Protein 5L1R (pdb70)

InterPro domains:
  IPR001128 Cytochrome P450 [PF00067] (266-367)
  IPR001128 Cytochrome P450 [PR00385] (232-249)
  IPR001128 Cytochrome P450 [PR00385] (267-278)
  IPR001128 Cytochrome P450 [PR00385] (338-347)
  IPR001128 Cytochrome P450 [PR00385] (347-358)
  IPR002397 Cytochrome P450, B-class [PR00359] (88-99)
  IPR002397 Cytochrome P450, B-class [PR00359] (135-151)
  IPR002397 Cytochrome P450, B-class [PR00359] (152-167)
  IPR002397 Cytochrome P450, B-class [PR00359] (188-210)
  IPR002397 Cytochrome P450, B-class [PR00359] (288-315)
  IPR002397 Cytochrome P450, B-class [PR00359] (316-331)
  IPR002397 Cytochrome P450, B-class [PR00359] (338-347)
  IPR002397 Cytochrome P450, B-class [PR00359] (347-358)
  IPR017972 Cytochrome P450, conserved site [PS00086] (340-349)
  IPR036396 Cytochrome P450 superfamily [G3DSA:1.10.630.10] (1-398)
  IPR036396 Cytochrome P450 superfamily [SSF48264] (24-398)
  IPR054976 Pentalenolactone synthase [NF045816] (3-398)

Radius of gyration: 20.82 Å; Cα contacts (8 Å, |Δi|>4): 660; chains: 1; bounding box: 50×52×53 Å

CATH classification: 1.10.630.10

Foldseek 3Di:
DDAAEPLAFQPAFFAAHPVLVVVVVVHQWDWHHYPWHIFIEGFAQVLLQVLLADPLWALAFPDPDDTDAFQLVCLVCVLCVRDDVVCSVVVNVVLCVLQLCLCDPVVLVVVLVVLLVVLVVLLVVVVPDADFDWCLVSPLQQRQLCVLCVQLVHDSCCCVVCSCLLQQLQQRVDSVSNVVSVVVLLVVLLVSLVCCVPVNDSHSSVVVCCPVHNPDDSNRSSSSSSSCSNVRRLLLSQLLVQLVVQCLVPVVVLVVCLVPLVLLLLSSQLSLLRRAGTSRLLQWDKIARCAWDDDPNDIRHHRGIYTSRLNSNSQHCVQPPNSNDRDSPDDPGDRGQSQHHHSPRNSCVVSSSSNSSSNSSPPCNSVVPKDFPDDSVPFDFDVSGSSTHTPTTTIHD

Secondary structure (DSSP, 8-state):
----BSSPP-SSSBS--HHHHHHHHH-SEEEEB-SSS-EEEE-SHHHHHHHHT-TTEESS---SSPPP--HHHHHHHHHTT-S-TTTHHHHHHHHHHHHGGGG-HHHHHHHHHHHHHHHHHHHHHHHHSPSSEEHIIIIITHHHHHHHHHHHT--TTHHHHHTTHHHHHTBTT-HHHHHHHHHHHHHHHHHHHHHHHHS--SSHHHHHHHGGGTTS-HHHHHHHHHHHHHHSSHHHHHHHHHHHHHHHT-HHHHHHHHH-GGGHHHHHHHHHHH--BTT-GGGEEEEEESS-EEETTEEE-TT-EEEEEHHHHHT-TTTSSSTTS--TT-SSPPPPSTT--GGG--TTHHHHHHHHHHHHHHHHHH-TT-EESS-GGG--B-TTBTT--BS--EEE-

Sequence (397 aa):
TDLPRLPFDNPDIMGIAPQQMLALQKEGPIARVGTAGEDAWLVTRYDEVRTLLADRRLRLSNPNPQPSAKSAARAFMVALMAGDDHETEPARHAQMRSSLLIPRFSTRRLRLMKTRIEHHVDELLDQLAASAPPVDLHRVLSFRLPTMVVCDLLGVPLADRERFGQWARGTFDQSDNEHSANTFQQVVDYMLELVARKRVEPGDDILSELIAEKDGALSDADIAHLGNAVLLFGYETTTIVRIDLGTLLLLRNPVQRAQLAEDPGLAPAAVEEILRLGVGGKGSNALIPRYAHGDITVGETVIRTGDAVMLAIGAANYDDRAFPDGGLFDLTRVRPRSHLAFGHGARHCIGRTLARIELTAVFERLFRRLPDLRLAVPEESLRWQEHRITGGFDEIPVTF

Organism: Streptomyces arenae (NCBI:txid29301)

Solvent-accessible surface area: 17171 Å² total; per-residue (Å²): 196,126,58,20,148,15,68,6,109,26,121,61,23,5,15,18,4,73,80,10,68,52,19,12,160,138,16,28,26,25,90,0,3,44,109,61,59,57,2,45,1,0,2,43,10,95,49,0,92,90,5,10,42,23,145,114,10,83,12,0,30,29,44,117,157,82,45,106,97,28,24,0,54,50,43,26,28,32,2,42,3,2,84,54,66,135,56,7,74,76,91,23,57,91,18,41,69,5,7,90,66,22,32,43,98,100,13,16,156,99,4,89,71,126,0,33,107,33,0,64,108,18,1,73,135,4,31,92,46,84,54,103,21,41,0,2,77,34,0,0,8,70,0,0,0,5,0,0,3,38,4,0,24,16,87,70,78,32,22,119,120,0,3,85,20,0,22,5,0,0,18,66,83,59,86,134,84,0,43,89,4,34,94,87,0,32,66,8,0,76,99,10,0,60,88,9,146,130,98,88,41,89,3,0,0,11,44,0,37,59,37,140,132,48,81,25,55,54,68,65,4,4,51,10,0,5,2,10,0,1,62,24,0,2,51,10,1,2,38,0,1,0,0,0,0,13,0,31,86,38,87,111,26,37,60,65,2,27,145,68,38,59,45,0,69,42,0,0,48,7,0,5,3,2,5,10,0,9,74,7,46,39,10,19,29,34,16,9,0,40,17,66,5,89,7,63,182,34,57,0,140,77,12,35,11,0,33,0,0,14,2,1,0,2,27,1,94,121,4,2,98,96,0,52,111,14,42,6,72,41,141,222,65,128,78,17,2,22,26,8,41,24,41,33,47,43,37,22,69,71,10,14,73,27,2,1,22,2,0,1,46,51,0,2,139,105,8,84,88,1,122,36,46,49,85,44,145,50,10,130,26,28,66,71,18,15,10,2,0,2,54,62,0,20,0,27,55

Nearest PDB structures (foldseek):
  5l1r-assembly1_A  TM=1.003E+00  e=1.268E-65  Streptomyces arenae
  5l1w-assembly1_A  TM=1.002E+00  e=1.088E-64  Streptomyces arenae
  5l1u-assembly1_A  TM=1.002E+00  e=2.407E-64  Streptomyces arenae
  5l1s-assembly1_A  TM=1.002E+00  e=9.773E-64  Streptomyces arenae
  5l1t-assembly1_A  TM=1.002E+00  e=2.374E-63  Streptomyces arenae

GO terms:
  GO:0005506 iron ion binding (F, IDA)
  GO:0016636 oxidoreductase activity, acting on the CH-CH group of donors, iron-sulfur protein as acceptor (F, IDA)
  GO:1901780 pentalenolactone biosynthetic process (P, IDA)
  GO:0020037 heme binding (F, IDA)

Structure (mmCIF, N/CA/C/O backbone):
data_5L1R
#
_entry.id   5L1R
#
_cell.length_a   44.456
_cell.length_b   164.588
_cell.length_c   82.300
_cell.angle_alpha   90.000
_cell.angle_beta   90.000
_cell.angle_gamma   90.000
#
_symmetry.space_group_name_H-M   'P 21 21 2'
#
loop_
_entity.id
_entity.type
_entity.pdbx_description
1 polymer 'Pentalenolactone synthase'
2 non-polymer 'PROTOPORPHYRIN IX CONTAINING FE'
3 non-polymer BICINE
4 water water
#
loop_
_atom_site.group_PDB
_atom_site.id
_atom_site.type_symbol
_atom_site.label_atom_id
_atom_site.label_alt_id
_atom_site.label_comp_id
_atom_site.label_asym_id
_atom_site.label_entity_id
_atom_site.label_seq_id
_atom_site.pdbx_PDB_ins_code
_atom_site.Cartn_x
_atom_site.Cartn_y
_atom_site.Cartn_z
_atom_site.occupancy
_atom_site.B_iso_or_equiv
_atom_site.auth_seq_id
_atom_site.auth_comp_id
_atom_site.auth_asym_id
_atom_site.auth_atom_id
_atom_site.pdbx_PDB_model_num
ATOM 1 N N . THR A 1 5 ? 13.994 -2.029 40.335 1.00 39.17 2 THR A N 1
ATOM 2 C CA . THR A 1 5 ? 14.855 -1.577 39.248 1.00 44.77 2 THR A CA 1
ATOM 3 C C . THR A 1 5 ? 14.064 -1.392 37.954 1.00 44.50 2 THR A C 1
ATOM 4 O O . THR A 1 5 ? 13.431 -2.318 37.446 1.00 41.18 2 THR A O 1
ATOM 8 N N . ASP A 1 6 ? 14.113 -0.174 37.426 1.00 39.86 3 ASP A N 1
ATOM 9 C CA . ASP A 1 6 ? 13.403 0.165 36.198 1.00 42.10 3 ASP A CA 1
ATOM 10 C C . ASP A 1 6 ? 14.290 1.172 35.473 1.00 38.26 3 ASP A C 1
ATOM 11 O O . ASP A 1 6 ? 14.320 2.348 35.848 1.00 37.66 3 ASP A O 1
ATOM 16 N N . LEU A 1 7 ? 15.034 0.694 34.476 1.00 35.17 4 LEU A N 1
ATOM 17 C CA . LEU A 1 7 ? 15.926 1.528 33.684 1.00 27.44 4 LEU A CA 1
ATOM 18 C C . LEU A 1 7 ? 15.175 2.746 33.153 1.00 20.37 4 LEU A C 1
ATOM 19 O O . LEU A 1 7 ? 14.179 2.584 32.432 1.00 23.56 4 LEU A O 1
ATOM 24 N N . PRO A 1 8 ? 15.598 3.965 33.492 1.00 20.42 5 PRO A N 1
ATOM 25 C CA . PRO A 1 8 ? 14.932 5.151 32.941 1.00 21.04 5 PRO A CA 1
ATOM 26 C C . PRO A 1 8 ? 15.176 5.252 31.444 1.00 22.50 5 PRO A C 1
ATOM 27 O O . PRO A 1 8 ? 16.254 4.911 30.948 1.00 19.47 5 PRO A O 1
ATOM 31 N N . ARG A 1 9 ? 14.164 5.743 30.725 1.00 17.76 6 ARG A N 1
ATOM 32 C CA . ARG A 1 9 ? 14.162 5.771 29.265 1.00 20.11 6 ARG A CA 1
ATOM 33 C C . ARG A 1 9 ? 13.962 7.194 28.764 1.00 23.06 6 ARG A C 1
ATOM 34 O O . ARG A 1 9 ? 12.900 7.790 28.981 1.00 26.24 6 ARG A O 1
ATOM 42 N N . LEU A 1 10 ? 14.973 7.731 28.078 1.00 19.39 7 LEU A N 1
ATOM 43 C CA . LEU A 1 10 ? 14.848 9.026 27.416 1.00 20.12 7 LEU A CA 1
ATOM 44 C C . LEU A 1 10 ? 14.056 8.873 26.114 1.00 22.68 7 LEU A C 1
ATOM 45 O O . LEU A 1 10 ? 14.197 7.862 25.417 1.00 21.65 7 LEU A O 1
ATOM 50 N N . PRO A 1 11 ? 13.234 9.868 25.745 1.00 17.67 8 PRO A N 1
ATOM 51 C CA . PRO A 1 11 ? 13.073 11.136 26.468 1.00 17.56 8 PRO A CA 1
ATOM 52 C C . PRO A 1 11 ? 12.057 11.020 27.602 1.00 14.37 8 PRO A C 1
ATOM 53 O O . PRO A 1 11 ? 11.127 10.216 27.519 1.00 17.12 8 PRO A O 1
ATOM 57 N N . PHE A 1 12 ? 12.264 11.784 28.667 1.00 11.88 9 PHE A N 1
ATOM 58 C CA . PHE A 1 12 ? 11.345 11.772 29.795 1.00 14.79 9 PHE A CA 1
ATOM 59 C C . PHE A 1 12 ? 10.173 12.712 29.537 1.00 18.32 9 PHE A C 1
ATOM 60 O O . PHE A 1 12 ? 10.333 13.782 28.938 1.00 14.24 9 PHE A O 1
ATOM 68 N N . ASP A 1 13 ? 8.999 12.312 30.019 1.00 16.68 10 ASP A N 1
ATOM 69 C CA . ASP A 1 13 ? 7.806 13.151 29.948 1.00 18.94 10 ASP A CA 1
ATOM 70 C C . ASP A 1 13 ? 7.985 14.437 30.749 1.00 16.06 10 ASP A C 1
ATOM 71 O O . ASP A 1 13 ? 8.600 14.449 31.817 1.00 12.69 10 ASP A O 1
ATOM 76 N N . ASN A 1 14 ? 7.407 15.517 30.241 1.00 11.69 11 ASN A N 1
ATOM 77 C CA . ASN A 1 14 ? 7.316 16.780 30.972 1.00 12.98 11 ASN A CA 1
ATOM 78 C C . ASN A 1 14 ? 5.859 17.220 30.943 1.00 15.95 11 ASN A C 1
ATOM 79 O O . ASN A 1 14 ? 5.329 17.521 29.854 1.00 16.69 11 ASN A O 1
ATOM 84 N N . PRO A 1 15 ? 5.170 17.262 32.087 1.00 15.83 12 PRO A N 1
ATOM 85 C CA . PRO A 1 15 ? 3.766 17.704 32.080 1.00 17.58 12 PRO A CA 1
ATOM 86 C C . PRO A 1 15 ? 3.592 19.188 31.802 1.00 18.09 12 PRO A C 1
ATOM 87 O O . PRO A 1 15 ? 2.464 19.615 31.518 1.00 17.15 12 PRO A O 1
ATOM 91 N N . ASP A 1 16 ? 4.658 19.974 31.864 1.00 13.07 13 ASP A N 1
ATOM 92 C CA . ASP A 1 16 ? 4.637 21.396 31.551 1.00 13.73 13 ASP A CA 1
ATOM 93 C C . ASP A 1 16 ? 5.212 21.619 30.160 1.00 12.35 13 ASP A C 1
ATOM 94 O O . ASP A 1 16 ? 5.879 20.749 29.596 1.00 16.41 13 ASP A O 1
ATOM 99 N N . ILE A 1 17 ? 4.960 22.812 29.615 1.00 12.81 14 ILE A N 1
ATOM 100 C CA . ILE A 1 17 ? 5.544 23.156 28.323 1.00 10.93 14 ILE A CA 1
ATOM 101 C C . ILE A 1 17 ? 6.981 23.633 28.442 1.00 13.44 14 ILE A C 1
ATOM 102 O O . ILE A 1 17 ? 7.687 23.679 27.424 1.00 10.83 14 ILE A O 1
ATOM 107 N N . MET A 1 18 ? 7.462 23.943 29.654 1.00 9.27 15 MET A N 1
ATOM 108 C CA . MET A 1 18 ? 8.835 24.392 29.816 1.00 9.65 15 MET A CA 1
ATOM 109 C C . MET A 1 18 ? 9.386 23.698 31.063 1.00 11.16 15 MET A C 1
ATOM 110 O O . MET A 1 18 ? 8.659 22.984 31.762 1.00 12.43 15 MET A O 1
ATOM 115 N N . GLY A 1 19 ? 10.679 23.910 31.356 1.00 11.95 16 GLY A N 1
ATOM 116 C CA . GLY A 1 19 ? 11.284 23.325 32.541 1.00 12.28 16 GLY A CA 1
ATOM 117 C C . GLY A 1 19 ? 11.929 21.980 32.263 1.00 14.92 16 GLY A C 1
ATOM 118 O O . GLY A 1 19 ? 12.116 21.569 31.114 1.00 10.97 16 GLY A O 1
ATOM 119 N N . ILE A 1 20 ? 12.275 21.284 33.350 1.00 9.74 17 ILE A N 1
ATOM 120 C CA . ILE A 1 20 ? 12.951 19.991 33.282 1.00 9.93 17 ILE A CA 1
ATOM 121 C C . ILE A 1 20 ? 11.957 18.886 33.625 1.00 13.89 17 ILE A C 1
ATOM 122 O O . ILE A 1 20 ? 11.127 19.037 34.526 1.00 12.46 17 ILE A O 1
ATOM 127 N N . ALA A 1 21 ? 12.060 17.773 32.912 1.00 10.57 18 ALA A N 1
ATOM 128 C CA . ALA A 1 21 ? 11.217 16.623 33.187 1.00 12.44 18 ALA A CA 1
ATOM 129 C C . ALA A 1 21 ? 11.399 16.166 34.633 1.00 15.57 18 ALA A C 1
ATOM 130 O O . ALA A 1 21 ? 12.540 16.054 35.105 1.00 17.02 18 ALA A O 1
ATOM 132 N N . PRO A 1 22 ? 10.313 15.901 35.363 1.00 14.85 19 PRO A N 1
ATOM 133 C CA . PRO A 1 22 ? 10.438 15.434 36.759 1.00 15.93 19 PRO A CA 1
ATOM 134 C C . PRO A 1 22 ? 11.388 14.258 36.977 1.00 18.37 19 PRO A C 1
ATOM 135 O O . PRO A 1 22 ? 12.115 14.252 37.979 1.00 16.73 19 PRO A O 1
ATOM 139 N N A GLN A 1 23 ? 11.405 13.259 36.086 0.44 15.93 20 GLN A N 1
ATOM 140 N N B GLN A 1 23 ? 11.395 13.274 36.069 0.56 15.77 20 GLN A N 1
ATOM 141 C CA A GLN A 1 23 ? 12.287 12.117 36.311 0.44 16.41 20 GLN A CA 1
ATOM 142 C CA B GLN A 1 23 ? 12.262 12.110 36.223 0.56 16.30 20 GLN A CA 1
ATOM 143 C C A GLN A 1 23 ? 13.756 12.504 36.177 0.44 16.97 20 GLN A C 1
ATOM 144 C C B GLN A 1 23 ? 13.734 12.488 36.146 0.56 17.18 20 GLN A C 1
ATOM 145 O O A GLN A 1 23 ? 14.615 11.895 36.827 0.44 15.76 20 GLN A O 1
ATOM 146 O O B GLN A 1 23 ? 14.573 11.845 36.789 0.56 15.67 20 GLN A O 1
ATOM 157 N N . MET A 1 24 ? 14.071 13.508 35.355 1.00 12.70 21 MET A N 1
ATOM 158 C CA . MET A 1 24 ? 15.465 13.918 35.256 1.00 14.89 21 MET A CA 1
ATOM 159 C C . MET A 1 24 ? 15.908 14.672 36.506 1.00 14.70 21 MET A C 1
ATOM 160 O O . MET A 1 24 ? 17.040 14.495 36.971 1.00 16.20 21 MET A O 1
ATOM 165 N N . LEU A 1 25 ? 15.024 15.505 37.064 1.00 13.42 22 LEU A N 1
ATOM 166 C CA . LEU A 1 25 ? 15.297 16.121 38.360 1.00 12.98 22 LEU A CA 1
ATOM 167 C C . LEU A 1 25 ? 15.422 15.066 39.446 1.00 17.22 22 LEU A C 1
ATOM 168 O O . LEU A 1 25 ? 16.228 15.209 40.374 1.00 18.78 22 LEU A O 1
ATOM 173 N N . ALA A 1 26 ? 14.632 13.993 39.340 1.00 16.40 23 ALA A N 1
ATOM 174 C CA . ALA A 1 26 ? 14.720 12.909 40.312 1.00 18.50 23 ALA A CA 1
ATOM 175 C C . ALA A 1 26 ? 16.071 12.219 40.240 1.00 18.31 23 ALA A C 1
ATOM 176 O O . ALA A 1 26 ? 16.676 11.908 41.273 1.00 19.19 23 ALA A O 1
ATOM 178 N N . LEU A 1 27 ? 16.555 11.951 39.028 1.00 14.75 24 LEU A N 1
ATOM 179 C CA . LEU A 1 27 ? 17.883 11.365 38.891 1.00 16.42 24 LEU A CA 1
ATOM 180 C C . LEU A 1 27 ? 18.948 12.323 39.407 1.00 14.79 24 LEU A C 1
ATOM 181 O O . LEU A 1 27 ? 19.902 11.904 40.067 1.00 16.85 24 LEU A O 1
ATOM 186 N N . GLN A 1 28 ? 18.783 13.619 39.133 1.00 15.43 25 GLN A N 1
ATOM 187 C CA . GLN A 1 28 ? 19.726 14.625 39.618 1.00 17.78 25 GLN A CA 1
ATOM 188 C C . GLN A 1 28 ? 19.827 14.618 41.133 1.00 21.08 25 GLN A C 1
ATOM 189 O O . GLN A 1 28 ? 20.915 14.807 41.694 1.00 15.12 25 GLN A O 1
ATOM 195 N N . LYS A 1 29 ? 18.696 14.425 41.809 1.00 15.17 26 LYS A N 1
ATOM 196 C CA . LYS A 1 29 ? 18.718 14.343 43.260 1.00 24.01 26 LYS A CA 1
ATOM 197 C C . LYS A 1 29 ? 19.477 13.110 43.735 1.00 19.45 26 LYS A C 1
ATOM 198 O O . LYS A 1 29 ? 20.160 13.161 44.763 1.00 22.36 26 LYS A O 1
ATOM 204 N N . GLU A 1 30 ? 19.390 12.002 42.997 1.00 17.54 27 GLU A N 1
ATOM 205 C CA . GLU A 1 30 ? 20.050 10.779 43.440 1.00 20.76 27 GLU A CA 1
ATOM 206 C C . GLU A 1 30 ? 21.562 10.865 43.273 1.00 23.58 27 GLU A C 1
ATOM 207 O O . GLU A 1 30 ? 22.311 10.341 44.103 1.00 21.42 27 GLU A O 1
ATOM 213 N N . GLY A 1 31 ? 22.030 11.492 42.193 1.00 19.34 28 GLY A N 1
ATOM 214 C CA . GLY A 1 31 ? 23.447 11.574 41.937 1.00 19.91 28 GLY A CA 1
ATOM 215 C C . GLY A 1 31 ? 23.759 12.198 40.595 1.00 18.67 28 GLY A C 1
ATOM 216 O O . GLY A 1 31 ? 22.864 12.504 39.799 1.00 21.24 28 GLY A O 1
ATOM 217 N N . PRO A 1 32 ? 25.053 12.379 40.309 1.00 21.21 29 PRO A N 1
ATOM 218 C CA . PRO A 1 32 ? 25.434 13.107 39.087 1.00 19.00 29 PRO A CA 1
ATOM 219 C C . PRO A 1 32 ? 25.263 12.313 37.799 1.00 18.99 29 PRO A C 1
ATOM 220 O O . PRO A 1 32 ? 25.067 12.929 36.745 1.00 18.28 29 PRO A O 1
ATOM 224 N N . ILE A 1 33 ? 25.330 10.978 37.831 1.00 16.49 30 ILE A N 1
ATOM 225 C CA . ILE A 1 33 ? 25.396 10.201 36.595 1.00 19.12 30 ILE A CA 1
ATOM 226 C C . ILE A 1 33 ? 24.560 8.933 36.736 1.00 21.08 30 ILE A C 1
ATOM 227 O O . ILE A 1 33 ? 24.594 8.254 37.770 1.00 20.29 30 ILE A O 1
ATOM 232 N N . ALA A 1 34 ? 23.786 8.626 35.695 1.00 15.52 31 ALA A N 1
ATOM 233 C CA . ALA A 1 34 ? 22.950 7.432 35.691 1.00 22.68 31 ALA A CA 1
ATOM 234 C C . ALA A 1 34 ? 22.979 6.807 34.307 1.00 20.96 31 ALA A C 1
ATOM 235 O O . ALA A 1 34 ? 23.031 7.515 33.299 1.00 17.22 31 ALA A O 1
ATOM 237 N N . ARG A 1 35 ? 22.943 5.479 34.263 1.00 20.07 32 ARG A N 1
ATOM 238 C CA . ARG A 1 35 ? 22.774 4.764 33.006 1.00 20.78 32 ARG A CA 1
ATOM 239 C C . ARG A 1 35 ? 21.301 4.803 32.607 1.00 21.30 32 ARG A C 1
ATOM 240 O O . ARG A 1 35 ? 20.424 4.515 33.425 1.00 22.50 32 ARG A O 1
ATOM 248 N N . VAL A 1 36 ? 21.021 5.188 31.360 1.00 18.18 33 VAL A N 1
ATOM 249 C CA . VAL A 1 36 ? 19.651 5.334 30.888 1.00 15.58 33 VAL A CA 1
ATOM 250 C C . VAL A 1 36 ? 19.509 4.625 29.550 1.00 21.32 33 VAL A C 1
ATOM 251 O O . VAL A 1 36 ? 20.482 4.409 28.826 1.00 17.96 33 VAL A O 1
ATOM 255 N N . GLY A 1 37 ? 18.277 4.259 29.226 1.00 19.33 34 GLY A N 1
ATOM 256 C CA . GLY A 1 37 ? 17.967 3.859 27.873 1.00 16.22 34 GLY A CA 1
ATOM 257 C C . GLY A 1 37 ? 17.588 5.062 27.036 1.00 22.51 34 GLY A C 1
ATOM 258 O O . GLY A 1 37 ? 17.246 6.117 27.567 1.00 22.41 34 GLY A O 1
ATOM 259 N N . THR A 1 38 ? 17.699 4.917 25.715 1.00 23.81 35 THR A N 1
ATOM 260 C CA . THR A 1 38 ? 17.222 5.961 24.811 1.00 22.01 35 THR A CA 1
ATOM 261 C C . THR A 1 38 ? 16.425 5.334 23.675 1.00 20.92 35 THR A C 1
ATOM 262 O O . THR A 1 38 ? 16.163 4.125 23.679 1.00 22.56 35 THR A O 1
ATOM 266 N N . ALA A 1 39 ? 16.027 6.151 22.699 1.00 26.48 36 ALA A N 1
ATOM 267 C CA . ALA A 1 39 ? 15.422 5.604 21.490 1.00 35.09 36 ALA A CA 1
ATOM 268 C C . ALA A 1 39 ? 16.405 4.716 20.737 1.00 39.80 36 ALA A C 1
ATOM 269 O O . ALA A 1 39 ? 15.990 3.773 20.053 1.00 40.28 36 ALA A O 1
ATOM 271 N N . GLY A 1 40 ? 17.706 4.992 20.866 1.00 37.51 37 GLY A N 1
ATOM 272 C CA . GLY A 1 40 ? 18.754 4.181 20.274 1.00 36.25 37 GLY A CA 1
ATOM 273 C C . GLY A 1 40 ? 19.591 3.438 21.300 1.00 33.48 37 GLY A C 1
ATOM 274 O O . GLY A 1 40 ? 19.084 2.549 21.990 1.00 29.57 37 GLY A O 1
ATOM 275 N N . GLU A 1 41 ? 20.873 3.790 21.419 1.00 35.99 38 GLU A N 1
ATOM 276 C CA . GLU A 1 41 ? 21.753 3.066 22.330 1.00 32.06 38 GLU A CA 1
ATOM 277 C C . GLU A 1 41 ? 21.613 3.598 23.756 1.00 18.75 38 GLU A C 1
ATOM 278 O O . GLU A 1 41 ? 21.220 4.748 23.982 1.00 22.98 38 GLU A O 1
ATOM 284 N N . ASP A 1 42 ? 21.922 2.737 24.723 1.00 18.80 39 ASP A N 1
ATOM 285 C CA . ASP A 1 42 ? 21.987 3.168 26.112 1.00 23.34 39 ASP A CA 1
ATOM 286 C C . ASP A 1 42 ? 23.078 4.223 26.272 1.00 24.70 39 ASP A C 1
ATOM 287 O O . ASP A 1 42 ? 24.019 4.301 25.477 1.00 19.58 39 ASP A O 1
ATOM 292 N N . ALA A 1 43 ? 22.949 5.043 27.313 1.00 15.38 40 ALA A N 1
ATOM 293 C CA . ALA A 1 43 ? 23.886 6.143 27.486 1.00 14.81 40 ALA A CA 1
ATOM 294 C C . ALA A 1 43 ? 24.006 6.474 28.962 1.00 19.93 40 ALA A C 1
ATOM 295 O O . ALA A 1 43 ? 23.136 6.128 29.769 1.00 17.07 40 ALA A O 1
ATOM 297 N N . TRP A 1 44 ? 25.119 7.123 29.309 1.00 17.38 41 TRP A N 1
ATOM 298 C CA . TRP A 1 44 ? 25.271 7.739 30.619 1.00 15.30 41 TRP A CA 1
ATOM 299 C C . TRP A 1 44 ? 24.641 9.129 30.593 1.00 13.77 41 TRP A C 1
ATOM 300 O O . TRP A 1 44 ? 24.961 9.943 29.725 1.00 19.79 41 TRP A O 1
ATOM 311 N N . LEU A 1 45 ? 23.738 9.400 31.529 1.00 15.35 42 LEU A N 1
ATOM 312 C CA . LEU A 1 45 ? 23.090 10.706 31.626 1.00 14.70 42 LEU A CA 1
ATOM 313 C C . LEU A 1 45 ? 23.680 11.447 32.820 1.00 13.03 42 LEU A C 1
ATOM 314 O O . LEU A 1 45 ? 23.632 10.944 33.946 1.00 18.40 42 LEU A O 1
ATOM 319 N N . VAL A 1 46 ? 24.243 12.627 32.575 1.00 13.46 43 VAL A N 1
ATOM 320 C CA . VAL A 1 46 ? 24.923 13.421 33.599 1.00 12.60 43 VAL A CA 1
ATOM 321 C C . VAL A 1 46 ? 24.110 14.695 33.784 1.00 12.29 43 VAL A C 1
ATOM 322 O O . VAL A 1 46 ? 23.898 15.438 32.821 1.00 12.01 43 VAL A O 1
ATOM 326 N N . THR A 1 47 ? 23.641 14.942 35.012 1.00 14.04 44 THR A N 1
ATOM 327 C CA . THR A 1 47 ? 22.620 15.955 35.256 1.00 15.85 44 THR A CA 1
ATOM 328 C C . THR A 1 47 ? 23.017 17.058 36.232 1.00 16.30 44 THR A C 1
ATOM 329 O O . THR A 1 47 ? 22.279 18.045 36.340 1.00 15.22 44 THR A O 1
ATOM 333 N N . ARG A 1 48 ? 24.125 16.926 36.955 1.00 15.39 45 ARG A N 1
ATOM 334 C CA . ARG A 1 48 ? 24.520 17.956 37.908 1.00 16.07 45 ARG A CA 1
ATOM 335 C C . ARG A 1 48 ? 25.500 18.934 37.274 1.00 14.78 45 ARG A C 1
ATOM 336 O O . ARG A 1 48 ? 26.325 18.562 36.437 1.00 14.30 45 ARG A O 1
ATOM 344 N N . TYR A 1 49 ? 25.403 20.197 37.701 1.00 15.88 46 TYR A N 1
ATOM 345 C CA . TYR A 1 49 ? 26.151 21.275 37.056 1.00 14.59 46 TYR A CA 1
ATOM 346 C C . TYR A 1 49 ? 27.658 21.010 37.071 1.00 12.43 46 TYR A C 1
ATOM 347 O O . TYR A 1 49 ? 28.327 21.123 36.035 1.00 13.01 46 TYR A O 1
ATOM 356 N N . ASP A 1 50 ? 28.213 20.671 38.238 1.00 13.04 47 ASP A N 1
ATOM 357 C CA . ASP A 1 50 ? 29.666 20.541 38.352 1.00 17.11 47 ASP A CA 1
ATOM 358 C C . ASP A 1 50 ? 30.201 19.472 37.405 1.00 18.65 47 ASP A C 1
ATOM 359 O O . ASP A 1 50 ? 31.201 19.682 36.704 1.00 13.94 47 ASP A O 1
ATOM 364 N N . GLU A 1 51 ? 29.544 18.315 37.374 1.00 15.79 48 GLU A N 1
ATOM 365 C CA . GLU A 1 51 ? 30.026 17.218 36.544 1.00 17.41 48 GLU A CA 1
ATOM 366 C C . GLU A 1 51 ? 29.776 17.489 35.057 1.00 16.30 48 GLU A C 1
ATOM 367 O O . GLU A 1 51 ? 30.612 17.146 34.212 1.00 14.73 48 GLU A O 1
ATOM 373 N N . VAL A 1 52 ? 28.652 18.119 34.707 1.00 12.17 49 VAL A N 1
ATOM 374 C CA . VAL A 1 52 ? 28.417 18.428 33.296 1.00 12.90 49 VAL A CA 1
ATOM 375 C C . VAL A 1 52 ? 29.464 19.414 32.790 1.00 12.96 49 VAL A C 1
ATOM 376 O O . VAL A 1 52 ? 30.018 19.250 31.693 1.00 12.39 49 VAL A O 1
ATOM 380 N N . ARG A 1 53 ? 29.777 20.436 33.595 1.00 14.47 50 ARG A N 1
ATOM 381 C CA . ARG A 1 53 ? 30.780 21.422 33.192 1.00 14.33 50 ARG A CA 1
ATOM 382 C C . ARG A 1 53 ? 32.158 20.783 33.069 1.00 18.97 50 ARG A C 1
ATOM 383 O O . ARG A 1 53 ? 32.899 21.057 32.116 1.00 16.17 50 ARG A O 1
ATOM 391 N N . THR A 1 54 ? 32.513 19.924 34.026 1.00 17.15 51 THR A N 1
ATOM 392 C CA . THR A 1 54 ? 33.803 19.240 33.989 1.00 18.25 51 THR A CA 1
ATOM 393 C C . THR A 1 54 ? 33.932 18.373 32.741 1.00 18.42 51 THR A C 1
ATOM 394 O O . THR A 1 54 ? 34.967 18.392 32.062 1.00 15.34 51 THR A O 1
ATOM 398 N N . LEU A 1 55 ? 32.881 17.614 32.416 1.00 14.70 52 LEU A N 1
ATOM 399 C CA . LEU A 1 55 ? 32.947 16.701 31.278 1.00 12.90 52 LEU A CA 1
ATOM 400 C C . LEU A 1 55 ? 32.931 17.446 29.947 1.00 12.23 52 LEU A C 1
ATOM 401 O O . LEU A 1 55 ? 33.558 16.995 28.984 1.00 14.95 52 LEU A O 1
ATOM 406 N N . LEU A 1 56 ? 32.232 18.582 29.873 1.00 11.56 53 LEU A N 1
ATOM 407 C CA . LEU A 1 56 ? 32.269 19.398 28.661 1.00 11.99 53 LEU A CA 1
ATOM 408 C C . LEU A 1 56 ? 33.678 19.896 28.357 1.00 13.63 53 LEU A C 1
ATOM 409 O O . LEU A 1 56 ? 34.012 20.131 27.188 1.00 15.02 53 LEU A O 1
ATOM 414 N N . ALA A 1 57 ? 34.510 20.069 29.383 1.00 13.93 54 ALA A N 1
ATOM 415 C CA . ALA A 1 57 ? 35.888 20.509 29.219 1.00 18.66 54 ALA A CA 1
ATOM 416 C C . ALA A 1 57 ? 36.875 19.353 29.114 1.00 19.75 54 ALA A C 1
ATOM 417 O O . ALA A 1 57 ? 38.082 19.597 29.018 1.00 15.96 54 ALA A O 1
ATOM 419 N N . ASP A 1 58 ? 36.399 18.106 29.146 1.00 16.75 55 ASP A N 1
ATOM 420 C CA . ASP A 1 58 ? 37.271 16.937 29.115 1.00 16.36 55 ASP A CA 1
ATOM 421 C C . ASP A 1 58 ? 37.494 16.507 27.668 1.00 17.72 55 ASP A C 1
ATOM 422 O O . ASP A 1 58 ? 36.559 16.069 26.992 1.00 18.44 55 ASP A O 1
ATOM 427 N N . ARG A 1 59 ? 38.744 16.586 27.213 1.00 17.19 56 ARG A N 1
ATOM 428 C CA . ARG A 1 59 ? 39.084 16.273 25.831 1.00 22.74 56 ARG A CA 1
ATOM 429 C C . ARG A 1 59 ? 38.907 14.799 25.485 1.00 25.93 56 ARG A C 1
ATOM 430 O O . ARG A 1 59 ? 38.981 14.450 24.299 1.00 23.61 56 ARG A O 1
ATOM 438 N N . ARG A 1 60 ? 38.708 13.924 26.474 1.00 19.95 57 ARG A N 1
ATOM 439 C CA . ARG A 1 60 ? 38.441 12.521 26.171 1.00 21.92 57 ARG A CA 1
ATOM 440 C C . ARG A 1 60 ? 37.001 12.283 25.734 1.00 23.28 57 ARG A C 1
ATOM 441 O O . ARG A 1 60 ? 36.685 11.194 25.237 1.00 23.00 57 ARG A O 1
ATOM 449 N N . LEU A 1 61 ? 36.136 13.270 25.918 1.00 15.64 58 LEU A N 1
ATOM 450 C CA . LEU A 1 61 ? 34.725 13.207 25.568 1.00 15.37 58 LEU A CA 1
ATOM 451 C C . LEU A 1 61 ? 34.523 14.083 24.338 1.00 16.43 58 LEU A C 1
ATOM 452 O O . LEU A 1 61 ? 34.699 15.303 24.412 1.00 18.96 58 LEU A O 1
ATOM 457 N N . ARG A 1 62 ? 34.169 13.470 23.207 1.00 13.08 59 ARG A N 1
ATOM 458 C CA . ARG A 1 62 ? 34.100 14.178 21.935 1.00 12.62 59 ARG A CA 1
ATOM 459 C C . ARG A 1 62 ? 32.783 13.891 21.232 1.00 16.25 59 ARG A C 1
ATOM 460 O O . ARG A 1 62 ? 32.086 12.925 21.544 1.00 14.72 59 ARG A O 1
ATOM 468 N N . LEU A 1 63 ? 32.463 14.748 20.257 1.00 11.72 60 LEU A N 1
ATOM 469 C CA . LEU A 1 63 ? 31.246 14.571 19.467 1.00 16.39 60 LEU A CA 1
ATOM 470 C C . LEU A 1 63 ? 31.305 13.294 18.633 1.00 15.62 60 LEU A C 1
ATOM 471 O O . LEU A 1 63 ? 30.298 12.584 18.500 1.00 12.68 60 LEU A O 1
ATOM 476 N N . SER A 1 64 ? 32.472 12.988 18.068 1.00 14.03 61 SER A N 1
ATOM 477 C CA . SER A 1 64 ? 32.589 11.903 17.099 1.00 17.10 61 SER A CA 1
ATOM 478 C C . SER A 1 64 ? 32.472 10.532 17.758 1.00 15.84 61 SER A C 1
ATOM 479 O O . SER A 1 64 ? 32.850 10.334 18.915 1.00 15.38 61 SER A O 1
ATOM 482 N N . ASN A 1 65 ? 31.968 9.572 16.979 1.00 16.54 62 ASN A N 1
ATOM 483 C CA . ASN A 1 65 ? 31.791 8.199 17.435 1.00 17.59 62 ASN A CA 1
ATOM 484 C C . ASN A 1 65 ? 33.042 7.391 17.112 1.00 17.44 62 ASN A C 1
ATOM 485 O O . ASN A 1 65 ? 33.352 7.199 15.926 1.00 17.31 62 ASN A O 1
ATOM 490 N N . PRO A 1 66 ? 33.781 6.896 18.107 1.00 16.60 63 PRO A N 1
ATOM 491 C CA . PRO A 1 66 ? 34.967 6.089 17.815 1.00 20.06 63 PRO A CA 1
ATOM 492 C C . PRO A 1 66 ? 34.667 4.625 17.553 1.00 24.36 63 PRO A C 1
ATOM 493 O O . PRO A 1 66 ? 35.603 3.861 17.303 1.00 23.24 63 PRO A O 1
ATOM 497 N N . ASN A 1 67 ? 33.400 4.210 17.609 1.00 21.73 64 ASN A N 1
ATOM 498 C CA . ASN A 1 67 ? 33.099 2.785 17.624 1.00 24.69 64 ASN A CA 1
ATOM 499 C C . ASN A 1 67 ? 33.249 2.179 16.235 1.00 34.17 64 ASN A C 1
ATOM 500 O O . ASN A 1 67 ? 32.961 2.835 15.230 1.00 33.33 64 ASN A O 1
ATOM 505 N N . PRO A 1 68 ? 33.709 0.926 16.161 1.00 41.43 65 PRO A N 1
ATOM 506 C CA . PRO A 1 68 ? 33.841 0.272 14.845 1.00 44.40 65 PRO A CA 1
ATOM 507 C C . PRO A 1 68 ? 32.520 0.118 14.122 1.00 44.23 65 PRO A C 1
ATOM 508 O O . PRO A 1 68 ? 32.429 0.387 12.917 1.00 45.33 65 PRO A O 1
ATOM 512 N N . GLN A 1 69 ? 31.482 -0.325 14.830 1.00 44.84 66 GLN A N 1
ATOM 513 C CA . GLN A 1 69 ? 30.153 -0.539 14.265 1.00 52.13 66 GLN A CA 1
ATOM 514 C C . GLN A 1 69 ? 29.221 0.512 14.854 1.00 50.38 66 GLN A C 1
ATOM 515 O O . GLN A 1 69 ? 28.545 0.257 15.866 1.00 50.25 66 GLN A O 1
ATOM 521 N N . PRO A 1 70 ? 29.160 1.715 14.286 1.00 45.79 67 PRO A N 1
ATOM 522 C CA . PRO A 1 70 ? 28.346 2.773 14.897 1.00 45.31 67 PRO A CA 1
ATOM 523 C C . PRO A 1 70 ? 26.861 2.486 14.755 1.00 45.73 67 PRO A C 1
ATOM 524 O O . PRO A 1 70 ? 26.396 2.006 13.717 1.00 43.24 67 PRO A O 1
ATOM 528 N N . SER A 1 71 ? 26.120 2.780 15.821 1.00 46.33 68 SER A N 1
ATOM 529 C CA . SER A 1 71 ? 24.670 2.707 15.764 1.00 52.10 68 SER A CA 1
ATOM 530 C C . SER A 1 71 ? 24.135 3.726 14.764 1.00 48.59 68 SER A C 1
ATOM 531 O O . SER A 1 71 ? 24.670 4.830 14.632 1.00 47.13 68 SER A O 1
ATOM 534 N N . ALA A 1 72 ? 23.080 3.343 14.049 1.00 48.40 69 ALA A N 1
ATOM 535 C CA . ALA A 1 72 ? 22.511 4.212 13.029 1.00 48.53 69 ALA A CA 1
ATOM 536 C C . ALA A 1 72 ? 21.860 5.440 13.660 1.00 45.46 69 ALA A C 1
ATOM 537 O O . ALA A 1 72 ? 21.248 5.361 14.730 1.00 45.78 69 ALA A O 1
ATOM 539 N N . LYS A 1 73 ? 22.003 6.582 12.989 1.00 36.57 70 LYS A N 1
ATOM 540 C CA . LYS A 1 73 ? 21.408 7.838 13.417 1.00 34.71 70 LYS A CA 1
ATOM 541 C C . LYS A 1 73 ? 20.451 8.333 12.340 1.00 28.42 70 LYS A C 1
ATOM 542 O O . LYS A 1 73 ? 20.542 7.933 11.176 1.00 27.97 70 LYS A O 1
ATOM 548 N N . SER A 1 74 ? 19.530 9.213 12.735 1.00 19.25 71 SER A N 1
ATOM 549 C CA . SER A 1 74 ? 18.692 9.884 11.751 1.00 19.39 71 SER A CA 1
ATOM 550 C C . SER A 1 74 ? 19.572 10.663 10.777 1.00 15.48 71 SER A C 1
ATOM 551 O O . SER A 1 74 ? 20.697 11.048 11.102 1.00 14.78 71 SER A O 1
ATOM 554 N N . ALA A 1 75 ? 19.059 10.874 9.562 1.00 16.68 72 ALA A N 1
ATOM 555 C CA . ALA A 1 75 ? 19.758 11.745 8.623 1.00 15.83 72 ALA A CA 1
ATOM 556 C C . ALA A 1 75 ? 19.999 13.111 9.239 1.00 16.31 72 ALA A C 1
ATOM 557 O O . ALA A 1 75 ? 21.067 13.707 9.048 1.00 18.25 72 ALA A O 1
ATOM 559 N N . ALA A 1 76 ? 19.025 13.603 10.016 1.00 13.09 73 ALA A N 1
ATOM 560 C CA . ALA A 1 76 ? 19.129 14.919 10.641 1.00 13.50 73 ALA A CA 1
ATOM 561 C C . ALA A 1 76 ? 20.319 14.998 11.591 1.00 15.15 73 ALA A C 1
ATOM 562 O O . ALA A 1 76 ? 21.096 15.958 11.554 1.00 12.44 73 ALA A O 1
ATOM 564 N N . ARG A 1 77 ? 20.458 14.011 12.478 1.00 12.90 74 ARG A N 1
ATOM 565 C CA . ARG A 1 77 ? 21.577 14.018 13.417 1.00 15.16 74 ARG A CA 1
ATOM 566 C C . ARG A 1 77 ? 22.910 13.869 12.687 1.00 13.13 74 ARG A C 1
ATOM 567 O O . ARG A 1 77 ? 23.906 14.499 13.063 1.00 15.95 74 ARG A O 1
ATOM 575 N N . ALA A 1 78 ? 22.946 13.040 11.641 1.00 11.30 75 ALA A N 1
ATOM 576 C CA . ALA A 1 78 ? 24.163 12.885 10.851 1.00 14.45 75 ALA A CA 1
ATOM 577 C C . ALA A 1 78 ? 24.586 14.202 10.209 1.00 14.79 75 ALA A C 1
ATOM 578 O O . ALA A 1 78 ? 25.782 14.524 10.165 1.00 13.37 75 ALA A O 1
ATOM 580 N N . PHE A 1 79 ? 23.624 14.967 9.685 1.00 13.21 76 PHE A N 1
ATOM 581 C CA . PHE A 1 79 ? 23.948 16.256 9.080 1.00 12.13 76 PHE A CA 1
ATOM 582 C C . PHE A 1 79 ? 24.521 17.206 10.119 1.00 11.56 76 PHE A C 1
ATOM 583 O O . PHE A 1 79 ? 25.532 17.880 9.881 1.00 11.29 76 PHE A O 1
ATOM 591 N N . MET A 1 80 ? 23.885 17.268 11.289 1.00 10.66 77 MET A N 1
ATOM 592 C CA . MET A 1 80 ? 24.366 18.154 12.339 1.00 12.30 77 MET A CA 1
ATOM 593 C C . MET A 1 80 ? 25.787 17.791 12.745 1.00 12.47 77 MET A C 1
ATOM 594 O O . MET A 1 80 ? 26.649 18.668 12.884 1.00 12.10 77 MET A O 1
ATOM 599 N N . VAL A 1 81 ? 26.051 16.494 12.927 1.00 14.45 78 VAL A N 1
ATOM 600 C CA . VAL A 1 81 ? 27.375 16.058 13.353 1.00 14.43 78 VAL A CA 1
ATOM 601 C C . VAL A 1 81 ? 28.413 16.379 12.279 1.00 11.77 78 VAL A C 1
ATOM 602 O O . VAL A 1 81 ? 29.540 16.786 12.588 1.00 12.27 78 VAL A O 1
ATOM 606 N N . ALA A 1 82 ? 28.039 16.233 11.002 1.00 12.24 79 ALA A N 1
ATOM 607 C CA . ALA A 1 82 ? 28.970 16.518 9.913 1.00 12.22 79 ALA A CA 1
ATOM 608 C C . ALA A 1 82 ? 29.229 18.017 9.771 1.00 12.93 79 ALA A C 1
ATOM 609 O O . ALA A 1 82 ? 30.360 18.428 9.484 1.00 14.12 79 ALA A O 1
ATOM 611 N N . LEU A 1 83 ? 28.203 18.851 9.961 1.00 11.08 80 LEU A N 1
ATOM 612 C CA . LEU A 1 83 ? 28.425 20.297 9.946 1.00 11.57 80 LEU A CA 1
ATOM 613 C C . LEU A 1 83 ? 29.378 20.733 11.047 1.00 16.19 80 LEU A C 1
ATOM 614 O O . LEU A 1 83 ? 30.017 21.784 10.927 1.00 14.32 80 LEU A O 1
ATOM 619 N N . MET A 1 84 ? 29.474 19.948 12.116 1.00 16.52 81 MET A N 1
ATOM 620 C CA . MET A 1 84 ? 30.352 20.205 13.247 1.00 18.38 81 MET A CA 1
ATOM 621 C C . MET A 1 84 ? 31.687 19.486 13.123 1.00 17.14 81 MET A C 1
ATOM 622 O O . MET A 1 84 ? 32.442 19.439 14.105 1.00 13.14 81 MET A O 1
ATOM 627 N N . ALA A 1 85 ? 31.977 18.914 11.949 1.00 11.27 82 ALA A N 1
ATOM 628 C CA . ALA A 1 85 ? 33.228 18.203 11.680 1.00 14.77 82 ALA A CA 1
ATOM 629 C C . ALA A 1 85 ? 33.432 17.018 12.626 1.00 16.05 82 ALA A C 1
ATOM 630 O O . ALA A 1 85 ? 34.568 16.650 12.940 1.00 18.43 82 ALA A O 1
ATOM 632 N N . GLY A 1 86 ? 32.343 16.407 13.085 1.00 12.50 83 GLY A N 1
ATOM 633 C CA . GLY A 1 86 ? 32.401 15.258 13.963 1.00 11.79 83 GLY A CA 1
ATOM 634 C C . GLY A 1 86 ? 32.091 13.931 13.301 1.00 15.69 83 GLY A C 1
ATOM 635 O O . GLY A 1 86 ? 31.982 12.919 14.005 1.00 15.54 83 GLY A O 1
ATOM 636 N N . ASP A 1 87 ? 31.969 13.890 11.970 1.00 13.33 84 ASP A N 1
ATOM 637 C CA . ASP A 1 87 ? 31.515 12.679 11.299 1.00 15.59 84 ASP A CA 1
ATOM 638 C C . ASP A 1 87 ? 32.600 11.610 11.192 1.00 22.72 84 ASP A C 1
ATOM 639 O O . ASP A 1 87 ? 32.274 10.444 10.931 1.00 19.76 84 ASP A O 1
ATOM 644 N N . ASP A 1 88 ? 33.873 11.957 11.392 1.00 14.49 85 ASP A N 1
ATOM 645 C CA . ASP A 1 88 ? 34.948 10.965 11.315 1.00 18.05 85 ASP A CA 1
ATOM 646 C C . ASP A 1 88 ? 35.887 11.183 12.492 1.00 20.62 85 ASP A C 1
ATOM 647 O O . ASP A 1 88 ? 36.625 12.174 12.520 1.00 19.68 85 ASP A O 1
ATOM 652 N N . HIS A 1 89 ? 35.889 10.223 13.424 1.00 15.93 86 HIS A N 1
ATOM 653 C CA . HIS A 1 89 ? 36.680 10.385 14.638 1.00 16.63 86 HIS A CA 1
ATOM 654 C C . HIS A 1 89 ? 38.167 10.518 14.341 1.00 18.88 86 HIS A C 1
ATOM 655 O O . HIS A 1 89 ? 38.894 11.134 15.128 1.00 20.80 86 HIS A O 1
ATOM 662 N N . GLU A 1 90 ? 38.639 9.971 13.218 1.00 17.43 87 GLU A N 1
ATOM 663 C CA . GLU A 1 90 ? 40.070 10.030 12.931 1.00 22.36 87 GLU A CA 1
ATOM 664 C C . GLU A 1 90 ? 40.505 11.404 12.437 1.00 24.02 87 GLU A C 1
ATOM 665 O O . GLU A 1 90 ? 41.672 11.770 12.611 1.00 23.85 87 GLU A O 1
ATOM 671 N N . THR A 1 91 ? 39.600 12.174 11.826 1.00 20.48 88 THR A N 1
ATOM 672 C CA . THR A 1 91 ? 39.938 13.493 11.317 1.00 22.36 88 THR A CA 1
ATOM 673 C C . THR A 1 91 ? 39.306 14.625 12.109 1.00 16.83 88 THR A C 1
ATOM 674 O O . THR A 1 91 ? 39.601 15.791 11.824 1.00 18.38 88 THR A O 1
ATOM 678 N N . GLU A 1 92 ? 38.457 14.317 13.087 1.00 14.96 89 GLU A N 1
ATOM 679 C CA . GLU A 1 92 ? 37.824 15.355 13.900 1.00 14.28 89 GLU A CA 1
ATOM 680 C C . GLU A 1 92 ? 38.819 16.311 14.553 1.00 15.43 89 GLU A C 1
ATOM 681 O O . GLU A 1 92 ? 38.594 17.527 14.482 1.00 15.24 89 GLU A O 1
ATOM 687 N N . PRO A 1 93 ? 39.914 15.862 15.189 1.00 16.26 90 PRO A N 1
ATOM 688 C CA . PRO A 1 93 ? 40.820 16.841 15.824 1.00 18.02 90 PRO A CA 1
ATOM 689 C C . PRO A 1 93 ? 41.290 17.941 14.882 1.00 16.84 90 PRO A C 1
ATOM 690 O O . PRO A 1 93 ? 41.147 19.124 15.208 1.00 15.83 90 PRO A O 1
ATOM 694 N N . ALA A 1 94 ? 41.814 17.582 13.706 1.00 17.74 91 ALA A N 1
ATOM 695 C CA . ALA A 1 94 ? 42.303 18.589 12.765 1.00 17.15 91 ALA A CA 1
ATOM 696 C C . ALA A 1 94 ? 41.161 19.369 12.130 1.00 19.15 91 ALA A C 1
ATOM 697 O O . ALA A 1 94 ? 41.240 20.598 11.998 1.00 14.03 91 ALA A O 1
ATOM 699 N N . ARG A 1 95 ? 40.095 18.675 11.715 1.00 14.71 92 ARG A N 1
ATOM 700 C CA . ARG A 1 95 ? 38.998 19.350 11.025 1.00 13.42 92 ARG A CA 1
ATOM 701 C C . ARG A 1 95 ? 38.237 20.263 11.969 1.00 13.40 92 ARG A C 1
ATOM 702 O O . ARG A 1 95 ? 37.823 21.364 11.582 1.00 12.27 92 ARG A O 1
ATOM 710 N N . HIS A 1 96 ? 38.022 19.820 13.205 1.00 12.40 93 HIS A N 1
ATOM 711 C CA . HIS A 1 96 ? 37.316 20.661 14.162 1.00 13.14 93 HIS A CA 1
ATOM 712 C C . HIS A 1 96 ? 38.140 21.883 14.530 1.00 12.25 93 HIS A C 1
ATOM 713 O O . HIS A 1 96 ? 37.605 22.997 14.580 1.00 11.62 93 HIS A O 1
ATOM 720 N N . ALA A 1 97 ? 39.442 21.686 14.775 1.00 16.39 94 ALA A N 1
ATOM 721 C CA . ALA A 1 97 ? 40.306 22.822 15.086 1.00 14.03 94 ALA A CA 1
ATOM 722 C C . ALA A 1 97 ? 40.292 23.853 13.961 1.00 16.72 94 ALA A C 1
ATOM 723 O O . ALA A 1 97 ? 40.230 25.067 14.214 1.00 13.33 94 ALA A O 1
ATOM 725 N N . GLN A 1 98 ? 40.340 23.388 12.707 1.00 12.59 95 GLN A N 1
ATOM 726 C CA . GLN A 1 98 ? 40.294 24.312 11.573 1.00 12.50 95 GLN A CA 1
ATOM 727 C C . GLN A 1 98 ? 38.966 25.060 11.521 1.00 11.63 95 GLN A C 1
ATOM 728 O O . GLN A 1 98 ? 38.928 26.262 11.219 1.00 12.49 95 GLN A O 1
ATOM 734 N N . MET A 1 99 ? 37.863 24.352 11.780 1.00 15.38 96 MET A N 1
ATOM 735 C CA . MET A 1 99 ? 36.538 24.961 11.783 1.00 14.62 96 MET A CA 1
ATOM 736 C C . MET A 1 99 ? 36.463 26.127 12.750 1.00 13.43 96 MET A C 1
ATOM 737 O O . MET A 1 99 ? 35.990 27.216 12.396 1.00 10.70 96 MET A O 1
ATOM 742 N N . ARG A 1 100 ? 36.882 25.901 13.995 1.00 10.14 97 ARG A N 1
ATOM 743 C CA . ARG A 1 100 ? 36.810 26.968 14.981 1.00 14.41 97 ARG A CA 1
ATOM 744 C C . ARG A 1 100 ? 37.777 28.092 14.638 1.00 11.18 97 ARG A C 1
ATOM 745 O O . ARG A 1 100 ? 37.445 29.276 14.799 1.00 12.64 97 ARG A O 1
ATOM 753 N N . SER A 1 101 ? 38.966 27.743 14.137 1.00 10.84 98 SER A N 1
ATOM 754 C CA A SER A 1 101 ? 39.941 28.765 13.767 0.53 11.26 98 SER A CA 1
ATOM 755 C CA B SER A 1 101 ? 39.947 28.755 13.758 0.47 11.26 98 SER A CA 1
ATOM 756 C C . SER A 1 101 ? 39.400 29.675 12.669 1.00 18.46 98 SER A C 1
ATOM 757 O O . SER A 1 101 ? 39.642 30.888 12.684 1.00 11.01 98 SER A O 1
ATOM 762 N N . LEU A 1 102 ? 38.656 29.114 11.716 1.00 10.77 99 LEU A N 1
ATOM 763 C CA . LEU A 1 102 ? 38.124 29.896 10.608 1.00 10.96 99 LEU A CA 1
ATOM 764 C C . LEU A 1 102 ? 36.831 30.635 10.952 1.00 14.78 99 LEU A C 1
ATOM 765 O O . LEU A 1 102 ? 36.522 31.649 10.311 1.00 14.00 99 LEU A O 1
ATOM 770 N N . LEU A 1 103 ? 36.061 30.160 11.933 1.00 11.49 100 LEU A N 1
ATOM 771 C CA . LEU A 1 103 ? 34.795 30.818 12.236 1.00 11.07 100 LEU A CA 1
ATOM 772 C C . LEU A 1 103 ? 34.913 31.882 13.326 1.00 10.74 100 LEU A C 1
ATOM 773 O O . LEU A 1 103 ? 34.227 32.910 13.257 1.00 12.97 100 LEU A O 1
ATOM 778 N N . ILE A 1 104 ? 35.761 31.662 14.336 1.00 10.53 101 ILE A N 1
ATOM 779 C CA . ILE A 1 104 ? 35.830 32.597 15.466 1.00 11.91 101 ILE A CA 1
ATOM 780 C C . ILE A 1 104 ? 36.142 34.025 15.018 1.00 12.81 101 ILE A C 1
ATOM 781 O O . ILE A 1 104 ? 35.479 34.958 15.497 1.00 12.09 101 ILE A O 1
ATOM 786 N N . PRO A 1 105 ? 37.116 34.275 14.132 1.00 11.32 102 PRO A N 1
ATOM 787 C CA . PRO A 1 105 ? 37.365 35.661 13.705 1.00 11.57 102 PRO A CA 1
ATOM 788 C C . PRO A 1 105 ? 36.310 36.231 12.770 1.00 12.45 102 PRO A C 1
ATOM 789 O O . PRO A 1 105 ? 36.444 37.388 12.358 1.00 15.11 102 PRO A O 1
ATOM 793 N N . ARG A 1 106 ? 35.275 35.480 12.411 1.00 10.91 103 ARG A N 1
ATOM 794 C CA . ARG A 1 106 ? 34.164 36.069 11.669 1.00 10.11 103 ARG A CA 1
ATOM 795 C C . ARG A 1 106 ? 33.193 36.796 12.583 1.00 14.96 103 ARG A C 1
ATOM 796 O O . ARG A 1 106 ? 32.226 37.396 12.095 1.00 15.54 103 ARG A O 1
ATOM 804 N N . PHE A 1 107 ? 33.431 36.760 13.888 1.00 14.49 104 PHE A N 1
ATOM 805 C CA . PHE A 1 107 ? 32.577 37.464 14.830 1.00 13.87 104 PHE A CA 1
ATOM 806 C C . PHE A 1 107 ? 33.435 38.445 15.621 1.00 12.68 104 PHE A C 1
ATOM 807 O O . PHE A 1 107 ? 33.467 38.408 16.857 1.00 15.13 104 PHE A O 1
ATOM 815 N N . SER A 1 108 ? 34.133 39.322 14.901 1.00 8.82 105 SER A N 1
ATOM 816 C CA . SER A 1 108 ? 35.020 40.316 15.486 1.00 9.34 105 SER A CA 1
ATOM 817 C C . SER A 1 108 ? 34.223 41.349 16.279 1.00 14.42 105 SER A C 1
ATOM 818 O O . SER A 1 108 ? 33.010 41.546 16.083 1.00 11.70 105 SER A O 1
ATOM 821 N N . THR A 1 109 ? 34.924 42.030 17.184 1.00 13.76 106 THR A N 1
ATOM 822 C CA . THR A 1 109 ? 34.313 43.144 17.905 1.00 14.31 106 THR A CA 1
ATOM 823 C C . THR A 1 109 ? 33.794 44.203 16.940 1.00 17.91 106 THR A C 1
ATOM 824 O O . THR A 1 109 ? 32.726 44.780 17.167 1.00 15.61 106 THR A O 1
ATOM 828 N N . ARG A 1 110 ? 34.543 44.480 15.867 1.00 13.80 107 ARG A N 1
ATOM 829 C CA . ARG A 1 110 ? 34.092 45.440 14.863 1.00 18.86 107 ARG A CA 1
ATOM 830 C C . ARG A 1 110 ? 32.758 45.018 14.266 1.00 15.11 107 ARG A C 1
ATOM 831 O O . ARG A 1 110 ? 31.825 45.823 14.171 1.00 11.52 107 ARG A O 1
ATOM 839 N N . ARG A 1 111 ? 32.655 43.760 13.829 1.00 13.57 108 ARG A N 1
ATOM 840 C CA . ARG A 1 111 ? 31.401 43.305 13.240 1.00 12.76 108 ARG A CA 1
ATOM 841 C C . ARG A 1 111 ? 30.277 43.345 14.259 1.00 13.08 108 ARG A C 1
ATOM 842 O O . ARG A 1 111 ? 29.167 43.789 13.946 1.00 12.26 108 ARG A O 1
ATOM 850 N N . LEU A 1 112 ? 30.541 42.886 15.485 1.00 8.40 109 LEU A N 1
ATOM 851 C CA . LEU A 1 112 ? 29.466 42.794 16.472 1.00 8.10 109 LEU A CA 1
ATOM 852 C C . LEU A 1 112 ? 28.974 44.170 16.896 1.00 11.02 109 LEU A C 1
ATOM 853 O O . LEU A 1 112 ? 27.788 44.327 17.210 1.00 9.90 109 LEU A O 1
ATOM 858 N N . ARG A 1 113 ? 29.867 45.162 16.927 1.00 11.58 110 ARG A N 1
ATOM 859 C CA . ARG A 1 113 ? 29.450 46.537 17.201 1.00 16.92 110 ARG A CA 1
ATOM 860 C C . ARG A 1 113 ? 28.531 47.067 16.103 1.00 12.52 110 ARG A C 1
ATOM 861 O O . ARG A 1 113 ? 27.506 47.697 16.384 1.00 13.01 110 ARG A O 1
ATOM 869 N N . LEU A 1 114 ? 28.904 46.851 14.838 1.00 14.63 111 LEU A N 1
ATOM 870 C CA . LEU A 1 114 ? 28.040 47.276 13.736 1.00 12.75 111 LEU A CA 1
ATOM 871 C C . LEU A 1 114 ? 26.708 46.535 13.764 1.00 15.39 111 LEU A C 1
ATOM 872 O O . LEU A 1 114 ? 25.644 47.129 13.539 1.00 12.34 111 LEU A O 1
ATOM 877 N N . MET A 1 115 ? 26.745 45.231 14.036 1.00 8.28 112 MET A N 1
ATOM 878 C CA . MET A 1 115 ? 25.508 44.460 14.039 1.00 12.71 112 MET A CA 1
ATOM 879 C C . MET A 1 115 ? 24.595 44.847 15.195 1.00 15.08 112 MET A C 1
ATOM 880 O O . MET A 1 115 ? 23.369 44.839 15.035 1.00 14.05 112 MET A O 1
ATOM 885 N N . LYS A 1 116 ? 25.161 45.194 16.353 1.00 9.60 113 LYS A N 1
ATOM 886 C CA . LYS A 1 116 ? 24.321 45.586 17.482 1.00 9.43 113 LYS A CA 1
ATOM 887 C C . LYS A 1 116 ? 23.471 46.799 17.121 1.00 9.83 113 LYS A C 1
ATOM 888 O O . LYS A 1 116 ? 22.272 46.837 17.423 1.00 9.53 113 LYS A O 1
ATOM 894 N N . THR A 1 117 ? 24.068 47.784 16.448 1.00 8.82 114 THR A N 1
ATOM 895 C CA . THR A 1 117 ? 23.327 48.978 16.041 1.00 10.09 114 THR A CA 1
ATOM 896 C C . THR A 1 117 ? 22.198 48.620 15.083 1.00 13.46 114 THR A C 1
ATOM 897 O O . THR A 1 117 ? 21.060 49.079 15.243 1.00 10.39 114 THR A O 1
ATOM 901 N N . ARG A 1 118 ? 22.497 47.792 14.081 1.00 10.54 115 ARG A N 1
ATOM 902 C CA . ARG A 1 118 ? 21.480 47.394 13.112 1.00 11.76 115 ARG A CA 1
ATOM 903 C C . ARG A 1 118 ? 20.383 46.578 13.775 1.00 8.82 115 ARG A C 1
ATOM 904 O O . ARG A 1 118 ? 19.200 46.739 13.466 1.00 8.63 115 ARG A O 1
ATOM 912 N N . ILE A 1 119 ? 20.771 45.679 14.671 1.00 7.97 116 ILE A N 1
ATOM 913 C CA . ILE A 1 119 ? 19.829 44.848 15.411 1.00 9.01 116 ILE A CA 1
ATOM 914 C C . ILE A 1 119 ? 18.858 45.716 16.208 1.00 9.62 116 ILE A C 1
ATOM 915 O O . ILE A 1 119 ? 17.644 45.460 16.229 1.00 10.31 116 ILE A O 1
ATOM 920 N N . GLU A 1 120 ? 19.388 46.745 16.890 1.00 8.23 117 GLU A N 1
ATOM 921 C CA . GLU A 1 120 ? 18.540 47.579 17.736 1.00 8.61 117 GLU A CA 1
ATOM 922 C C . GLU A 1 120 ? 17.512 48.354 16.906 1.00 12.26 117 GLU A C 1
ATOM 923 O O . GLU A 1 120 ? 16.324 48.395 17.248 1.00 9.10 117 GLU A O 1
ATOM 929 N N . HIS A 1 121 ? 17.936 48.959 15.796 1.00 9.28 118 HIS A N 1
ATOM 930 C CA . HIS A 1 121 ? 16.977 49.613 14.904 1.00 11.68 118 HIS A CA 1
ATOM 931 C C . HIS A 1 121 ? 15.947 48.622 14.374 1.00 11.34 118 HIS A C 1
ATOM 932 O O . HIS A 1 121 ? 14.753 48.939 14.292 1.00 11.50 118 HIS A O 1
ATOM 939 N N . HIS A 1 122 ? 16.392 47.421 13.998 1.00 8.75 119 HIS A N 1
ATOM 940 C CA . HIS A 1 122 ? 15.469 46.453 13.417 1.00 8.54 119 HIS A CA 1
ATOM 941 C C . HIS A 1 122 ? 14.419 46.017 14.431 1.00 9.10 119 HIS A C 1
ATOM 942 O O . HIS A 1 122 ? 13.235 45.884 14.093 1.00 10.80 119 HIS A O 1
ATOM 949 N N . VAL A 1 123 ? 14.817 45.804 15.691 1.00 9.76 120 VAL A N 1
ATOM 950 C CA . VAL A 1 123 ? 13.828 45.458 16.712 1.00 8.29 120 VAL A CA 1
ATOM 951 C C . VAL A 1 123 ? 12.829 46.599 16.884 1.00 8.90 120 VAL A C 1
ATOM 952 O O . VAL A 1 123 ? 11.617 46.369 16.973 1.00 9.86 120 VAL A O 1
ATOM 956 N N . ASP A 1 124 ? 13.313 47.847 16.915 1.00 9.30 121 ASP A N 1
ATOM 957 C CA . ASP A 1 124 ? 12.416 49.001 16.969 1.00 14.43 121 ASP A CA 1
ATOM 958 C C . ASP A 1 124 ? 11.380 48.941 15.855 1.00 12.65 121 ASP A C 1
ATOM 959 O O . ASP A 1 124 ? 10.193 49.202 16.077 1.00 10.61 121 ASP A O 1
ATOM 964 N N . GLU A 1 125 ? 11.836 48.642 14.631 1.00 11.29 122 GLU A N 1
ATOM 965 C CA . GLU A 1 125 ? 10.935 48.610 13.486 1.00 11.77 122 GLU A CA 1
ATOM 966 C C . GLU A 1 125 ? 10.001 47.415 13.558 1.00 15.58 122 GLU A C 1
ATOM 967 O O . GLU A 1 125 ? 8.830 47.518 13.175 1.00 10.48 122 GLU A O 1
ATOM 973 N N . LEU A 1 126 ? 10.516 46.263 14.007 1.00 9.43 123 LEU A N 1
ATOM 974 C CA . LEU A 1 126 ? 9.663 45.089 14.177 1.00 9.24 123 LEU A CA 1
ATOM 975 C C . LEU A 1 126 ? 8.561 45.356 15.199 1.00 13.56 123 LEU A C 1
ATOM 976 O O . LEU A 1 126 ? 7.405 44.964 14.998 1.00 9.86 123 LEU A O 1
ATOM 981 N N . LEU A 1 127 ? 8.901 46.030 16.303 1.00 9.84 124 LEU A N 1
ATOM 982 C CA . LEU A 1 127 ? 7.913 46.274 17.349 1.00 11.73 124 LEU A CA 1
ATOM 983 C C . LEU A 1 127 ? 6.923 47.361 16.949 1.00 15.92 124 LEU A C 1
ATOM 984 O O . LEU A 1 127 ? 5.769 47.336 17.393 1.00 15.95 124 LEU A O 1
ATOM 989 N N . ASP A 1 128 ? 7.352 48.325 16.132 1.00 14.47 125 ASP A N 1
ATOM 990 C CA . ASP A 1 128 ? 6.408 49.294 15.585 1.00 14.20 125 ASP A CA 1
ATOM 991 C C . ASP A 1 128 ? 5.352 48.614 14.718 1.00 15.25 125 ASP A C 1
ATOM 992 O O . ASP A 1 128 ? 4.162 48.941 14.803 1.00 12.71 125 ASP A O 1
ATOM 997 N N . GLN A 1 129 ? 5.768 47.684 13.853 1.00 11.58 126 GLN A N 1
ATOM 998 C CA . GLN A 1 129 ? 4.789 46.955 13.046 1.00 14.65 126 GLN A CA 1
ATOM 999 C C . GLN A 1 129 ? 3.870 46.134 13.936 1.00 16.13 126 GLN A C 1
ATOM 1000 O O . GLN A 1 129 ? 2.650 46.119 13.754 1.00 15.74 126 GLN A O 1
ATOM 1006 N N . LEU A 1 130 ? 4.448 45.445 14.913 1.00 12.47 127 LEU A N 1
ATOM 1007 C CA . LEU A 1 130 ? 3.664 44.678 15.873 1.00 17.35 127 LEU A CA 1
ATOM 1008 C C . LEU A 1 130 ? 2.635 45.557 16.579 1.00 15.88 127 LEU A C 1
ATOM 1009 O O . LEU A 1 130 ? 1.428 45.277 16.523 1.00 15.11 127 LEU A O 1
ATOM 1014 N N . ALA A 1 131 ? 3.094 46.657 17.187 1.00 12.15 128 ALA A N 1
ATOM 1015 C CA . ALA A 1 131 ? 2.180 47.511 17.943 1.00 18.45 128 ALA A CA 1
ATOM 1016 C C . ALA A 1 131 ? 1.070 48.096 17.071 1.00 18.22 128 ALA A C 1
ATOM 1017 O O . ALA A 1 131 ? -0.023 48.393 17.574 1.00 17.83 128 ALA A O 1
ATOM 1019 N N . ALA A 1 132 ? 1.315 48.259 15.772 1.00 19.28 129 ALA A N 1
ATOM 1020 C CA . ALA A 1 132 ? 0.298 48.822 14.892 1.00 22.67 129 ALA A CA 1
ATOM 1021 C C . ALA A 1 132 ? -0.706 47.791 14.392 1.00 25.85 129 ALA A C 1
ATOM 1022 O O . ALA A 1 132 ? -1.728 48.175 13.811 1.00 25.65 129 ALA A O 1
ATOM 1024 N N . SER A 1 133 ? -0.459 46.503 14.599 1.00 21.93 130 SER A N 1
ATOM 1025 C CA . SER A 1 133 ? -1.355 45.493 14.060 1.00 19.77 130 SER A CA 1
ATOM 1026 C C . SER A 1 133 ? -2.493 45.204 15.042 1.00 21.17 130 SER A C 1
ATOM 1027 O O . SER A 1 133 ? -2.482 45.639 16.196 1.00 19.32 130 SER A O 1
ATOM 1030 N N . ALA A 1 134 ? -3.501 44.465 14.561 1.00 20.56 131 ALA A N 1
ATOM 1031 C CA . ALA A 1 134 ? -4.673 44.132 15.368 1.00 19.77 131 ALA A CA 1
ATOM 1032 C C . ALA A 1 134 ? -4.523 42.735 15.946 1.00 19.18 131 ALA A C 1
ATOM 1033 O O . ALA A 1 134 ? -4.395 41.768 15.180 1.00 21.65 131 ALA A O 1
ATOM 1035 N N . PRO A 1 135 ? -4.546 42.570 17.258 1.00 17.88 132 PRO A N 1
ATOM 1036 C CA . PRO A 1 135 ? -4.452 41.225 17.843 1.00 17.52 132 PRO A CA 1
ATOM 1037 C C . PRO A 1 135 ? -5.687 40.394 17.526 1.00 15.74 132 PRO A C 1
ATOM 1038 O O . PRO A 1 135 ? -6.768 40.938 17.251 1.00 16.19 132 PRO A O 1
ATOM 1042 N N . PRO A 1 136 ? -5.577 39.056 17.573 1.00 15.13 133 PRO A N 1
ATOM 1043 C CA . PRO A 1 136 ? -4.381 38.287 17.922 1.00 13.93 133 PRO A CA 1
ATOM 1044 C C . PRO A 1 136 ? -3.362 38.197 16.785 1.00 14.82 133 PRO A C 1
ATOM 1045 O O . PRO A 1 136 ? -3.737 38.114 15.606 1.00 14.93 133 PRO A O 1
ATOM 1049 N N . VAL A 1 137 ? -2.088 38.209 17.176 1.00 12.51 134 VAL A N 1
ATOM 1050 C CA . VAL A 1 137 ? -0.938 38.200 16.282 1.00 17.69 134 VAL A CA 1
ATOM 1051 C C . VAL A 1 137 ? -0.040 37.035 16.690 1.00 16.39 134 VAL A C 1
ATOM 1052 O O . VAL A 1 137 ? -0.005 36.641 17.860 1.00 15.34 134 VAL A O 1
ATOM 1056 N N . ASP A 1 138 ? 0.670 36.464 15.720 1.00 11.20 135 ASP A N 1
ATOM 1057 C CA . ASP A 1 138 ? 1.647 35.409 16.004 1.00 10.18 135 ASP A CA 1
ATOM 1058 C C . ASP A 1 138 ? 3.013 36.045 16.257 1.00 12.46 135 ASP A C 1
ATOM 1059 O O . ASP A 1 138 ? 3.744 36.376 15.321 1.00 9.44 135 ASP A O 1
ATOM 1064 N N . LEU A 1 139 ? 3.369 36.183 17.540 1.00 10.05 136 LEU A N 1
ATOM 1065 C CA . LEU A 1 139 ? 4.643 36.797 17.904 1.00 8.86 136 LEU A CA 1
ATOM 1066 C C . LEU A 1 139 ? 5.824 36.005 17.352 1.00 8.31 136 LEU A C 1
ATOM 1067 O O . LEU A 1 139 ? 6.872 36.579 17.033 1.00 8.89 136 LEU A O 1
ATOM 1072 N N . HIS A 1 140 ? 5.675 34.689 17.227 1.00 11.54 137 HIS A N 1
ATOM 1073 C CA . HIS A 1 140 ? 6.743 33.879 16.648 1.00 7.83 137 HIS A CA 1
ATOM 1074 C C . HIS A 1 140 ? 7.043 34.317 15.221 1.00 9.00 137 HIS A C 1
ATOM 1075 O O . HIS A 1 140 ? 8.200 34.539 14.859 1.00 12.15 137 HIS A O 1
ATOM 1082 N N . ARG A 1 141 ? 6.000 34.467 14.399 1.00 9.10 138 ARG A N 1
ATOM 1083 C CA . ARG A 1 141 ? 6.196 34.814 12.992 1.00 11.46 138 ARG A CA 1
ATOM 1084 C C . ARG A 1 141 ? 6.731 36.231 12.821 1.00 10.26 138 ARG A C 1
ATOM 1085 O O . ARG A 1 141 ? 7.614 36.476 11.988 1.00 15.87 138 ARG A O 1
ATOM 1093 N N . VAL A 1 142 ? 6.166 37.194 13.553 1.00 9.00 139 VAL A N 1
ATOM 1094 C CA . VAL A 1 142 ? 6.433 38.605 13.255 1.00 8.81 139 VAL A CA 1
ATOM 1095 C C . VAL A 1 142 ? 7.565 39.186 14.095 1.00 11.38 139 VAL A C 1
ATOM 1096 O O . VAL A 1 142 ? 7.995 40.320 13.835 1.00 13.24 139 VAL A O 1
ATOM 1100 N N . LEU A 1 143 ? 8.092 38.441 15.065 1.00 10.38 140 LEU A N 1
ATOM 1101 C CA . LEU A 1 143 ? 9.199 38.966 15.856 1.00 7.68 140 LEU A CA 1
ATOM 1102 C C . LEU A 1 143 ? 10.299 37.928 16.025 1.00 9.64 140 LEU A C 1
ATOM 1103 O O . LEU A 1 143 ? 11.424 38.136 15.550 1.00 8.21 140 LEU A O 1
ATOM 1108 N N . SER A 1 144 ? 9.997 36.829 16.728 1.00 7.07 141 SER A N 1
ATOM 1109 C CA . SER A 1 144 ? 11.030 35.842 17.041 1.00 10.05 141 SER A CA 1
ATOM 1110 C C . SER A 1 144 ? 11.717 35.317 15.786 1.00 6.54 141 SER A C 1
ATOM 1111 O O . SER A 1 144 ? 12.940 35.154 15.770 1.00 7.98 141 SER A O 1
ATOM 1114 N N . PHE A 1 145 ? 10.950 35.050 14.727 1.00 10.22 142 PHE A N 1
ATOM 1115 C CA . PHE A 1 145 ? 11.516 34.545 13.475 1.00 11.25 142 PHE A CA 1
ATOM 1116 C C . PHE A 1 145 ? 12.318 35.618 12.752 1.00 9.49 142 PHE A C 1
ATOM 1117 O O . PHE A 1 145 ? 13.351 35.324 12.132 1.00 8.23 142 PHE A O 1
ATOM 1125 N N . ARG A 1 146 ? 11.834 36.857 12.786 1.00 6.99 143 ARG A N 1
ATOM 1126 C CA . ARG A 1 146 ? 12.334 37.864 11.852 1.00 7.15 143 ARG A CA 1
ATOM 1127 C C . ARG A 1 146 ? 13.686 38.426 12.269 1.00 9.06 143 ARG A C 1
ATOM 1128 O O . ARG A 1 146 ? 14.523 38.714 11.406 1.00 6.99 143 ARG A O 1
ATOM 1136 N N . LEU A 1 147 ? 13.940 38.605 13.567 1.00 7.56 144 LEU A N 1
ATOM 1137 C CA . LEU A 1 147 ? 15.224 39.210 13.932 1.00 8.34 144 LEU A CA 1
ATOM 1138 C C . LEU A 1 147 ? 16.412 38.290 13.662 1.00 12.63 144 LEU A C 1
ATOM 1139 O O . LEU A 1 147 ? 17.387 38.748 13.033 1.00 11.10 144 LEU A O 1
ATOM 1144 N N . PRO A 1 148 ? 16.423 37.020 14.097 1.00 6.09 145 PRO A N 1
ATOM 1145 C CA . PRO A 1 148 ? 17.613 36.188 13.838 1.00 6.72 145 PRO A CA 1
ATOM 1146 C C . PRO A 1 148 ? 17.822 35.874 12.370 1.00 6.89 145 PRO A C 1
ATOM 1147 O O . PRO A 1 148 ? 18.971 35.683 11.954 1.00 7.82 145 PRO A O 1
ATOM 1151 N N . THR A 1 149 ? 16.756 35.797 11.564 1.00 7.06 146 THR A N 1
ATOM 1152 C CA . THR A 1 149 ? 16.966 35.580 10.135 1.00 6.51 146 THR A CA 1
ATOM 1153 C C . THR A 1 149 ? 17.498 36.844 9.468 1.00 9.68 146 THR A C 1
ATOM 1154 O O . THR A 1 149 ? 18.300 36.765 8.535 1.00 7.01 146 THR A O 1
ATOM 1158 N N . MET A 1 150 ? 17.050 38.014 9.928 1.00 6.78 147 MET A N 1
ATOM 1159 C CA . MET A 1 150 ? 17.702 39.269 9.568 1.00 11.53 147 MET A CA 1
ATOM 1160 C C . MET A 1 150 ? 19.200 39.211 9.802 1.00 10.76 147 MET A C 1
ATOM 1161 O O . MET A 1 150 ? 19.997 39.593 8.930 1.00 7.05 147 MET A O 1
ATOM 1166 N N . VAL A 1 151 ? 19.588 38.755 10.994 1.00 6.53 148 VAL A N 1
ATOM 1167 C CA . VAL A 1 151 ? 20.999 38.736 11.361 1.00 7.47 148 VAL A CA 1
ATOM 1168 C C . VAL A 1 151 ? 21.798 37.805 10.448 1.00 8.47 148 VAL A C 1
ATOM 1169 O O . VAL A 1 151 ? 22.898 38.149 9.993 1.00 7.40 148 VAL A O 1
ATOM 1173 N N . VAL A 1 152 ? 21.254 36.627 10.143 1.00 8.91 149 VAL A N 1
ATOM 1174 C CA . VAL A 1 152 ? 21.967 35.701 9.263 1.00 10.87 149 VAL A CA 1
ATOM 1175 C C . VAL A 1 152 ? 22.080 36.270 7.848 1.00 11.73 149 VAL A C 1
ATOM 1176 O O . VAL A 1 152 ? 23.099 36.076 7.175 1.00 7.14 149 VAL A O 1
ATOM 1180 N N . CYS A 1 153 ? 21.043 36.975 7.363 1.00 7.09 150 CYS A N 1
ATOM 1181 C CA . CYS A 1 153 ? 21.176 37.627 6.059 1.00 9.04 150 CYS A CA 1
ATOM 1182 C C . CYS A 1 153 ? 22.316 38.630 6.077 1.00 9.85 150 CYS A C 1
ATOM 1183 O O . CYS A 1 153 ? 23.051 38.766 5.092 1.00 10.33 150 CYS A O 1
ATOM 1186 N N . ASP A 1 154 ? 22.465 39.353 7.189 1.00 10.63 151 ASP A N 1
ATOM 1187 C CA . ASP A 1 154 ? 23.568 40.303 7.326 1.00 11.50 151 ASP A CA 1
ATOM 1188 C C . ASP A 1 154 ? 24.917 39.589 7.313 1.00 12.16 151 ASP A C 1
ATOM 1189 O O . ASP A 1 154 ? 25.840 39.982 6.582 1.00 12.09 151 ASP A O 1
ATOM 1194 N N . LEU A 1 155 ? 25.049 38.519 8.109 1.00 7.81 152 LEU A N 1
ATOM 1195 C CA . LEU A 1 155 ? 26.305 37.772 8.148 1.00 7.39 152 LEU A CA 1
ATOM 1196 C C . LEU A 1 155 ? 26.681 37.227 6.779 1.00 9.58 152 LEU A C 1
ATOM 1197 O O . LEU A 1 155 ? 27.861 37.221 6.409 1.00 10.74 152 LEU A O 1
ATOM 1202 N N . LEU A 1 156 ? 25.704 36.710 6.034 1.00 8.52 153 LEU A N 1
ATOM 1203 C CA . LEU A 1 156 ? 26.003 36.120 4.735 1.00 9.44 153 LEU A CA 1
ATOM 1204 C C . LEU A 1 156 ? 26.039 37.139 3.607 1.00 8.61 153 LEU A C 1
ATOM 1205 O O . LEU A 1 156 ? 26.470 36.790 2.501 1.00 9.91 153 LEU A O 1
ATOM 1210 N N . GLY A 1 157 ? 25.628 38.378 3.858 1.00 8.59 154 GLY A N 1
ATOM 1211 C CA . GLY A 1 157 ? 25.634 39.398 2.818 1.00 9.41 154 GLY A CA 1
ATOM 1212 C C . GLY A 1 157 ? 24.627 39.158 1.705 1.00 13.53 154 GLY A C 1
ATOM 1213 O O . GLY A 1 157 ? 24.974 39.286 0.524 1.00 10.84 154 GLY A O 1
ATOM 1214 N N . VAL A 1 158 ? 23.392 38.806 2.056 1.00 12.26 155 VAL A N 1
ATOM 1215 C CA . VAL A 1 158 ? 22.343 38.510 1.079 1.00 10.42 155 VAL A CA 1
ATOM 1216 C C . VAL A 1 158 ? 21.140 39.394 1.391 1.00 15.48 155 VAL A C 1
ATOM 1217 O O . VAL A 1 158 ? 20.980 39.858 2.531 1.00 8.99 155 VAL A O 1
ATOM 1221 N N . PRO A 1 159 ? 20.275 39.655 0.397 1.00 13.43 156 PRO A N 1
ATOM 1222 C CA . PRO A 1 159 ? 19.082 40.470 0.665 1.00 15.56 156 PRO A CA 1
ATOM 1223 C C . PRO A 1 159 ? 18.195 39.808 1.708 1.00 15.55 156 PRO A C 1
ATOM 1224 O O . PRO A 1 159 ? 18.125 38.577 1.806 1.00 9.25 156 PRO A O 1
ATOM 1228 N N . LEU A 1 160 ? 17.480 40.649 2.467 1.00 11.48 157 LEU A N 1
ATOM 1229 C CA . LEU A 1 160 ? 16.706 40.128 3.590 1.00 9.75 157 LEU A CA 1
ATOM 1230 C C . LEU A 1 160 ? 15.576 39.219 3.116 1.00 9.12 157 LEU A C 1
ATOM 1231 O O . LEU A 1 160 ? 15.237 38.251 3.801 1.00 11.70 157 LEU A O 1
ATOM 1236 N N . ALA A 1 161 ? 15.042 39.439 1.908 1.00 10.54 158 ALA A N 1
ATOM 1237 C CA . ALA A 1 161 ? 14.032 38.531 1.367 1.00 11.89 158 ALA A CA 1
ATOM 1238 C C . ALA A 1 161 ? 14.532 37.093 1.233 1.00 12.53 158 ALA A C 1
ATOM 1239 O O . ALA A 1 161 ? 13.711 36.173 1.167 1.00 11.17 158 ALA A O 1
ATOM 1241 N N . ASP A 1 162 ? 15.853 36.874 1.192 1.00 10.58 159 ASP A N 1
ATOM 1242 C CA . ASP A 1 162 ? 16.385 35.511 1.126 1.00 9.71 159 ASP A CA 1
ATOM 1243 C C . ASP A 1 162 ? 15.946 34.665 2.321 1.00 10.65 159 ASP A C 1
ATOM 1244 O O . ASP A 1 162 ? 15.827 33.438 2.202 1.00 10.23 159 ASP A O 1
ATOM 1249 N N . ARG A 1 163 ? 15.710 35.279 3.478 1.00 10.25 160 ARG A N 1
ATOM 1250 C CA . ARG A 1 163 ? 15.276 34.462 4.606 1.00 9.17 160 ARG A CA 1
ATOM 1251 C C . ARG A 1 163 ? 13.904 33.841 4.377 1.00 10.45 160 ARG A C 1
ATOM 1252 O O . ARG A 1 163 ? 13.581 32.831 5.019 1.00 9.89 160 ARG A O 1
ATOM 1260 N N . GLU A 1 164 ? 13.089 34.398 3.474 1.00 10.73 161 GLU A N 1
ATOM 1261 C CA . GLU A 1 164 ? 11.861 33.701 3.118 1.00 11.57 161 GLU A CA 1
ATOM 1262 C C . GLU A 1 164 ? 12.154 32.447 2.309 1.00 14.43 161 GLU A C 1
ATOM 1263 O O . GLU A 1 164 ? 11.326 31.530 2.275 1.00 12.67 161 GLU A O 1
ATOM 1269 N N . ARG A 1 165 ? 13.324 32.379 1.676 1.00 15.21 162 ARG A N 1
ATOM 1270 C CA . ARG A 1 165 ? 13.751 31.153 1.010 1.00 12.66 162 ARG A CA 1
ATOM 1271 C C . ARG A 1 165 ? 14.320 30.142 2.009 1.00 10.40 162 ARG A C 1
ATOM 1272 O O . ARG A 1 165 ? 13.974 28.959 1.958 1.00 11.45 162 ARG A O 1
ATOM 1280 N N . PHE A 1 166 ? 15.183 30.575 2.933 1.00 9.06 163 PHE A N 1
ATOM 1281 C CA . PHE A 1 166 ? 15.887 29.616 3.786 1.00 9.84 163 PHE A CA 1
ATOM 1282 C C . PHE A 1 166 ? 15.313 29.473 5.198 1.00 11.90 163 PHE A C 1
ATOM 1283 O O . PHE A 1 166 ? 15.853 28.683 5.981 1.00 11.15 163 PHE A O 1
ATOM 1291 N N . GLY A 1 167 ? 14.227 30.177 5.537 1.00 11.80 164 GLY A N 1
ATOM 1292 C CA . GLY A 1 167 ? 13.801 30.280 6.933 1.00 10.38 164 GLY A CA 1
ATOM 1293 C C . GLY A 1 167 ? 13.287 28.997 7.570 1.00 10.47 164 GLY A C 1
ATOM 1294 O O . GLY A 1 167 ? 13.218 28.916 8.806 1.00 8.20 164 GLY A O 1
ATOM 1295 N N . GLN A 1 168 ? 12.890 28.005 6.772 1.00 8.33 165 GLN A N 1
ATOM 1296 C CA . GLN A 1 168 ? 12.465 26.716 7.317 1.00 9.40 165 GLN A CA 1
ATOM 1297 C C . GLN A 1 168 ? 13.512 25.616 7.135 1.00 9.99 165 GLN A C 1
ATOM 1298 O O . GLN A 1 168 ? 13.235 24.452 7.453 1.00 8.70 165 GLN A O 1
ATOM 1304 N N . TRP A 1 169 ? 14.720 25.955 6.662 1.00 8.60 166 TRP A N 1
ATOM 1305 C CA . TRP A 1 169 ? 15.680 24.919 6.286 1.00 8.97 166 TRP A CA 1
ATOM 1306 C C . TRP A 1 169 ? 16.398 24.302 7.484 1.00 8.24 166 TRP A C 1
ATOM 1307 O O . TRP A 1 169 ? 16.779 23.126 7.423 1.00 11.61 166 TRP A O 1
ATOM 1318 N N . ALA A 1 170 ? 16.601 25.047 8.574 1.00 7.72 167 ALA A N 1
ATOM 1319 C CA . ALA A 1 170 ? 17.169 24.415 9.760 1.00 9.25 167 ALA A CA 1
ATOM 1320 C C . ALA A 1 170 ? 16.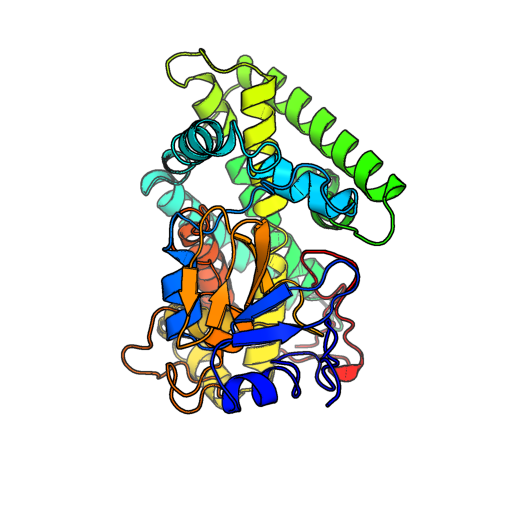197 23.390 10.333 1.00 12.03 167 ALA A C 1
ATOM 1321 O O . ALA A 1 170 ? 16.599 22.271 10.686 1.00 9.00 167 ALA A O 1
ATOM 1323 N N . ARG A 1 171 ? 14.910 23.752 10.405 1.00 8.52 168 ARG A N 1
ATOM 1324 C CA . ARG A 1 171 ? 13.879 22.813 10.851 1.00 8.02 168 ARG A CA 1
ATOM 1325 C C . ARG A 1 171 ? 13.818 21.573 9.972 1.00 8.61 168 ARG A C 1
ATOM 1326 O O . ARG A 1 171 ? 13.679 20.450 10.477 1.00 10.40 168 ARG A O 1
ATOM 1334 N N . GLY A 1 172 ? 13.862 21.750 8.651 1.00 8.93 169 GLY A N 1
ATOM 1335 C CA . GLY A 1 172 ? 13.722 20.601 7.768 1.00 9.60 169 GLY A CA 1
ATOM 1336 C C . GLY A 1 172 ? 14.954 19.715 7.775 1.00 14.21 169 GLY A C 1
ATOM 1337 O O . GLY A 1 172 ? 14.849 18.481 7.811 1.00 10.17 169 GLY A O 1
ATOM 1338 N N . THR A 1 173 ? 16.139 20.331 7.741 1.00 10.65 170 THR A N 1
ATOM 1339 C CA . THR A 1 173 ? 17.379 19.567 7.847 1.00 9.53 170 THR A CA 1
ATOM 1340 C C . THR A 1 173 ? 17.425 18.771 9.145 1.00 12.19 170 THR A C 1
ATOM 1341 O O . THR A 1 173 ? 17.873 17.617 9.161 1.00 10.65 170 THR A O 1
ATOM 1345 N N . PHE A 1 174 ? 16.947 19.361 10.243 1.00 8.86 171 PHE A N 1
ATOM 1346 C CA . PHE A 1 174 ? 17.049 18.729 11.552 1.00 8.76 171 PHE A CA 1
ATOM 1347 C C . PHE A 1 174 ? 15.774 18.005 11.954 1.00 10.65 171 PHE A C 1
ATOM 1348 O O . PHE A 1 174 ? 15.559 17.756 13.148 1.00 11.01 171 PHE A O 1
ATOM 1356 N N . ASP A 1 175 ? 14.941 17.637 10.979 1.00 11.76 172 ASP A N 1
ATOM 1357 C CA . ASP A 1 175 ? 13.741 16.831 11.211 1.00 10.90 172 ASP A CA 1
ATOM 1358 C C . ASP A 1 175 ? 14.138 15.364 11.341 1.00 13.77 172 ASP A C 1
ATOM 1359 O O . ASP A 1 175 ? 14.404 14.683 10.346 1.00 13.93 172 ASP A O 1
ATOM 1364 N N . GLN A 1 176 ? 14.151 14.873 12.578 1.00 10.47 173 GLN A N 1
ATOM 1365 C CA . GLN A 1 176 ? 14.556 13.503 12.866 1.00 12.52 173 GLN A CA 1
ATOM 1366 C C . GLN A 1 176 ? 13.508 12.479 12.473 1.00 17.11 173 GLN A C 1
ATOM 1367 O O . GLN A 1 176 ? 13.822 11.281 12.447 1.00 16.48 173 GLN A O 1
ATOM 1373 N N . SER A 1 177 ? 12.278 12.911 12.186 1.00 14.99 174 SER A N 1
ATOM 1374 C CA . SER A 1 177 ? 11.201 11.990 11.864 1.00 17.95 174 SER A CA 1
ATOM 1375 C C . SER A 1 177 ? 11.135 11.627 10.387 1.00 17.60 174 SER A C 1
ATOM 1376 O O . SER A 1 177 ? 10.406 10.697 10.032 1.00 18.96 174 SER A O 1
ATOM 1379 N N . ASP A 1 178 ? 11.859 12.328 9.514 1.00 14.96 175 ASP A N 1
ATOM 1380 C CA . ASP A 1 178 ? 11.692 12.136 8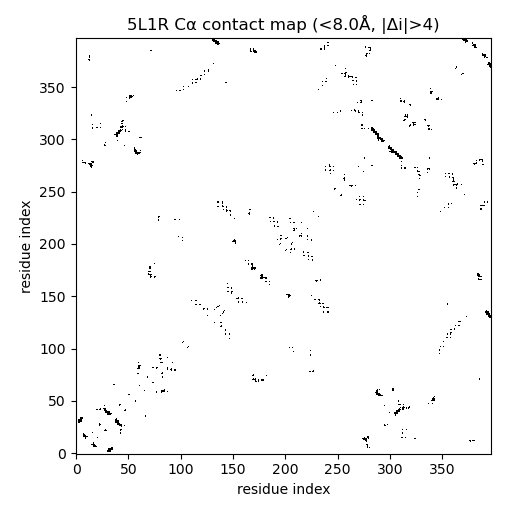.067 1.00 13.69 175 ASP A CA 1
ATOM 1381 C C . ASP A 1 178 ? 13.061 12.268 7.392 1.00 14.95 175 ASP A C 1
ATOM 1382 O O . ASP A 1 178 ? 13.472 13.374 7.026 1.00 16.12 175 ASP A O 1
ATOM 1387 N N . ASN A 1 179 ? 13.742 11.127 7.210 1.00 14.14 176 ASN A N 1
ATOM 1388 C CA . ASN A 1 179 ? 15.080 11.132 6.615 1.00 20.17 176 ASN A CA 1
ATOM 1389 C C . ASN A 1 179 ? 15.067 11.703 5.201 1.00 20.50 176 ASN A C 1
ATOM 1390 O O . ASN A 1 179 ? 16.006 12.400 4.802 1.00 17.55 176 ASN A O 1
ATOM 1395 N N . GLU A 1 180 ? 14.020 11.404 4.421 1.00 18.14 177 GLU A N 1
ATOM 1396 C CA . GLU A 1 180 ? 13.949 11.905 3.050 1.00 17.45 177 GLU A CA 1
ATOM 1397 C C . GLU A 1 180 ? 13.775 13.419 3.019 1.00 20.37 177 GLU A C 1
ATOM 1398 O O . GLU A 1 180 ? 14.437 14.112 2.235 1.00 14.66 177 GLU A O 1
ATOM 1404 N N . HIS A 1 181 ? 12.885 13.951 3.861 1.00 19.02 178 HIS A N 1
ATOM 1405 C CA . HIS A 1 181 ? 12.730 15.397 3.959 1.00 16.61 178 HIS A CA 1
ATOM 1406 C C . HIS A 1 181 ? 14.008 16.056 4.460 1.00 15.44 178 HIS A C 1
ATOM 1407 O O . HIS A 1 181 ? 14.388 17.136 3.986 1.00 14.08 178 HIS A O 1
ATOM 1414 N N . SER A 1 182 ? 14.671 15.435 5.436 1.00 13.73 179 SER A N 1
ATOM 1415 C CA . SER A 1 182 ? 15.911 15.998 5.955 1.00 13.95 179 SER A CA 1
ATOM 1416 C C . SER A 1 182 ? 16.957 16.126 4.850 1.00 17.24 179 SER A C 1
ATOM 1417 O O . SER A 1 182 ? 17.573 17.185 4.682 1.00 11.57 179 SER A O 1
ATOM 1420 N N . ALA A 1 183 ? 17.161 15.054 4.080 1.00 14.72 180 ALA A N 1
ATOM 1421 C CA . ALA A 1 183 ? 18.174 15.060 3.027 1.00 14.80 180 ALA A CA 1
ATOM 1422 C C . ALA A 1 183 ? 17.805 16.010 1.890 1.00 16.53 180 ALA A C 1
ATOM 1423 O O . ALA A 1 183 ? 18.679 16.680 1.329 1.00 17.26 180 ALA A O 1
ATOM 1425 N N . ASN A 1 184 ? 16.527 16.058 1.512 1.00 15.58 181 ASN A N 1
ATOM 1426 C CA . ASN A 1 184 ? 16.116 16.954 0.438 1.00 13.85 181 ASN A CA 1
ATOM 1427 C C . ASN A 1 184 ? 16.273 18.416 0.847 1.00 15.14 181 ASN A C 1
ATOM 1428 O O . ASN A 1 184 ? 16.679 19.259 0.031 1.00 13.75 181 ASN A O 1
ATOM 1433 N N . THR A 1 185 ? 15.975 18.734 2.109 1.00 12.25 182 THR A N 1
ATOM 1434 C CA . THR A 1 185 ? 16.177 20.106 2.563 1.00 12.21 182 THR A CA 1
ATOM 1435 C C . THR A 1 185 ? 17.662 20.439 2.624 1.00 13.56 182 THR A C 1
ATOM 1436 O O . THR A 1 185 ? 18.070 21.538 2.242 1.00 14.07 182 THR A O 1
ATOM 1440 N N . PHE A 1 186 ? 18.495 19.517 3.121 1.00 11.23 183 PHE A N 1
ATOM 1441 C CA . PHE A 1 186 ? 19.923 19.814 3.191 1.00 13.15 183 PHE A CA 1
ATOM 1442 C C . PHE A 1 186 ? 20.502 20.053 1.800 1.00 12.35 183 PHE A C 1
ATOM 1443 O O . PHE A 1 186 ? 21.383 20.905 1.635 1.00 12.08 183 PHE A O 1
ATOM 1451 N N . GLN A 1 187 ? 19.999 19.340 0.786 1.00 12.35 184 GLN A N 1
ATOM 1452 C CA . GLN A 1 187 ? 20.455 19.582 -0.581 1.00 16.74 184 GLN A CA 1
ATOM 1453 C C . GLN A 1 187 ? 20.103 20.991 -1.050 1.00 15.64 184 GLN A C 1
ATOM 1454 O O . GLN A 1 187 ? 20.867 21.607 -1.807 1.00 15.36 184 GLN A O 1
ATOM 1460 N N . GLN A 1 188 ? 18.953 21.516 -0.621 1.00 13.03 185 GLN A N 1
ATOM 1461 C CA . GLN A 1 188 ? 18.600 22.900 -0.930 1.00 13.47 185 GLN A CA 1
ATOM 1462 C C . GLN A 1 188 ? 19.574 23.875 -0.287 1.00 11.76 185 GLN A C 1
ATOM 1463 O O . GLN A 1 188 ? 19.963 24.873 -0.909 1.00 12.32 185 GLN A O 1
ATOM 1469 N N . VAL A 1 189 ? 19.937 23.627 0.975 1.00 10.80 186 VAL A N 1
ATOM 1470 C CA . VAL A 1 189 ? 20.924 24.464 1.654 1.00 10.23 186 VAL A CA 1
ATOM 1471 C C . VAL A 1 189 ? 22.232 24.453 0.879 1.00 14.22 186 VAL A C 1
ATOM 1472 O O . VAL A 1 189 ? 22.846 25.501 0.638 1.00 11.99 186 VAL A O 1
ATOM 1476 N N . VAL A 1 190 ? 22.677 23.254 0.489 1.00 11.16 187 VAL A N 1
ATOM 1477 C CA . VAL A 1 190 ? 23.948 23.095 -0.206 1.00 14.72 187 VAL A CA 1
ATOM 1478 C C . VAL A 1 190 ? 23.941 23.874 -1.520 1.00 12.09 187 VAL A C 1
ATOM 1479 O O . VAL A 1 190 ? 24.868 24.639 -1.812 1.00 12.71 187 VAL A O 1
ATOM 1483 N N . ASP A 1 191 ? 22.905 23.670 -2.337 1.00 12.55 188 ASP A N 1
ATOM 1484 C CA . ASP A 1 191 ? 22.797 24.377 -3.611 1.00 17.88 188 ASP A CA 1
ATOM 1485 C C . ASP A 1 191 ? 22.825 25.886 -3.404 1.00 14.91 188 ASP A C 1
ATOM 1486 O O . ASP A 1 191 ? 23.522 26.614 -4.120 1.00 13.69 188 ASP A O 1
ATOM 1491 N N . TYR A 1 192 ? 22.041 26.372 -2.440 1.00 11.87 189 TYR A N 1
ATOM 1492 C CA . TYR A 1 192 ? 21.991 27.802 -2.161 1.00 15.05 189 TYR A CA 1
ATOM 1493 C C . TYR A 1 192 ? 23.362 28.335 -1.771 1.00 15.21 189 TYR A C 1
ATOM 1494 O O . TYR A 1 192 ? 23.784 29.397 -2.244 1.00 13.58 189 TYR A O 1
ATOM 1503 N N . MET A 1 193 ? 24.069 27.616 -0.900 1.00 10.88 190 MET A N 1
ATOM 1504 C CA . MET A 1 193 ? 25.336 28.122 -0.392 1.00 14.13 190 MET A CA 1
ATOM 1505 C C . MET A 1 193 ? 26.411 28.078 -1.474 1.00 14.62 190 MET A C 1
ATOM 1506 O O . MET A 1 193 ? 27.275 28.961 -1.534 1.00 12.51 190 MET A O 1
ATOM 1511 N N . LEU A 1 194 ? 26.367 27.071 -2.352 1.00 15.14 191 LEU A N 1
ATOM 1512 C CA . LEU A 1 194 ? 27.350 27.007 -3.432 1.00 19.41 191 LEU A CA 1
ATOM 1513 C C . LEU A 1 194 ? 27.127 28.129 -4.438 1.00 19.93 191 LEU A C 1
ATOM 1514 O O . LEU A 1 194 ? 28.096 28.684 -4.979 1.00 18.95 191 LEU A O 1
ATOM 1519 N N . GLU A 1 195 ? 25.857 28.471 -4.702 1.00 14.70 192 GLU A N 1
ATOM 1520 C CA . GLU A 1 195 ? 25.546 29.673 -5.476 1.00 18.25 192 GLU A CA 1
ATOM 1521 C C . GLU A 1 195 ? 26.108 30.918 -4.802 1.00 13.50 192 GLU A C 1
ATOM 1522 O O . GLU A 1 195 ? 26.660 31.799 -5.467 1.00 13.89 192 GLU A O 1
ATOM 1528 N N . LEU A 1 196 ? 25.941 31.024 -3.486 1.00 11.94 193 LEU A N 1
ATOM 1529 C CA . LEU A 1 196 ? 26.420 32.201 -2.765 1.00 11.50 193 LEU A CA 1
ATOM 1530 C C . LEU A 1 196 ? 27.944 32.316 -2.828 1.00 16.08 193 LEU A C 1
ATOM 1531 O O . LEU A 1 196 ? 28.491 33.418 -2.994 1.00 11.87 193 LEU A O 1
ATOM 1536 N N . VAL A 1 197 ? 28.642 31.189 -2.681 1.00 12.30 194 VAL A N 1
ATOM 1537 C CA . VAL A 1 197 ? 30.101 31.215 -2.754 1.00 16.49 194 VAL A CA 1
ATOM 1538 C C . VAL A 1 197 ? 30.560 31.679 -4.133 1.00 21.65 194 VAL A C 1
ATOM 1539 O O . VAL A 1 197 ? 31.471 32.511 -4.256 1.00 13.30 194 VAL A O 1
ATOM 1543 N N . ALA A 1 198 ? 29.924 31.164 -5.191 1.00 13.59 195 ALA A N 1
ATOM 1544 C CA . ALA A 1 198 ? 30.283 31.578 -6.543 1.00 18.67 195 ALA A CA 1
ATOM 1545 C C . ALA A 1 198 ? 30.052 33.071 -6.746 1.00 20.22 195 ALA A C 1
ATOM 1546 O O . ALA A 1 198 ? 30.851 33.747 -7.411 1.00 15.81 195 ALA A O 1
ATOM 1548 N N . ARG A 1 199 ? 28.971 33.612 -6.178 1.00 13.78 196 ARG A N 1
ATOM 1549 C CA . ARG A 1 199 ? 28.738 35.043 -6.340 1.00 13.94 196 ARG A CA 1
ATOM 1550 C C . ARG A 1 199 ? 29.766 35.857 -5.563 1.00 13.52 196 ARG A C 1
ATOM 1551 O O . ARG A 1 199 ? 30.304 36.841 -6.078 1.00 14.82 196 ARG A O 1
ATOM 1559 N N . LYS A 1 200 ? 30.056 35.466 -4.318 1.00 13.63 197 LYS A N 1
ATOM 1560 C CA . LYS A 1 200 ? 30.978 36.241 -3.492 1.00 12.65 197 LYS A CA 1
ATOM 1561 C C . LYS A 1 200 ? 32.396 36.236 -4.050 1.00 13.33 197 LYS A C 1
ATOM 1562 O O . LYS A 1 200 ? 33.176 37.140 -3.730 1.00 13.42 197 LYS A O 1
ATOM 1568 N N . ARG A 1 201 ? 32.740 35.259 -4.894 1.00 13.89 198 ARG A N 1
ATOM 1569 C CA . ARG A 1 201 ? 34.064 35.257 -5.500 1.00 14.66 198 ARG A CA 1
ATOM 1570 C C . ARG A 1 201 ? 34.244 36.387 -6.509 1.00 15.31 198 ARG A C 1
ATOM 1571 O O . ARG A 1 201 ? 35.382 36.787 -6.756 1.00 15.86 198 ARG A O 1
ATOM 1579 N N . VAL A 1 202 ? 33.168 36.898 -7.110 1.00 15.35 199 VAL A N 1
ATOM 1580 C CA . VAL A 1 202 ? 33.282 38.026 -8.028 1.00 16.00 199 VAL A CA 1
ATOM 1581 C C . VAL A 1 202 ? 32.647 39.292 -7.473 1.00 15.56 199 VAL A C 1
ATOM 1582 O O . VAL A 1 202 ? 32.962 40.388 -7.966 1.00 16.06 199 VAL A O 1
ATOM 1586 N N . GLU A 1 203 ? 31.778 39.183 -6.471 1.00 14.70 200 GLU A N 1
ATOM 1587 C CA . GLU A 1 203 ? 31.077 40.323 -5.881 1.00 14.29 200 GLU A CA 1
ATOM 1588 C C . GLU A 1 203 ? 31.152 40.224 -4.357 1.00 13.45 200 GLU A C 1
ATOM 1589 O O . GLU A 1 203 ? 30.133 40.034 -3.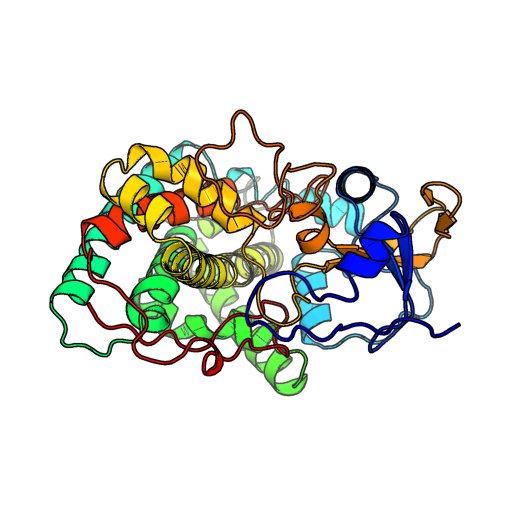682 1.00 12.82 200 GLU A O 1
ATOM 1595 N N . PRO A 1 204 ? 32.346 40.344 -3.780 1.00 13.48 201 PRO A N 1
ATOM 1596 C CA . PRO A 1 204 ? 32.460 40.247 -2.322 1.00 12.77 201 PRO A CA 1
ATOM 1597 C C . PRO A 1 204 ? 31.901 41.486 -1.640 1.00 12.48 201 PRO A C 1
ATOM 1598 O O . PRO A 1 204 ? 31.747 42.551 -2.243 1.00 12.91 201 PRO A O 1
ATOM 1602 N N . GLY A 1 205 ? 31.613 41.329 -0.353 1.00 11.80 202 GLY A N 1
ATOM 1603 C CA . GLY A 1 205 ? 31.234 42.449 0.481 1.00 17.73 202 GLY A CA 1
ATOM 1604 C C . GLY A 1 205 ? 31.769 42.290 1.890 1.00 18.88 202 GLY A C 1
ATOM 1605 O O . GLY A 1 205 ? 32.665 41.472 2.127 1.00 11.15 202 GLY A O 1
ATOM 1606 N N . ASP A 1 206 ? 31.235 43.065 2.833 1.00 10.82 203 ASP A N 1
ATOM 1607 C CA . ASP A 1 206 ? 31.610 42.937 4.244 1.00 15.17 203 ASP A CA 1
ATOM 1608 C C . ASP A 1 206 ? 30.770 41.821 4.857 1.00 11.76 203 ASP A C 1
ATOM 1609 O O . ASP A 1 206 ? 29.748 42.046 5.512 1.00 11.29 203 ASP A O 1
ATOM 1614 N N . ASP A 1 207 ? 31.204 40.583 4.631 1.00 12.60 204 ASP A N 1
ATOM 1615 C CA . ASP A 1 207 ? 30.388 39.447 5.041 1.00 13.10 204 ASP A CA 1
ATOM 1616 C C . ASP A 1 207 ? 31.287 38.221 5.163 1.00 13.42 204 ASP A C 1
ATOM 1617 O O . ASP A 1 207 ? 32.455 38.243 4.773 1.00 9.75 204 ASP A O 1
ATOM 1622 N N . ILE A 1 208 ? 30.714 37.143 5.713 1.00 11.66 205 ILE A N 1
ATOM 1623 C CA . ILE A 1 208 ? 31.514 36.020 6.207 1.00 9.56 205 ILE A CA 1
ATOM 1624 C C . ILE A 1 208 ? 32.144 35.238 5.057 1.00 9.37 205 ILE A C 1
ATOM 1625 O O . ILE A 1 208 ? 33.329 34.890 5.106 1.00 10.98 205 ILE A O 1
ATOM 1630 N N . LEU A 1 209 ? 31.369 34.928 4.010 1.00 9.47 206 LEU A N 1
ATOM 1631 C CA . LEU A 1 209 ? 31.933 34.134 2.914 1.00 12.04 206 LEU A CA 1
ATOM 1632 C C . LEU A 1 209 ? 33.022 34.892 2.164 1.00 12.40 206 LEU A C 1
ATOM 1633 O O . LEU A 1 209 ? 34.003 34.281 1.714 1.00 12.82 206 LEU A O 1
ATOM 1638 N N . SER A 1 210 ? 32.862 36.215 1.998 1.00 10.87 207 SER A N 1
ATOM 1639 C CA . SER A 1 210 ? 33.909 37.020 1.362 1.00 11.31 207 SER A CA 1
ATOM 1640 C C . SER A 1 210 ? 35.214 36.938 2.141 1.00 11.48 207 SER A C 1
ATOM 1641 O O . SER A 1 210 ? 36.302 36.870 1.549 1.00 12.13 207 SER A O 1
ATOM 1644 N N . GLU A 1 211 ? 35.125 36.961 3.474 1.00 10.98 208 GLU A N 1
ATOM 1645 C CA . GLU A 1 211 ? 36.314 36.820 4.307 1.00 12.14 208 GLU A CA 1
ATOM 1646 C C . GLU A 1 211 ? 36.938 35.434 4.158 1.00 11.42 208 GLU A C 1
ATOM 1647 O O . GLU A 1 211 ? 38.161 35.312 4.040 1.00 13.11 208 GLU A O 1
ATOM 1653 N N . LEU A 1 212 ? 36.121 34.382 4.140 1.00 11.07 209 LEU A N 1
ATOM 1654 C CA . LEU A 1 212 ? 36.656 33.032 3.965 1.00 13.27 209 LEU A CA 1
ATOM 1655 C C . LEU A 1 212 ? 37.307 32.866 2.595 1.00 15.98 209 LEU A C 1
ATOM 1656 O O . LEU A 1 212 ? 38.344 32.205 2.466 1.00 17.50 209 LEU A O 1
ATOM 1661 N N . ILE A 1 213 ? 36.728 33.477 1.559 1.00 14.11 210 ILE A N 1
ATOM 1662 C CA . ILE A 1 213 ? 37.352 33.439 0.236 1.00 14.63 210 ILE A CA 1
ATOM 1663 C C . ILE A 1 213 ? 38.727 34.098 0.266 1.00 18.47 210 ILE A C 1
ATOM 1664 O O . ILE A 1 213 ? 39.677 33.622 -0.374 1.00 19.78 210 ILE A O 1
ATOM 1669 N N . ALA A 1 214 ? 38.867 35.189 1.020 1.00 19.74 211 ALA A N 1
ATOM 1670 C CA . ALA A 1 214 ? 40.159 35.866 1.092 1.00 20.39 211 ALA A CA 1
ATOM 1671 C C . ALA A 1 214 ? 41.167 35.140 1.975 1.00 22.41 211 ALA A C 1
ATOM 1672 O O . ALA A 1 214 ? 42.363 35.425 1.869 1.00 28.51 211 ALA A O 1
ATOM 1674 N N . GLU A 1 215 ? 40.722 34.200 2.814 1.00 22.92 212 GLU A N 1
ATOM 1675 C CA . GLU A 1 215 ? 41.582 33.604 3.835 1.00 31.11 212 GLU A CA 1
ATOM 1676 C C . GLU A 1 215 ? 42.775 32.881 3.226 1.00 40.31 212 GLU A C 1
ATOM 1677 O O . GLU A 1 215 ? 42.613 31.978 2.398 1.00 31.85 212 GLU A O 1
ATOM 1683 N N . LYS A 1 216 ? 43.969 33.305 3.655 1.00 53.41 213 LYS A N 1
ATOM 1684 C CA . LYS A 1 216 ? 45.278 32.664 3.507 1.00 58.56 213 LYS A CA 1
ATOM 1685 C C . LYS A 1 216 ? 45.537 31.831 2.250 1.00 59.51 213 LYS A C 1
ATOM 1686 O O . LYS A 1 216 ? 45.740 30.619 2.354 1.00 60.01 213 LYS A O 1
ATOM 1692 N N . ASP A 1 217 ? 45.545 32.435 1.064 1.00 62.63 214 ASP A N 1
ATOM 1693 C CA . ASP A 1 217 ? 44.947 33.732 0.791 1.00 68.09 214 ASP A CA 1
ATOM 1694 C C . ASP A 1 217 ? 44.037 33.445 -0.390 1.00 66.64 214 ASP A C 1
ATOM 1695 O O . ASP A 1 217 ? 44.100 34.099 -1.432 1.00 75.88 214 ASP A O 1
ATOM 1700 N N . GLY A 1 218 ? 43.192 32.436 -0.200 1.00 51.02 215 GLY A N 1
ATOM 1701 C CA . GLY A 1 218 ? 42.398 31.868 -1.267 1.00 41.37 215 GLY A CA 1
ATOM 1702 C C . GLY A 1 218 ? 42.576 30.366 -1.282 1.00 38.86 215 GLY A C 1
ATOM 1703 O O . GLY A 1 218 ? 42.173 29.696 -2.236 1.00 42.61 215 GLY A O 1
ATOM 1704 N N . ALA A 1 219 ? 43.174 29.828 -0.211 1.00 34.39 216 ALA A N 1
ATOM 1705 C CA . ALA A 1 219 ? 43.535 28.414 -0.150 1.00 36.62 216 ALA A CA 1
ATOM 1706 C C . ALA A 1 219 ? 42.359 27.488 0.127 1.00 33.61 216 ALA A C 1
ATOM 1707 O O . ALA A 1 219 ? 42.493 26.273 -0.054 1.00 33.15 216 ALA A O 1
ATOM 1709 N N . LEU A 1 220 ? 41.228 28.007 0.590 1.00 29.22 217 LEU A N 1
ATOM 1710 C CA . LEU A 1 220 ? 40.093 27.143 0.876 1.00 32.02 217 LEU A CA 1
ATOM 1711 C C . LEU A 1 220 ? 39.341 26.826 -0.409 1.00 29.42 217 LEU A C 1
ATOM 1712 O O . LEU A 1 220 ? 39.187 27.686 -1.282 1.00 32.46 217 LEU A O 1
ATOM 1717 N N . SER A 1 221 ? 38.865 25.590 -0.520 1.00 25.83 218 SER A N 1
ATOM 1718 C CA . SER A 1 221 ? 38.044 25.244 -1.669 1.00 27.59 218 SER A CA 1
ATOM 1719 C C . SER A 1 221 ? 36.638 25.809 -1.494 1.00 21.68 218 SER A C 1
ATOM 1720 O O . SER A 1 221 ? 36.211 26.153 -0.387 1.00 19.30 218 SER A O 1
ATOM 1723 N N . ASP A 1 222 ? 35.912 25.907 -2.610 1.00 20.07 219 ASP A N 1
ATOM 1724 C CA . ASP A 1 222 ? 34.531 26.365 -2.535 1.00 21.85 219 ASP A CA 1
ATOM 1725 C C . ASP A 1 222 ? 33.696 25.451 -1.644 1.00 18.81 219 ASP A C 1
ATOM 1726 O O . ASP A 1 222 ? 32.834 25.921 -0.892 1.00 16.86 219 ASP A O 1
ATOM 1731 N N . ALA A 1 223 ? 33.947 24.141 -1.707 1.00 21.34 220 ALA A N 1
ATOM 1732 C CA . ALA A 1 223 ? 33.231 23.205 -0.846 1.00 19.53 220 ALA A CA 1
ATOM 1733 C C . ALA A 1 223 ? 33.577 23.424 0.624 1.00 13.14 220 ALA A C 1
ATOM 1734 O O . ALA A 1 223 ? 32.695 23.359 1.485 1.00 15.68 220 ALA A O 1
ATOM 1736 N N . ASP A 1 224 ? 34.849 23.691 0.934 1.00 16.64 221 ASP A N 1
ATOM 1737 C CA . ASP A 1 224 ? 35.213 24.000 2.319 1.00 16.86 221 ASP A CA 1
ATOM 1738 C C . ASP A 1 224 ? 34.499 25.251 2.807 1.00 16.68 221 ASP A C 1
ATOM 1739 O O . ASP A 1 224 ? 34.008 25.297 3.939 1.00 11.41 221 ASP A O 1
ATOM 1744 N N . ILE A 1 225 ? 34.465 26.289 1.973 1.00 12.37 222 ILE A N 1
ATOM 1745 C CA . ILE A 1 225 ? 33.829 27.538 2.369 1.00 12.57 222 ILE A CA 1
ATOM 1746 C C . ILE A 1 225 ? 32.323 27.356 2.510 1.00 13.79 222 ILE A C 1
ATOM 1747 O O . ILE A 1 225 ? 31.711 27.862 3.460 1.00 14.68 222 ILE A O 1
ATOM 1752 N N . ALA A 1 226 ? 31.700 26.638 1.571 1.00 11.31 223 ALA A N 1
ATOM 1753 C CA . ALA A 1 226 ? 30.259 26.412 1.657 1.00 16.40 223 ALA A CA 1
ATOM 1754 C C . ALA A 1 226 ? 29.903 25.601 2.896 1.00 15.21 223 ALA A C 1
ATOM 1755 O O . ALA A 1 226 ? 28.857 25.831 3.517 1.00 15.79 223 ALA A O 1
ATOM 1757 N N . HIS A 1 227 ? 30.763 24.651 3.276 1.00 16.15 224 HIS A N 1
ATOM 1758 C CA . HIS A 1 227 ? 30.519 23.873 4.489 1.00 10.48 224 HIS A CA 1
ATOM 1759 C C . HIS A 1 227 ? 30.441 24.777 5.715 1.00 12.30 224 HIS A C 1
ATOM 1760 O O . HIS A 1 227 ? 29.538 24.636 6.549 1.00 14.09 224 HIS A O 1
ATOM 1767 N N . LEU A 1 228 ? 31.387 25.717 5.841 1.00 11.08 225 LEU A N 1
ATOM 1768 C CA . LEU A 1 228 ? 31.339 26.685 6.935 1.00 9.26 225 LEU A CA 1
ATOM 1769 C C . LEU A 1 228 ? 30.122 27.594 6.813 1.00 10.55 225 LEU A C 1
ATOM 1770 O O . LEU A 1 228 ? 29.485 27.927 7.822 1.00 10.46 225 LEU A O 1
ATOM 1775 N N . GLY A 1 229 ? 29.786 28.012 5.591 1.00 12.35 226 GLY A N 1
ATOM 1776 C CA . GLY A 1 229 ? 28.571 28.795 5.403 1.00 12.84 226 GLY A CA 1
ATOM 1777 C C . GLY A 1 229 ? 27.321 28.057 5.849 1.00 11.94 226 GLY A C 1
ATOM 1778 O O . GLY A 1 229 ? 26.413 28.652 6.440 1.00 9.61 226 GLY A O 1
ATOM 1779 N N . ASN A 1 230 ? 27.260 26.749 5.578 1.00 10.07 227 ASN A N 1
ATOM 1780 C CA . ASN A 1 230 ? 26.102 25.953 5.982 1.00 14.84 227 ASN A CA 1
ATOM 1781 C C . ASN A 1 230 ? 25.984 25.876 7.494 1.00 11.59 227 ASN A C 1
ATOM 1782 O O . ASN A 1 230 ? 24.872 25.901 8.039 1.00 12.27 227 ASN A O 1
ATOM 1787 N N . ALA A 1 231 ? 27.118 25.762 8.189 1.00 8.31 228 ALA A N 1
ATOM 1788 C CA . ALA A 1 231 ? 27.078 25.753 9.644 1.00 8.16 228 ALA A CA 1
ATOM 1789 C C . ALA A 1 231 ? 26.538 27.073 10.177 1.00 13.97 228 ALA A C 1
ATOM 1790 O O . ALA A 1 231 ? 25.735 27.088 11.118 1.00 14.27 228 ALA A O 1
ATOM 1792 N N . VAL A 1 232 ? 26.946 28.193 9.576 1.00 10.59 229 VAL A N 1
ATOM 1793 C CA . VAL A 1 232 ? 26.415 29.485 10.004 1.00 8.02 229 VAL A CA 1
ATOM 1794 C C . VAL A 1 232 ? 24.914 29.577 9.720 1.00 10.00 229 VAL A C 1
ATOM 1795 O O . VAL A 1 232 ? 24.137 30.046 10.563 1.00 10.26 229 VAL A O 1
ATOM 1799 N N . LEU A 1 233 ? 24.477 29.142 8.532 1.00 7.08 230 LEU A N 1
ATOM 1800 C CA . LEU A 1 233 ? 23.053 29.257 8.217 1.00 12.72 230 LEU A CA 1
ATOM 1801 C C . LEU A 1 233 ? 22.223 28.364 9.127 1.00 13.45 230 LEU A C 1
ATOM 1802 O O . LEU A 1 233 ? 21.182 28.789 9.642 1.00 10.13 230 LEU A O 1
ATOM 1807 N N . LEU A 1 234 ? 22.687 27.138 9.364 1.00 10.55 231 LEU A N 1
ATOM 1808 C CA . LEU A 1 234 ? 21.853 26.151 10.035 1.00 7.69 231 LEU A CA 1
ATOM 1809 C C . LEU A 1 234 ? 21.938 26.233 11.555 1.00 10.19 231 LEU A C 1
ATOM 1810 O O . LEU A 1 234 ? 20.963 25.883 12.234 1.00 10.00 231 LEU A O 1
ATOM 1815 N N . PHE A 1 235 ? 23.054 26.711 12.113 1.00 6.72 232 PHE A N 1
ATOM 1816 C CA . PHE A 1 235 ? 23.134 26.970 13.552 1.00 10.12 232 PHE A CA 1
ATOM 1817 C C . PHE A 1 235 ? 22.851 28.424 13.924 1.00 13.62 232 PHE A C 1
ATOM 1818 O O . PHE A 1 235 ? 22.644 28.714 15.108 1.00 13.10 232 PHE A O 1
ATOM 1826 N N . GLY A 1 236 ? 22.829 29.335 12.957 1.00 9.07 233 GLY A N 1
ATOM 1827 C CA . GLY A 1 236 ? 22.849 30.754 13.257 1.00 8.93 233 GLY A CA 1
ATOM 1828 C C . GLY A 1 236 ? 21.525 31.470 13.408 1.00 10.20 233 GLY A C 1
ATOM 1829 O O . GLY A 1 236 ? 21.544 32.658 13.743 1.00 9.86 233 GLY A O 1
ATOM 1830 N N . TYR A 1 237 ? 20.374 30.824 13.174 1.00 7.97 234 TYR A N 1
ATOM 1831 C CA . TYR A 1 237 ? 19.142 31.557 13.467 1.00 9.32 234 TYR A CA 1
ATOM 1832 C C . TYR A 1 237 ? 18.107 30.759 14.262 1.00 7.08 234 TYR A C 1
ATOM 1833 O O . TYR A 1 237 ? 17.465 31.331 15.149 1.00 5.64 234 TYR A O 1
ATOM 1842 N N . GLU A 1 238 ? 17.922 29.462 13.973 1.00 5.84 235 GLU A N 1
ATOM 1843 C CA . GLU A 1 238 ? 16.785 28.724 14.539 1.00 11.81 235 GLU A CA 1
ATOM 1844 C C . GLU A 1 238 ? 16.834 28.678 16.065 1.00 10.91 235 GLU A C 1
ATOM 1845 O O . GLU A 1 238 ? 15.822 28.919 16.734 1.00 7.12 235 GLU A O 1
ATOM 1851 N N . THR A 1 239 ? 17.996 28.337 16.632 1.00 6.85 236 THR A N 1
ATOM 1852 C CA A THR A 1 239 ? 18.102 28.266 18.088 0.37 10.09 236 THR A CA 1
ATOM 1853 C CA B THR A 1 239 ? 18.116 28.265 18.084 0.63 10.02 236 THR A CA 1
ATOM 1854 C C . THR A 1 239 ? 17.827 29.621 18.732 1.00 10.54 236 THR A C 1
ATOM 1855 O O . THR A 1 239 ? 17.218 29.693 19.810 1.00 6.93 236 THR A O 1
ATOM 1862 N N . THR A 1 240 ? 18.260 30.712 18.092 1.00 6.65 237 THR A N 1
ATOM 1863 C CA . THR A 1 240 ? 17.964 32.034 18.637 1.00 5.75 237 THR A CA 1
ATOM 1864 C C . THR A 1 240 ? 16.466 32.315 18.627 1.00 5.56 237 THR A C 1
ATOM 1865 O O . THR A 1 240 ? 15.925 32.875 19.586 1.00 7.32 237 THR A O 1
ATOM 1869 N N . ILE A 1 241 ? 15.783 31.955 17.538 1.00 5.64 238 ILE A N 1
ATOM 1870 C CA . ILE A 1 241 ? 14.325 32.090 17.484 1.00 5.83 238 ILE A CA 1
ATOM 1871 C C . ILE A 1 241 ? 13.691 31.418 18.692 1.00 10.26 238 ILE A C 1
ATOM 1872 O O . ILE A 1 241 ? 12.846 32.002 19.383 1.00 8.29 238 ILE A O 1
ATOM 1877 N N . VAL A 1 242 ? 14.074 30.160 18.933 1.00 5.87 239 VAL A N 1
ATOM 1878 C CA . VAL A 1 242 ? 13.531 29.384 20.043 1.00 7.65 239 VAL A CA 1
ATOM 1879 C C . VAL A 1 242 ? 13.729 30.116 21.367 1.00 7.41 239 VAL A C 1
ATOM 1880 O O . VAL A 1 242 ? 12.831 30.131 22.221 1.00 10.08 239 VAL A O 1
ATOM 1884 N N . ARG A 1 243 ? 14.909 30.725 21.572 1.00 5.83 240 ARG A N 1
ATOM 1885 C CA . ARG A 1 243 ? 15.150 31.401 22.850 1.00 5.92 240 ARG A CA 1
ATOM 1886 C C . ARG A 1 243 ? 14.351 32.690 22.978 1.00 7.40 240 ARG A C 1
ATOM 1887 O O . ARG A 1 243 ? 13.988 33.072 24.096 1.00 11.92 240 ARG A O 1
ATOM 1895 N N . ILE A 1 244 ? 14.065 33.382 21.869 1.00 7.32 241 ILE A N 1
ATOM 1896 C CA . ILE A 1 244 ? 13.178 34.548 21.965 1.00 9.38 241 ILE A CA 1
ATOM 1897 C C . ILE A 1 244 ? 11.783 34.105 22.399 1.00 11.64 241 ILE A C 1
ATOM 1898 O O . ILE A 1 244 ? 11.161 34.719 23.276 1.00 6.80 241 ILE A O 1
ATOM 1903 N N . ASP A 1 245 ? 11.279 33.015 21.815 1.00 7.78 242 ASP A N 1
ATOM 1904 C CA . ASP A 1 245 ? 9.975 32.493 22.224 1.00 11.15 242 ASP A CA 1
ATOM 1905 C C . ASP A 1 245 ? 9.987 32.078 23.698 1.00 11.52 242 ASP A C 1
ATOM 1906 O O . ASP A 1 245 ? 9.112 32.482 24.473 1.00 8.03 242 ASP A O 1
ATOM 1911 N N . LEU A 1 246 ? 10.998 31.293 24.101 1.00 7.46 243 LEU A N 1
ATOM 1912 C CA . LEU A 1 246 ? 11.107 30.845 25.492 1.00 7.56 243 LEU A CA 1
ATOM 1913 C C . LEU A 1 246 ? 11.254 32.017 26.463 1.00 7.63 243 LEU A C 1
ATOM 1914 O O . LEU A 1 246 ? 10.655 32.015 27.548 1.00 9.19 243 LEU A O 1
ATOM 1919 N N . GLY A 1 247 ? 12.069 33.008 26.105 1.00 6.92 244 GLY A N 1
ATOM 1920 C CA . GLY A 1 247 ? 12.229 34.167 26.972 1.00 8.45 244 GLY A CA 1
ATOM 1921 C C . GLY A 1 247 ? 10.944 34.954 27.148 1.00 9.85 244 GLY A C 1
ATOM 1922 O O . GLY A 1 247 ? 10.648 35.444 28.241 1.00 11.78 244 GLY A O 1
ATOM 1923 N N . THR A 1 248 ? 10.179 35.115 26.069 1.00 7.75 245 THR A N 1
ATOM 1924 C CA . THR A 1 248 ? 8.862 35.748 26.176 1.00 8.35 245 THR A CA 1
ATOM 1925 C C . THR A 1 248 ? 7.935 34.969 27.102 1.00 9.14 245 THR A C 1
ATOM 1926 O O . THR A 1 248 ? 7.306 35.549 27.998 1.00 9.25 245 THR A O 1
ATOM 1930 N N . LEU A 1 249 ? 7.859 33.654 26.900 1.00 8.16 246 LEU A N 1
ATOM 1931 C CA . LEU A 1 249 ? 7.001 32.819 27.736 1.00 8.55 246 LEU A CA 1
ATOM 1932 C C . LEU A 1 249 ? 7.417 32.890 29.203 1.00 9.39 246 LEU A C 1
ATOM 1933 O O . LEU A 1 249 ? 6.563 32.970 30.100 1.00 10.99 246 LEU A O 1
ATOM 1938 N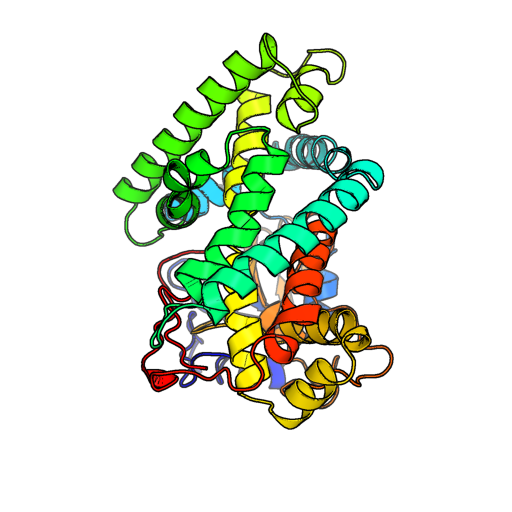 N . LEU A 1 250 ? 8.732 32.868 29.464 1.00 8.46 247 LEU A N 1
ATOM 1939 C CA . LEU A 1 250 ? 9.218 32.924 30.840 1.00 8.74 247 LEU A CA 1
ATOM 1940 C C . LEU A 1 250 ? 8.891 34.260 31.494 1.00 10.25 247 LEU A C 1
ATOM 1941 O O . LEU A 1 250 ? 8.474 34.300 32.658 1.00 9.75 247 LEU A O 1
ATOM 1946 N N . LEU A 1 251 ? 9.092 35.365 30.770 1.00 10.35 248 LEU A N 1
ATOM 1947 C CA . LEU A 1 251 ? 8.775 36.674 31.332 1.00 9.50 248 LEU A CA 1
ATOM 1948 C C . LEU A 1 251 ? 7.275 36.847 31.528 1.00 11.17 248 LEU A C 1
ATOM 1949 O O . LEU A 1 251 ? 6.851 37.514 32.482 1.00 10.63 248 LEU A O 1
ATOM 1954 N N . LEU A 1 252 ? 6.454 36.246 30.656 1.00 9.90 249 LEU A N 1
ATOM 1955 C CA . LEU A 1 252 ? 5.011 36.279 30.883 1.00 10.55 249 LEU A CA 1
ATOM 1956 C C . LEU A 1 252 ? 4.624 35.525 32.153 1.00 18.96 249 LEU A C 1
ATOM 1957 O O . LEU A 1 252 ? 3.667 35.917 32.831 1.00 15.02 249 LEU A O 1
ATOM 1962 N N . ARG A 1 253 ? 5.360 34.459 32.498 1.00 13.58 250 ARG A N 1
ATOM 1963 C CA . ARG A 1 253 ? 5.131 33.706 33.733 1.00 19.25 250 ARG A CA 1
ATOM 1964 C C . ARG A 1 253 ? 5.591 34.431 34.994 1.00 17.30 250 ARG A C 1
ATOM 1965 O O . ARG A 1 253 ? 5.275 33.971 36.099 1.00 15.17 250 ARG A O 1
ATOM 1973 N N . ASN A 1 254 ? 6.368 35.504 34.875 1.00 15.19 251 ASN A N 1
ATOM 1974 C CA . ASN A 1 254 ? 6.971 36.171 36.030 1.00 12.83 251 ASN A CA 1
ATOM 1975 C C . ASN A 1 254 ? 6.690 37.668 35.959 1.00 14.39 251 ASN A C 1
ATOM 1976 O O . ASN A 1 254 ? 7.586 38.476 35.678 1.00 13.28 251 ASN A O 1
ATOM 1981 N N . PRO A 1 255 ? 5.443 38.071 36.228 1.00 16.56 252 PRO A N 1
ATOM 1982 C CA . PRO A 1 255 ? 5.059 39.479 36.015 1.00 18.07 252 PRO A CA 1
ATOM 1983 C C . PRO A 1 255 ? 5.818 40.477 36.875 1.00 18.46 252 PRO A C 1
ATOM 1984 O O . PRO A 1 255 ? 5.997 41.624 36.442 1.00 15.53 252 PRO A O 1
ATOM 1988 N N . VAL A 1 256 ? 6.269 40.096 38.075 1.00 17.00 253 VAL A N 1
ATOM 1989 C CA . VAL A 1 256 ? 7.029 41.039 38.896 1.00 16.39 253 VAL A CA 1
ATOM 1990 C C . VAL A 1 256 ? 8.365 41.360 38.230 1.00 16.97 253 VAL A C 1
ATOM 1991 O O . VAL A 1 256 ? 8.741 42.532 38.090 1.00 20.44 253 VAL A O 1
ATOM 1995 N N . GLN A 1 257 ? 9.081 40.325 37.775 1.00 17.80 254 GLN A N 1
ATOM 1996 C CA . GLN A 1 257 ? 10.345 40.527 37.064 1.00 21.55 254 GLN A CA 1
ATOM 1997 C C . GLN A 1 257 ? 10.127 41.248 35.739 1.00 19.98 254 GLN A C 1
ATOM 1998 O O . GLN A 1 257 ? 10.933 42.101 35.343 1.00 19.38 254 GLN A O 1
ATOM 2004 N N . ARG A 1 258 ? 9.078 40.868 35.014 1.00 14.32 255 ARG A N 1
ATOM 2005 C CA . ARG A 1 258 ? 8.732 41.552 33.772 1.00 16.67 255 ARG A CA 1
ATOM 2006 C C . ARG A 1 258 ? 8.513 43.046 34.011 1.00 12.30 255 ARG A C 1
ATOM 2007 O O . ARG A 1 258 ? 9.025 43.883 33.260 1.00 13.11 255 ARG A O 1
ATOM 2015 N N . ALA A 1 259 ? 7.776 43.401 35.068 1.00 13.10 256 ALA A N 1
ATOM 2016 C CA . ALA A 1 259 ? 7.569 44.813 35.377 1.00 15.45 256 ALA A CA 1
ATOM 2017 C C . ALA A 1 259 ? 8.880 45.504 35.740 1.00 19.85 256 ALA A C 1
ATOM 2018 O O . ALA A 1 259 ? 9.073 46.684 35.423 1.00 15.06 256 ALA A O 1
ATOM 2020 N N . GLN A 1 260 ? 9.780 44.794 36.430 1.00 15.98 257 GLN A N 1
ATOM 2021 C CA . GLN A 1 260 ? 11.101 45.348 36.730 1.00 19.86 257 GLN A CA 1
ATOM 2022 C C . GLN A 1 260 ? 11.854 45.671 35.449 1.00 16.62 257 GLN A C 1
ATOM 2023 O O . GLN A 1 260 ? 12.483 46.732 35.334 1.00 14.69 257 GLN A O 1
ATOM 2029 N N . LEU A 1 261 ? 11.805 44.751 34.484 1.00 12.65 258 LEU A N 1
ATOM 2030 C CA . LEU A 1 261 ? 12.495 44.911 33.208 1.00 13.58 258 LEU A CA 1
ATOM 2031 C C . LEU A 1 261 ? 11.895 46.040 32.379 1.00 15.68 258 LEU A C 1
ATOM 2032 O O . LEU A 1 261 ? 12.630 46.825 31.766 1.00 12.17 258 LEU A O 1
ATOM 2037 N N . ALA A 1 262 ? 10.562 46.114 32.331 1.00 15.51 259 ALA A N 1
ATOM 2038 C CA . ALA A 1 262 ? 9.908 47.215 31.629 1.00 14.81 259 ALA A CA 1
ATOM 2039 C C . ALA A 1 262 ? 10.328 48.563 32.205 1.00 17.60 259 ALA A C 1
ATOM 2040 O O . ALA A 1 262 ? 10.530 49.535 31.463 1.00 19.36 259 ALA A O 1
ATOM 2042 N N . GLU A 1 263 ? 10.463 48.641 33.531 1.00 15.72 260 GLU A N 1
ATOM 2043 C CA . GLU A 1 263 ? 10.844 49.900 34.163 1.00 14.85 260 GLU A CA 1
ATOM 2044 C C . GLU A 1 263 ? 12.322 50.224 33.942 1.00 17.38 260 GLU A C 1
ATOM 2045 O O . GLU A 1 263 ? 12.690 51.392 33.760 1.00 15.19 260 GLU A O 1
ATOM 2051 N N . ASP A 1 264 ? 13.189 49.214 33.957 1.00 17.05 261 ASP A N 1
ATOM 2052 C CA . ASP A 1 264 ? 14.633 49.427 33.837 1.00 15.76 261 ASP A CA 1
ATOM 2053 C C . ASP A 1 264 ? 15.184 48.488 32.778 1.00 14.60 261 ASP A C 1
ATOM 2054 O O . ASP A 1 264 ? 15.523 47.333 33.072 1.00 14.42 261 ASP A O 1
ATOM 2059 N N . PRO A 1 265 ? 15.283 48.947 31.527 1.00 14.13 262 PRO A N 1
ATOM 2060 C CA . PRO A 1 265 ? 15.876 48.104 30.476 1.00 12.77 262 PRO A CA 1
ATOM 2061 C C . PRO A 1 265 ? 17.335 47.743 30.733 1.00 12.47 262 PRO A C 1
ATOM 2062 O O . PRO A 1 265 ? 17.848 46.831 30.075 1.00 16.28 262 PRO A O 1
ATOM 2066 N N . GLY A 1 266 ? 18.007 48.408 31.677 1.00 12.98 263 GLY A N 1
ATOM 2067 C CA . GLY A 1 266 ? 19.351 48.011 32.070 1.00 12.74 263 GLY A CA 1
ATOM 2068 C C . GLY A 1 266 ? 19.428 46.634 32.708 1.00 13.62 263 GLY A C 1
ATOM 2069 O O . GLY A 1 266 ? 20.533 46.102 32.864 1.00 14.04 263 GLY A O 1
ATOM 2070 N N . LEU A 1 267 ? 18.292 46.056 33.089 1.00 14.05 264 LEU A N 1
ATOM 2071 C CA . LEU A 1 267 ? 18.248 44.686 33.584 1.00 11.33 264 LEU A CA 1
ATOM 2072 C C . LEU A 1 267 ? 18.216 43.658 32.468 1.00 12.10 264 LEU A C 1
ATOM 2073 O O . LEU A 1 267 ? 18.231 42.456 32.763 1.00 11.96 264 LEU A O 1
ATOM 2078 N N . ALA A 1 268 ? 18.129 44.092 31.208 1.00 12.07 265 ALA A N 1
ATOM 2079 C CA . ALA A 1 268 ? 18.016 43.133 30.113 1.00 9.92 265 ALA A CA 1
ATOM 2080 C C . ALA A 1 268 ? 19.168 42.140 30.058 1.00 11.91 265 ALA A C 1
ATOM 2081 O O . ALA A 1 268 ? 18.896 40.946 29.838 1.00 8.61 265 ALA A O 1
ATOM 2083 N N . PRO A 1 269 ? 20.443 42.535 30.213 1.00 11.23 266 PRO A N 1
ATOM 2084 C CA . PRO A 1 269 ? 21.501 41.510 30.198 1.00 10.24 266 PRO A CA 1
ATOM 2085 C C . PRO A 1 269 ? 21.289 40.450 31.264 1.00 9.06 266 PRO A C 1
ATOM 2086 O O . PRO A 1 269 ? 21.383 39.250 30.970 1.00 9.14 266 PRO A O 1
ATOM 2090 N N . ALA A 1 270 ? 20.949 40.862 32.486 1.00 10.72 267 ALA A N 1
ATOM 2091 C CA . ALA A 1 270 ? 20.626 39.894 33.531 1.00 13.39 267 ALA A CA 1
ATOM 2092 C C . ALA A 1 270 ? 19.427 39.035 33.140 1.00 13.64 267 ALA A C 1
ATOM 2093 O O . ALA A 1 270 ? 19.445 37.810 33.319 1.00 9.16 267 ALA A O 1
ATOM 2095 N N . ALA A 1 271 ? 18.367 39.661 32.614 1.00 9.29 268 ALA A N 1
ATOM 2096 C CA . ALA A 1 271 ? 17.206 38.896 32.162 1.00 9.13 268 ALA A CA 1
ATOM 2097 C C . ALA A 1 271 ? 17.600 37.863 31.113 1.00 11.46 268 ALA A C 1
ATOM 2098 O O . ALA A 1 271 ? 17.104 36.729 31.123 1.00 10.43 268 ALA A O 1
ATOM 2100 N N . VAL A 1 272 ? 18.490 38.242 30.193 1.00 11.34 269 VAL A N 1
ATOM 2101 C CA . VAL A 1 272 ? 18.861 37.348 29.096 1.00 7.54 269 VAL A CA 1
ATOM 2102 C C . VAL A 1 272 ? 19.618 36.133 29.628 1.00 12.22 269 VAL A C 1
ATOM 2103 O O . VAL A 1 272 ? 19.414 35.003 29.166 1.00 8.41 269 VAL A O 1
ATOM 2107 N N . GLU A 1 273 ? 20.495 36.336 30.612 1.00 11.03 270 GLU A N 1
ATOM 2108 C CA . GLU A 1 273 ? 21.193 35.184 31.173 1.00 11.39 270 GLU A CA 1
ATOM 2109 C C . GLU A 1 273 ? 20.239 34.254 31.924 1.00 10.41 270 GLU A C 1
ATOM 2110 O O . GLU A 1 273 ? 20.417 33.031 31.889 1.00 9.40 270 GLU A O 1
ATOM 2116 N N . GLU A 1 274 ? 19.207 34.804 32.579 1.00 9.82 271 GLU A N 1
ATOM 2117 C CA . GLU A 1 274 ? 18.205 33.952 33.220 1.00 12.18 271 GLU A CA 1
ATOM 2118 C C . GLU A 1 274 ? 17.368 33.214 32.186 1.00 10.67 271 GLU A C 1
ATOM 2119 O O . GLU A 1 274 ? 16.998 32.054 32.390 1.00 9.70 271 GLU A O 1
ATOM 2125 N N . ILE A 1 275 ? 17.045 33.886 31.079 1.00 10.60 272 ILE A N 1
ATOM 2126 C CA . ILE A 1 275 ? 16.275 33.269 30.003 1.00 9.96 272 ILE A CA 1
ATOM 2127 C C . ILE A 1 275 ? 17.038 32.092 29.404 1.00 8.89 272 ILE A C 1
ATOM 2128 O O . ILE A 1 275 ? 16.473 31.016 29.160 1.00 10.37 272 ILE A O 1
ATOM 2133 N N . LEU A 1 276 ? 18.330 32.287 29.132 1.00 11.42 273 LEU A N 1
ATOM 2134 C CA . LEU A 1 276 ? 19.144 31.199 28.597 1.00 8.75 273 LEU A CA 1
ATOM 2135 C C . LEU A 1 276 ? 19.250 30.054 29.597 1.00 7.06 273 LEU A C 1
ATOM 2136 O O . LEU A 1 276 ? 19.154 28.877 29.222 1.00 7.90 273 LEU A O 1
ATOM 2141 N N . ARG A 1 277 ? 19.455 30.384 30.874 1.00 7.46 274 ARG A N 1
ATOM 2142 C CA . ARG A 1 277 ? 19.558 29.361 31.916 1.00 7.82 274 ARG A CA 1
ATOM 2143 C C . ARG A 1 277 ? 18.279 28.539 32.024 1.00 7.87 274 ARG A C 1
ATOM 2144 O O . ARG A 1 277 ? 18.323 27.302 32.068 1.00 9.32 274 ARG A O 1
ATOM 2152 N N . LEU A 1 278 ? 17.122 29.205 32.063 1.00 7.88 275 LEU A N 1
ATOM 2153 C CA . LEU A 1 278 ? 15.863 28.518 32.324 1.00 8.66 275 LEU A CA 1
ATOM 2154 C C . LEU A 1 278 ? 15.123 28.090 31.062 1.00 12.52 275 LEU A C 1
ATOM 2155 O O . LEU A 1 278 ? 14.183 27.295 31.155 1.00 12.15 275 LEU A O 1
ATOM 2160 N N . GLY A 1 279 ? 15.517 28.584 29.899 1.00 9.74 276 GLY A N 1
ATOM 2161 C CA . GLY A 1 279 ? 14.753 28.344 28.691 1.00 7.49 276 GLY A CA 1
ATOM 2162 C C . GLY A 1 279 ? 14.955 26.957 28.121 1.00 12.05 276 GLY A C 1
ATOM 2163 O O . GLY A 1 279 ? 15.860 26.735 27.307 1.00 10.25 276 GLY A O 1
ATOM 2164 N N . VAL A 1 280 ? 14.132 26.018 28.588 1.00 9.80 277 VAL A N 1
ATOM 2165 C CA . VAL A 1 280 ? 14.088 24.642 28.110 1.00 7.40 277 VAL A CA 1
ATOM 2166 C C . VAL A 1 280 ? 12.622 24.327 27.861 1.00 13.07 277 VAL A C 1
ATOM 2167 O O . VAL A 1 280 ? 11.776 24.603 28.724 1.00 8.20 277 VAL A O 1
ATOM 2171 N N . GLY A 1 281 ? 12.325 23.744 26.701 1.00 10.75 278 GLY A N 1
ATOM 2172 C CA . GLY A 1 281 ? 10.952 23.520 26.281 1.00 8.36 278 GLY A CA 1
ATOM 2173 C C . GLY A 1 281 ? 10.624 22.049 26.132 1.00 11.71 278 GLY A C 1
ATOM 2174 O O . GLY A 1 281 ? 11.499 21.235 25.822 1.00 8.36 278 GLY A O 1
ATOM 2175 N N . GLY A 1 282 ? 9.347 21.718 26.360 1.00 8.54 279 GLY A N 1
ATOM 2176 C CA . GLY A 1 282 ? 8.855 20.363 26.129 1.00 8.97 279 GLY A CA 1
ATOM 2177 C C . GLY A 1 282 ? 9.668 19.341 26.902 1.00 14.33 279 GLY A C 1
ATOM 2178 O O . GLY A 1 282 ? 9.995 19.542 28.079 1.00 10.11 279 GLY A O 1
ATOM 2179 N N . LYS A 1 283 ? 10.021 18.238 26.237 1.00 11.40 280 LYS A N 1
ATOM 2180 C CA . LYS A 1 283 ? 10.870 17.211 26.828 1.00 9.68 280 LYS A CA 1
ATOM 2181 C C . LYS A 1 283 ? 12.345 17.592 26.845 1.00 10.57 280 LYS A C 1
ATOM 2182 O O . LYS A 1 283 ? 13.145 16.840 27.409 1.00 14.27 280 LYS A O 1
ATOM 2188 N N . GLY A 1 284 ? 12.722 18.729 26.264 1.00 8.63 281 GLY A N 1
ATOM 2189 C CA . GLY A 1 284 ? 14.070 19.248 26.459 1.00 12.81 281 GLY A CA 1
ATOM 2190 C C . GLY A 1 284 ? 15.174 18.407 25.847 1.00 17.02 281 GLY A C 1
ATOM 2191 O O . GLY A 1 284 ? 16.293 18.389 26.372 1.00 16.40 281 GLY A O 1
ATOM 2192 N N . SER A 1 285 ? 14.887 17.708 24.742 1.00 11.21 282 SER A N 1
ATOM 2193 C CA . SER A 1 285 ? 15.893 16.850 24.127 1.00 13.18 282 SER A CA 1
ATOM 2194 C C . SER A 1 285 ? 17.029 17.666 23.523 1.00 13.61 282 SER A C 1
ATOM 2195 O O . SER A 1 285 ? 18.156 17.175 23.435 1.00 12.66 282 SER A O 1
ATOM 2198 N N . ASN A 1 286 ? 16.769 18.907 23.110 1.00 9.39 283 ASN A N 1
ATOM 2199 C CA . ASN A 1 286 ? 17.866 19.734 22.616 1.00 16.14 283 ASN A CA 1
ATOM 2200 C C . ASN A 1 286 ? 18.797 20.190 23.734 1.00 14.16 283 ASN A C 1
ATOM 2201 O O . ASN A 1 286 ? 19.922 20.618 23.453 1.00 14.93 283 ASN A O 1
ATOM 2206 N N . ALA A 1 287 ? 18.372 20.105 24.993 1.00 11.63 284 ALA A N 1
ATOM 2207 C CA . ALA A 1 287 ? 19.234 20.468 26.110 1.00 10.59 284 ALA A CA 1
ATOM 2208 C C . ALA A 1 287 ? 20.044 19.284 26.624 1.00 12.44 284 ALA A C 1
ATOM 2209 O O . ALA A 1 287 ? 20.478 19.288 27.783 1.00 12.42 284 ALA A O 1
ATOM 2211 N N . LEU A 1 288 ? 20.247 18.270 25.788 1.00 11.76 285 LEU A N 1
ATOM 2212 C CA . LEU A 1 288 ? 21.136 17.143 26.064 1.00 14.71 285 LEU A CA 1
ATOM 2213 C C . LEU A 1 288 ? 22.227 17.172 25.003 1.00 17.22 285 LEU A C 1
ATOM 2214 O O . LEU A 1 288 ? 21.938 17.003 23.815 1.00 18.71 285 LEU A O 1
ATOM 2219 N N . ILE A 1 289 ? 23.467 17.406 25.414 1.00 11.75 286 ILE A N 1
ATOM 2220 C CA . ILE A 1 289 ? 24.590 17.496 24.487 1.00 8.79 286 ILE A CA 1
ATOM 2221 C C . ILE A 1 289 ? 25.205 16.104 24.364 1.00 12.22 286 ILE A C 1
ATOM 2222 O O . ILE A 1 289 ? 25.666 15.556 25.377 1.00 12.39 286 ILE A O 1
ATOM 2227 N N . PRO A 1 290 ? 25.220 15.501 23.172 1.00 15.04 287 PRO A N 1
ATOM 2228 C CA . PRO A 1 290 ? 25.723 14.130 23.030 1.00 14.84 287 PRO A CA 1
ATOM 2229 C C . PRO A 1 290 ? 27.230 14.078 22.828 1.00 18.14 287 PRO A C 1
ATOM 2230 O O . PRO A 1 290 ? 27.830 14.936 22.173 1.00 14.73 287 PRO A O 1
ATOM 2234 N N . ARG A 1 291 ? 27.835 13.037 23.407 1.00 15.99 288 ARG A N 1
ATOM 2235 C CA . ARG A 1 291 ? 29.270 12.789 23.331 1.00 14.40 288 ARG A CA 1
ATOM 2236 C C . ARG A 1 291 ? 29.508 11.283 23.350 1.00 17.58 288 ARG A C 1
ATOM 2237 O O . ARG A 1 291 ? 28.646 10.504 23.768 1.00 14.73 288 ARG A O 1
ATOM 2245 N N . TYR A 1 292 ? 30.694 10.885 22.894 1.00 13.09 289 TYR A N 1
ATOM 2246 C CA . TYR A 1 292 ? 31.226 9.540 23.079 1.00 14.03 289 TYR A CA 1
ATOM 2247 C C . TYR A 1 292 ? 32.552 9.637 23.815 1.00 17.13 289 TYR A C 1
ATOM 2248 O O . TYR A 1 292 ? 33.329 10.574 23.584 1.00 15.24 289 TYR A O 1
ATOM 2257 N N . ALA A 1 293 ? 32.815 8.665 24.688 1.00 16.01 290 ALA A N 1
ATOM 2258 C CA . ALA A 1 293 ? 34.100 8.583 25.371 1.00 16.85 290 ALA A CA 1
ATOM 2259 C C . ALA A 1 293 ? 35.148 8.026 24.416 1.00 19.41 290 ALA A C 1
ATOM 2260 O O . ALA A 1 293 ? 34.975 6.933 23.864 1.00 20.16 290 ALA A O 1
ATOM 2262 N N . HIS A 1 294 ? 36.236 8.771 24.220 1.00 18.12 291 HIS A N 1
ATOM 2263 C CA . HIS A 1 294 ? 37.370 8.262 23.469 1.00 17.43 291 HIS A CA 1
ATOM 2264 C C . HIS A 1 294 ? 38.456 7.698 24.370 1.00 20.24 291 HIS A C 1
ATOM 2265 O O . HIS A 1 294 ? 39.432 7.137 23.863 1.00 19.28 291 HIS A O 1
ATOM 2272 N N . GLY A 1 295 ? 38.301 7.839 25.685 1.00 20.20 292 GLY A N 1
ATOM 2273 C CA . GLY A 1 295 ? 39.091 7.112 26.659 1.00 21.81 292 GLY A CA 1
ATOM 2274 C C . GLY A 1 295 ? 38.236 6.938 27.896 1.00 25.21 292 GLY A C 1
ATOM 2275 O O . GLY A 1 295 ? 37.163 7.541 28.018 1.00 20.64 292 GLY A O 1
ATOM 2276 N N . ASP A 1 296 ? 38.720 6.107 28.817 1.00 24.88 293 ASP A N 1
ATOM 2277 C CA . ASP A 1 296 ? 37.995 5.869 30.061 1.00 24.55 293 ASP A CA 1
ATOM 2278 C C . ASP A 1 296 ? 37.974 7.133 30.917 1.00 22.84 293 ASP A C 1
ATOM 2279 O O . ASP A 1 296 ? 38.980 7.837 31.042 1.00 21.70 293 ASP A O 1
ATOM 2284 N N . ILE A 1 297 ? 36.811 7.429 31.498 1.00 19.84 294 ILE A N 1
ATOM 2285 C CA . ILE A 1 297 ? 36.609 8.603 32.346 1.00 23.43 294 ILE A CA 1
ATOM 2286 C C . ILE A 1 297 ? 35.839 8.175 33.583 1.00 25.91 294 ILE A C 1
ATOM 2287 O O . ILE A 1 297 ? 34.772 7.559 33.469 1.00 24.19 294 ILE A O 1
ATOM 2292 N N . THR A 1 298 ? 36.353 8.534 34.757 1.00 21.21 295 THR A N 1
ATOM 2293 C CA . THR A 1 298 ? 35.665 8.282 36.014 1.00 29.30 295 THR A CA 1
ATOM 2294 C C . THR A 1 298 ? 34.874 9.516 36.430 1.00 32.02 295 THR A C 1
ATOM 2295 O O . THR A 1 298 ? 35.400 10.635 36.409 1.00 36.92 295 THR A O 1
ATOM 2299 N N . VAL A 1 299 ? 33.608 9.308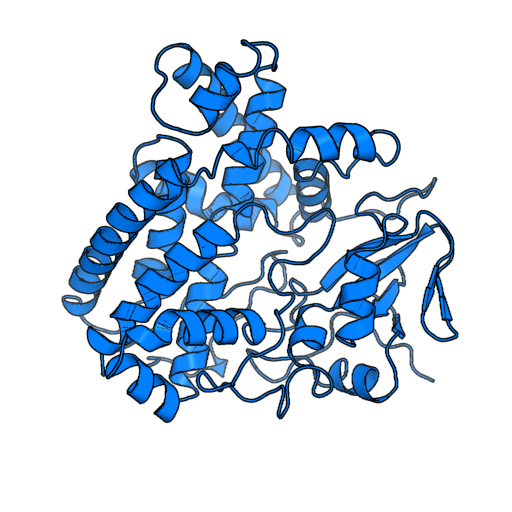 36.780 1.00 29.66 296 VAL A N 1
ATOM 2300 C CA . VAL A 1 299 ? 32.710 10.356 37.263 1.00 27.32 296 VAL A CA 1
ATOM 2301 C C . VAL A 1 299 ? 32.178 9.884 38.604 1.00 33.16 296 VAL A C 1
ATOM 2302 O O . VAL A 1 299 ? 31.397 8.925 38.666 1.00 33.43 296 VAL A O 1
ATOM 2306 N N . GLY A 1 300 ? 32.592 10.545 39.673 1.00 38.75 297 GLY A N 1
ATOM 2307 C CA . GLY A 1 300 ? 32.281 10.033 40.995 1.00 39.70 297 GLY A CA 1
ATOM 2308 C C . GLY A 1 300 ? 32.880 8.650 41.141 1.00 38.42 297 GLY A C 1
ATOM 2309 O O . GLY A 1 300 ? 34.103 8.469 41.101 1.00 39.18 297 GLY A O 1
ATOM 2310 N N . GLU A 1 301 ? 32.016 7.648 41.287 1.00 43.14 298 GLU A N 1
ATOM 2311 C CA . GLU A 1 301 ? 32.446 6.258 41.358 1.00 51.96 298 GLU A CA 1
ATOM 2312 C C . GLU A 1 301 ? 32.045 5.467 40.120 1.00 47.21 298 GLU A C 1
ATOM 2313 O O . GLU A 1 301 ? 32.198 4.242 40.097 1.00 50.03 298 GLU A O 1
ATOM 2319 N N . THR A 1 302 ? 31.550 6.141 39.088 1.00 37.13 299 THR A N 1
ATOM 2320 C CA . THR A 1 302 ? 31.130 5.507 37.850 1.00 30.50 299 THR A CA 1
ATOM 2321 C C . THR A 1 302 ? 32.237 5.632 36.807 1.00 30.44 299 THR A C 1
ATOM 2322 O O . THR A 1 302 ? 32.800 6.718 36.619 1.00 26.76 299 THR A O 1
ATOM 2326 N N . VAL A 1 303 ? 32.544 4.530 36.130 1.00 24.26 300 VAL A N 1
ATOM 2327 C CA . VAL A 1 303 ? 33.552 4.528 35.074 1.00 26.26 300 VAL A CA 1
ATOM 2328 C C . VAL A 1 303 ? 32.842 4.538 33.727 1.00 25.90 300 VAL A C 1
ATOM 2329 O O . VAL A 1 303 ? 32.152 3.578 33.357 1.00 22.58 300 VAL A O 1
ATOM 2333 N N . ILE A 1 304 ? 33.000 5.640 33.003 1.00 23.89 301 ILE A N 1
ATOM 2334 C CA . ILE A 1 304 ? 32.634 5.704 31.595 1.00 18.42 301 ILE A CA 1
ATOM 2335 C C . ILE A 1 304 ? 33.762 5.057 30.800 1.00 27.22 301 ILE A C 1
ATOM 2336 O O . ILE A 1 304 ? 34.926 5.464 30.906 1.00 26.92 301 ILE A O 1
ATOM 2341 N N . ARG A 1 305 ? 33.432 4.029 30.025 1.00 24.87 302 ARG A N 1
ATOM 2342 C CA . ARG A 1 305 ? 34.430 3.316 29.243 1.00 20.22 302 ARG A CA 1
ATOM 2343 C C . ARG A 1 305 ? 34.502 3.859 27.823 1.00 24.79 302 ARG A C 1
ATOM 2344 O O . ARG A 1 305 ? 33.509 4.338 27.267 1.00 18.72 302 ARG A O 1
ATOM 2352 N N . THR A 1 306 ? 35.696 3.763 27.238 1.00 20.10 303 THR A N 1
ATOM 2353 C CA . THR A 1 306 ? 35.902 4.122 25.843 1.00 21.35 303 THR A CA 1
ATOM 2354 C C . THR A 1 306 ? 34.800 3.534 24.973 1.00 20.59 303 THR A C 1
ATOM 2355 O O . THR A 1 306 ? 34.504 2.335 25.045 1.00 21.43 303 THR A O 1
ATOM 2359 N N . GLY A 1 307 ? 34.193 4.387 24.154 1.00 18.58 304 GLY A N 1
ATOM 2360 C CA . GLY A 1 307 ? 33.130 3.988 23.268 1.00 27.39 304 GLY A CA 1
ATOM 2361 C C . GLY A 1 307 ? 31.734 4.256 23.796 1.00 24.28 304 GLY A C 1
ATOM 2362 O O . GLY A 1 307 ? 30.781 4.244 23.008 1.00 19.00 304 GLY A O 1
ATOM 2363 N N . ASP A 1 308 ? 31.589 4.504 25.096 1.00 17.56 305 ASP A N 1
ATOM 2364 C CA . ASP A 1 308 ? 30.258 4.702 25.652 1.00 17.04 305 ASP A CA 1
ATOM 2365 C C . ASP A 1 308 ? 29.680 6.046 25.223 1.00 17.83 305 ASP A C 1
ATOM 2366 O O . ASP A 1 308 ? 30.399 7.040 25.094 1.00 17.10 305 ASP A O 1
ATOM 2371 N N . ALA A 1 309 ? 28.363 6.071 25.026 1.00 15.48 306 ALA A N 1
ATOM 2372 C CA . ALA A 1 309 ? 27.678 7.324 24.758 1.00 14.47 306 ALA A CA 1
ATOM 2373 C C . ALA A 1 309 ? 27.376 8.037 26.073 1.00 14.29 306 ALA A C 1
ATOM 2374 O O . ALA A 1 309 ? 27.084 7.403 27.092 1.00 14.57 306 ALA A O 1
ATOM 2376 N N . VAL A 1 310 ? 27.458 9.367 26.049 1.00 13.45 307 VAL A N 1
ATOM 2377 C CA . VAL A 1 310 ? 27.194 10.191 27.223 1.00 14.19 307 VAL A CA 1
ATOM 2378 C C . VAL A 1 310 ? 26.261 11.322 26.804 1.00 14.31 307 VAL A C 1
ATOM 2379 O O . VAL A 1 310 ? 26.498 11.973 25.780 1.00 17.99 307 VAL A O 1
ATOM 2383 N N . MET A 1 311 ? 25.204 11.552 27.590 1.00 13.12 308 MET A N 1
ATOM 2384 C CA . MET A 1 311 ? 24.339 12.714 27.412 1.00 11.18 308 MET A CA 1
ATOM 2385 C C . MET A 1 311 ? 24.616 13.706 28.530 1.00 15.27 308 MET A C 1
ATOM 2386 O O . MET A 1 311 ? 24.425 13.386 29.706 1.00 12.61 308 MET A O 1
ATOM 2391 N N . LEU A 1 312 ? 25.050 14.904 28.159 1.00 10.48 309 LEU A N 1
ATOM 2392 C CA . LEU A 1 312 ? 25.359 15.956 29.115 1.00 13.29 309 LEU A CA 1
ATOM 2393 C C . LEU A 1 312 ? 24.142 16.866 29.172 1.00 9.79 309 LEU A C 1
ATOM 2394 O O . LEU A 1 312 ? 23.858 17.596 28.218 1.00 13.22 309 LEU A O 1
ATOM 2399 N N . ALA A 1 313 ? 23.401 16.789 30.275 1.00 12.40 310 ALA A N 1
ATOM 2400 C CA . ALA A 1 313 ? 22.135 17.508 30.414 1.00 13.09 310 ALA A CA 1
ATOM 2401 C C . ALA A 1 313 ? 22.416 18.942 30.862 1.00 10.43 310 ALA A C 1
ATOM 2402 O O . ALA A 1 313 ? 22.379 19.281 32.048 1.00 11.54 310 ALA A O 1
ATOM 2404 N N . ILE A 1 314 ? 22.704 19.805 29.881 1.00 11.45 311 ILE A N 1
ATOM 2405 C CA . ILE A 1 314 ? 22.973 21.206 30.197 1.00 10.23 311 ILE A CA 1
ATOM 2406 C C . ILE A 1 314 ? 21.726 21.891 30.744 1.00 13.09 311 ILE A C 1
ATOM 2407 O O . ILE A 1 314 ? 21.831 22.786 31.594 1.00 13.81 311 ILE A O 1
ATOM 2412 N N . GLY A 1 315 ? 20.540 21.511 30.255 1.00 10.99 312 GLY A N 1
ATOM 2413 C CA . GLY A 1 315 ? 19.303 22.052 30.815 1.00 9.71 312 GLY A CA 1
ATOM 2414 C C . GLY A 1 315 ? 19.122 21.703 32.284 1.00 11.71 312 GLY A C 1
ATOM 2415 O O . GLY A 1 315 ? 18.930 22.585 33.126 1.00 11.30 312 GLY A O 1
ATOM 2416 N N . ALA A 1 316 ? 19.190 20.408 32.615 1.00 10.27 313 ALA A N 1
ATOM 2417 C CA . ALA A 1 316 ? 19.099 19.999 34.017 1.00 10.55 313 ALA A CA 1
ATOM 2418 C C . ALA A 1 316 ? 20.186 20.654 34.861 1.00 11.56 313 ALA A C 1
ATOM 2419 O O . ALA A 1 316 ? 19.936 21.068 36.003 1.00 13.04 313 ALA A O 1
ATOM 2421 N N . ALA A 1 317 ? 21.404 20.749 34.321 1.00 12.65 314 ALA A N 1
ATOM 2422 C CA . ALA A 1 317 ? 22.502 21.368 35.060 1.00 13.86 314 ALA A CA 1
ATOM 2423 C C . ALA A 1 317 ? 22.224 22.845 35.328 1.00 10.76 314 ALA A C 1
ATOM 2424 O O . ALA A 1 317 ? 22.569 23.369 36.395 1.00 12.43 314 ALA A O 1
ATOM 2426 N N . ASN A 1 318 ? 21.586 23.529 34.378 1.00 9.40 315 ASN A N 1
ATOM 2427 C CA . ASN A 1 318 ? 21.255 24.935 34.564 1.00 13.48 315 ASN A CA 1
ATOM 2428 C C . ASN A 1 318 ? 20.167 25.136 35.616 1.00 13.52 315 ASN A C 1
ATOM 2429 O O . ASN A 1 318 ? 20.039 26.241 36.162 1.00 10.72 315 ASN A O 1
ATOM 2434 N N . TYR A 1 319 ? 19.409 24.084 35.934 1.00 9.82 316 TYR A N 1
ATOM 2435 C CA . TYR A 1 319 ? 18.398 24.111 36.980 1.00 10.25 316 TYR A CA 1
ATOM 2436 C C . TYR A 1 319 ? 18.925 23.589 38.317 1.00 15.09 316 TYR A C 1
ATOM 2437 O O . TYR A 1 319 ? 18.154 23.478 39.275 1.00 12.85 316 TYR A O 1
ATOM 2446 N N . ASP A 1 320 ? 20.214 23.273 38.402 1.00 11.13 317 ASP A N 1
ATOM 2447 C CA . ASP A 1 320 ? 20.744 22.551 39.550 1.00 13.97 317 ASP A CA 1
ATOM 2448 C C . ASP A 1 320 ? 20.820 23.478 40.761 1.00 16.11 317 ASP A C 1
ATOM 2449 O O . ASP A 1 320 ? 21.538 24.486 40.731 1.00 16.68 317 ASP A O 1
ATOM 2454 N N . ASP A 1 321 ? 20.099 23.113 41.836 1.00 16.16 318 ASP A N 1
ATOM 2455 C CA . ASP A 1 321 ? 20.141 23.889 43.077 1.00 20.38 318 ASP A CA 1
ATOM 2456 C C . ASP A 1 321 ? 21.558 24.021 43.622 1.00 18.73 318 ASP A C 1
ATOM 2457 O O . ASP A 1 321 ? 21.864 25.001 44.310 1.00 17.39 318 ASP A O 1
ATOM 2462 N N . ARG A 1 322 ? 22.430 23.050 43.340 1.00 18.79 319 ARG A N 1
ATOM 2463 C CA . ARG A 1 322 ? 23.810 23.131 43.821 1.00 22.19 319 ARG A CA 1
ATOM 2464 C C . ARG A 1 322 ? 24.559 24.293 43.188 1.00 21.10 319 ARG A C 1
ATOM 2465 O O . ARG A 1 322 ? 25.509 24.819 43.781 1.00 21.26 319 ARG A O 1
ATOM 2473 N N . ALA A 1 323 ? 24.153 24.707 41.994 1.00 15.66 320 ALA A N 1
ATOM 2474 C CA . ALA A 1 323 ? 24.812 25.794 41.294 1.00 16.21 320 ALA A CA 1
ATOM 2475 C C . ALA A 1 323 ? 24.033 27.097 41.333 1.00 17.07 320 ALA A C 1
ATOM 2476 O O . ALA A 1 323 ? 24.646 28.171 41.284 1.00 15.57 320 ALA A O 1
ATOM 2478 N N . PHE A 1 324 ? 22.706 27.025 41.428 1.00 12.68 321 PHE A N 1
ATOM 2479 C CA . PHE A 1 324 ? 21.832 28.198 41.375 1.00 12.50 321 PHE A CA 1
ATOM 2480 C C . PHE A 1 324 ? 20.802 28.056 42.486 1.00 15.48 321 PHE A C 1
ATOM 2481 O O . PHE A 1 324 ? 19.874 27.239 42.370 1.00 16.10 321 PHE A O 1
ATOM 2489 N N . PRO A 1 325 ? 20.951 28.794 43.590 1.00 16.26 322 PRO A N 1
ATOM 2490 C CA . PRO A 1 325 ? 19.976 28.679 44.682 1.00 18.18 322 PRO A CA 1
ATOM 2491 C C . PRO A 1 325 ? 18.576 28.929 44.152 1.00 16.79 322 PRO A C 1
ATOM 2492 O O . PRO A 1 325 ? 18.367 29.820 43.330 1.00 16.87 322 PRO A O 1
ATOM 2496 N N . ASP A 1 326 ? 17.625 28.112 44.608 1.00 17.54 323 ASP A N 1
ATOM 2497 C CA . ASP A 1 326 ? 16.277 28.080 44.035 1.00 17.60 323 ASP A CA 1
ATOM 2498 C C . ASP A 1 326 ? 16.355 27.965 42.513 1.00 13.10 323 ASP A C 1
ATOM 2499 O O . ASP A 1 326 ? 15.930 28.851 41.773 1.00 15.92 323 ASP A O 1
ATOM 2504 N N . GLY A 1 327 ? 16.911 26.841 42.051 1.00 14.73 324 GLY A N 1
ATOM 2505 C CA . GLY A 1 327 ? 17.310 26.744 40.655 1.00 11.89 324 GLY A CA 1
ATOM 2506 C C . GLY A 1 327 ? 16.164 26.847 39.666 1.00 16.17 324 GLY A C 1
ATOM 2507 O O . GLY A 1 327 ? 16.371 27.235 38.510 1.00 15.82 324 GLY A O 1
ATOM 2508 N N . GLY A 1 328 ? 14.951 26.502 40.090 1.00 17.28 325 GLY A N 1
ATOM 2509 C CA . GLY A 1 328 ? 13.808 26.629 39.212 1.00 15.99 325 GLY A CA 1
ATOM 2510 C C . GLY A 1 328 ? 13.161 27.994 39.144 1.00 18.87 325 GLY A C 1
ATOM 2511 O O . GLY A 1 328 ? 12.211 28.173 38.373 1.00 14.11 325 GLY A O 1
ATOM 2512 N N . LEU A 1 329 ? 13.626 28.971 39.925 1.00 14.98 326 LEU A N 1
ATOM 2513 C CA . LEU A 1 329 ? 13.004 30.287 39.954 1.00 14.37 326 LEU A CA 1
ATOM 2514 C C . LEU A 1 329 ? 13.704 31.258 39.011 1.00 17.48 326 LEU A C 1
ATOM 2515 O O . LEU A 1 329 ? 14.937 31.321 38.959 1.00 14.72 326 LEU A O 1
ATOM 2520 N N . PHE A 1 330 ? 12.894 32.010 38.262 1.00 11.96 327 PHE A N 1
ATOM 2521 C CA . PHE A 1 330 ? 13.384 33.090 37.415 1.00 14.46 327 PHE A CA 1
ATOM 2522 C C . PHE A 1 330 ? 13.681 34.300 38.292 1.00 20.06 327 PHE A C 1
ATOM 2523 O O . PHE A 1 330 ? 12.775 34.857 38.920 1.00 17.79 327 PHE A O 1
ATOM 2531 N N . ASP A 1 331 ? 14.944 34.714 38.343 1.00 13.96 328 ASP A N 1
ATOM 2532 C CA . ASP A 1 331 ? 15.317 35.813 39.231 1.00 16.24 328 ASP A CA 1
ATOM 2533 C C . ASP A 1 331 ? 16.412 36.607 38.532 1.00 19.72 328 ASP A C 1
ATOM 2534 O O . ASP A 1 331 ? 17.574 36.193 38.535 1.00 20.11 328 ASP A O 1
ATOM 2539 N N . LEU A 1 332 ? 16.044 37.735 37.946 1.00 16.41 329 LEU A N 1
ATOM 2540 C CA . LEU A 1 332 ? 17.050 38.556 37.295 1.00 21.08 329 LEU A CA 1
ATOM 2541 C C . LEU A 1 332 ? 17.791 39.454 38.284 1.00 19.70 329 LEU A C 1
ATOM 2542 O O . LEU A 1 332 ? 18.591 40.282 37.853 1.00 27.04 329 LEU A O 1
ATOM 2547 N N . THR A 1 333 ? 17.549 39.305 39.590 1.00 12.65 330 THR A N 1
ATOM 2548 C CA . THR A 1 333 ? 18.322 40.005 40.608 1.00 20.14 330 THR A CA 1
ATOM 2549 C C . THR A 1 333 ? 19.404 39.127 41.233 1.00 20.08 330 THR A C 1
ATOM 2550 O O . THR A 1 333 ? 20.031 39.543 42.215 1.00 14.41 330 THR A O 1
ATOM 2554 N N . ARG A 1 334 ? 19.648 37.933 40.682 1.00 12.99 331 ARG A N 1
ATOM 2555 C CA . ARG A 1 334 ? 20.695 37.063 41.217 1.00 17.01 331 ARG A CA 1
ATOM 2556 C C . ARG A 1 334 ? 22.030 37.802 41.249 1.00 15.93 331 ARG A C 1
ATOM 2557 O O . ARG A 1 334 ? 22.432 38.421 40.262 1.00 14.02 331 ARG A O 1
ATOM 2565 N N . VAL A 1 335 ? 22.703 37.749 42.389 1.00 14.32 332 VAL A N 1
ATOM 2566 C CA . VAL A 1 335 ? 23.999 38.394 42.535 1.00 14.77 332 VAL A CA 1
ATOM 2567 C C . VAL A 1 335 ? 25.066 37.406 42.091 1.00 14.44 332 VAL A C 1
ATOM 2568 O O . VAL A 1 335 ? 25.168 36.313 42.652 1.00 16.24 332 VAL A O 1
ATOM 2572 N N . ARG A 1 336 ? 25.846 37.786 41.081 1.00 15.95 333 ARG A N 1
ATOM 2573 C CA . ARG A 1 336 ? 26.943 36.963 40.580 1.00 15.70 333 ARG A CA 1
ATOM 2574 C C . ARG A 1 336 ? 26.515 35.508 40.338 1.00 18.41 333 ARG A C 1
ATOM 2575 O O . ARG A 1 336 ? 27.086 34.584 40.942 1.00 15.26 333 ARG A O 1
ATOM 2583 N N . PRO A 1 337 ? 25.513 35.274 39.499 1.00 17.37 334 PRO A N 1
ATOM 2584 C CA . PRO A 1 337 ? 25.131 33.888 39.205 1.00 17.15 334 PRO A CA 1
ATOM 2585 C C . PRO A 1 337 ? 26.260 33.176 38.472 1.00 18.26 334 PRO A C 1
ATOM 2586 O O . PRO A 1 337 ? 27.005 33.783 37.699 1.00 14.38 334 PRO A O 1
ATOM 2590 N N . ARG A 1 338 ? 26.401 31.880 38.744 1.00 14.25 335 ARG A N 1
ATOM 2591 C CA . ARG A 1 338 ? 27.339 31.071 37.974 1.00 16.75 335 ARG A CA 1
ATOM 2592 C C . ARG A 1 338 ? 27.008 31.157 36.486 1.00 13.82 335 ARG A C 1
ATOM 2593 O O . ARG A 1 338 ? 25.865 31.404 36.092 1.00 16.51 335 ARG A O 1
ATOM 2601 N N . SER A 1 339 ? 28.029 30.958 35.657 1.00 13.07 336 SER A N 1
ATOM 2602 C CA . SER A 1 339 ? 27.847 30.938 34.209 1.00 16.46 336 SER A CA 1
ATOM 2603 C C . SER A 1 339 ? 27.015 29.727 33.808 1.00 13.97 336 SER A C 1
ATOM 2604 O O . SER A 1 339 ? 27.390 28.583 34.091 1.00 15.59 336 SER A O 1
ATOM 2607 N N . HIS A 1 340 ? 25.889 29.972 33.149 1.00 9.72 337 HIS A N 1
ATOM 2608 C CA . HIS A 1 340 ? 25.048 28.854 32.745 1.00 10.20 337 HIS A CA 1
ATOM 2609 C C . HIS A 1 340 ? 25.701 28.105 31.581 1.00 9.92 337 HIS A C 1
ATOM 2610 O O . HIS A 1 340 ? 26.660 28.578 30.956 1.00 13.31 337 HIS A O 1
ATOM 2617 N N . LEU A 1 341 ? 25.161 26.921 31.286 1.00 8.33 338 LEU A N 1
ATOM 2618 C CA . LEU A 1 341 ? 25.729 26.033 30.279 1.00 8.20 338 LEU A CA 1
ATOM 2619 C C . LEU A 1 341 ? 24.915 25.987 28.998 1.00 10.48 338 LEU A C 1
ATOM 2620 O O . LEU A 1 341 ? 25.113 25.078 28.179 1.00 9.27 338 LEU A O 1
ATOM 2625 N N . ALA A 1 342 ? 24.029 26.960 28.782 1.00 7.38 339 ALA A N 1
ATOM 2626 C CA . ALA A 1 342 ? 23.143 26.877 27.623 1.00 8.67 339 ALA A CA 1
ATOM 2627 C C . ALA A 1 342 ? 23.867 27.069 26.293 1.00 7.97 339 ALA A C 1
ATOM 2628 O O . ALA A 1 342 ? 23.322 26.680 25.251 1.00 6.75 339 ALA A O 1
ATOM 2630 N N . PHE A 1 343 ? 25.062 27.660 26.293 1.00 7.86 340 PHE A N 1
ATOM 2631 C CA . PHE A 1 343 ? 25.911 27.699 25.104 1.00 9.04 340 PHE A CA 1
ATOM 2632 C C . PHE A 1 343 ? 26.963 26.596 25.104 1.00 10.32 340 PHE A C 1
ATOM 2633 O O . PHE A 1 343 ? 27.883 26.629 24.279 1.00 11.08 340 PHE A O 1
ATOM 2641 N N . GLY A 1 344 ? 26.866 25.636 26.022 1.00 9.40 341 GLY A N 1
ATOM 2642 C CA . GLY A 1 344 ? 27.922 24.668 26.193 1.00 7.84 341 GLY A CA 1
ATOM 2643 C C . GLY A 1 344 ? 29.118 25.259 26.928 1.00 11.70 341 GLY A C 1
ATOM 2644 O O . GLY A 1 344 ? 29.023 26.248 27.666 1.00 11.21 341 GLY A O 1
ATOM 2645 N N . HIS A 1 345 ? 30.278 24.649 26.683 1.00 12.24 342 HIS A N 1
ATOM 2646 C CA . HIS A 1 345 ? 31.488 24.887 27.468 1.00 10.75 342 HIS A CA 1
ATOM 2647 C C . HIS A 1 345 ? 32.596 24.038 26.867 1.00 12.08 342 HIS A C 1
ATOM 2648 O O . HIS A 1 345 ? 32.310 22.980 26.301 1.00 11.97 342 HIS A O 1
ATOM 2655 N N . GLY A 1 346 ? 33.851 24.478 26.960 1.00 12.41 343 GLY A N 1
ATOM 2656 C CA . GLY A 1 346 ? 34.939 23.655 26.462 1.00 12.97 343 GLY A CA 1
ATOM 2657 C C . GLY A 1 346 ? 35.109 23.757 24.952 1.00 17.01 343 GLY A C 1
ATOM 2658 O O . GLY A 1 346 ? 34.856 24.794 24.337 1.00 9.83 343 GLY A O 1
ATOM 2659 N N . ALA A 1 347 ? 35.531 22.640 24.350 1.00 19.42 344 ALA A N 1
ATOM 2660 C CA . ALA A 1 347 ? 36.038 22.667 22.977 1.00 20.80 344 ALA A CA 1
ATOM 2661 C C . ALA A 1 347 ? 34.997 23.134 21.970 1.00 15.66 344 ALA A C 1
ATOM 2662 O O . ALA A 1 347 ? 35.362 23.722 20.945 1.00 12.25 344 ALA A O 1
ATOM 2664 N N . ARG A 1 348 ? 33.711 22.887 22.225 1.00 9.45 345 ARG A N 1
ATOM 2665 C CA . ARG A 1 348 ? 32.655 23.219 21.270 1.00 11.06 345 ARG A CA 1
ATOM 2666 C C . ARG A 1 348 ? 31.760 24.363 21.741 1.00 11.87 345 ARG A C 1
ATOM 2667 O O . ARG A 1 348 ? 30.643 24.515 21.241 1.00 8.94 345 ARG A O 1
ATOM 2675 N N . HIS A 1 349 ? 32.231 25.163 22.695 1.00 11.68 346 HIS A N 1
ATOM 2676 C CA . HIS A 1 349 ? 31.515 26.352 23.162 1.00 9.95 346 HIS A CA 1
ATOM 2677 C C . HIS A 1 349 ? 30.997 27.180 21.985 1.00 7.99 346 HIS A C 1
ATOM 2678 O O . HIS A 1 349 ? 31.769 27.593 21.109 1.00 9.48 346 HIS A O 1
ATOM 2685 N N . CYS A 1 350 ? 29.695 27.450 22.001 1.00 7.28 347 CYS A N 1
ATOM 2686 C CA . CYS A 1 350 ? 28.975 28.059 20.891 1.00 6.92 347 CYS A CA 1
ATOM 2687 C C . CYS A 1 350 ? 29.724 29.256 20.303 1.00 7.52 347 CYS A C 1
ATOM 2688 O O . CYS A 1 350 ? 30.067 30.203 21.019 1.00 8.09 347 CYS A O 1
ATOM 2691 N N . ILE A 1 351 ? 29.973 29.207 18.990 1.00 9.80 348 ILE A N 1
ATOM 2692 C CA . ILE A 1 351 ? 30.753 30.263 18.350 1.00 8.08 348 ILE A CA 1
ATOM 2693 C C . ILE A 1 351 ? 29.972 31.568 18.285 1.00 6.85 348 ILE A C 1
ATOM 2694 O O . ILE A 1 351 ? 30.564 32.655 18.348 1.0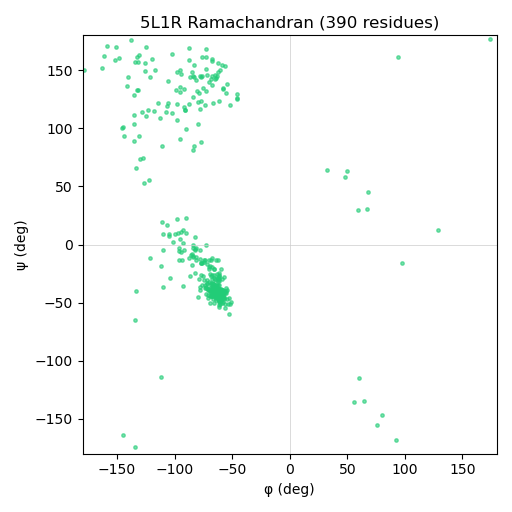0 9.11 348 ILE A O 1
ATOM 2699 N N . GLY A 1 352 ? 28.655 31.489 18.160 1.00 8.12 349 GLY A N 1
ATOM 2700 C CA . GLY A 1 352 ? 27.821 32.663 17.989 1.00 11.35 349 GLY A CA 1
ATOM 2701 C C . GLY A 1 352 ? 27.309 33.290 19.268 1.00 9.65 349 GLY A C 1
ATOM 2702 O O . GLY A 1 352 ? 26.473 34.199 19.202 1.00 6.12 349 GLY A O 1
ATOM 2703 N N . ARG A 1 353 ? 27.814 32.865 20.435 1.00 8.11 350 ARG A N 1
ATOM 2704 C CA . ARG A 1 353 ? 27.133 33.175 21.692 1.00 9.63 350 ARG A CA 1
ATOM 2705 C C . ARG A 1 353 ? 27.147 34.665 22.012 1.00 10.17 350 ARG A C 1
ATOM 2706 O O . ARG A 1 353 ? 26.189 35.182 22.603 1.00 7.06 350 ARG A O 1
ATOM 2714 N N . THR A 1 354 ? 28.210 35.376 21.650 1.00 7.79 351 THR A N 1
ATOM 2715 C CA . THR A 1 354 ? 28.207 36.813 21.897 1.00 10.21 351 THR A CA 1
ATOM 2716 C C . THR A 1 354 ? 27.197 37.521 21.002 1.00 8.67 351 THR A C 1
ATOM 2717 O O . THR A 1 354 ? 26.498 38.441 21.447 1.00 7.77 351 THR A O 1
ATOM 2721 N N . LEU A 1 355 ? 27.101 37.100 19.743 1.00 6.56 352 LEU A N 1
ATOM 2722 C CA . LEU A 1 355 ? 26.096 37.668 18.853 1.00 8.77 352 LEU A CA 1
ATOM 2723 C C . LEU A 1 355 ? 24.676 37.313 19.309 1.00 9.64 352 LEU A C 1
ATOM 2724 O O . LEU A 1 355 ? 23.770 38.157 19.271 1.00 8.69 352 LEU A O 1
ATOM 2729 N N . ALA A 1 356 ? 24.459 36.069 19.743 1.00 9.83 353 ALA A N 1
ATOM 2730 C CA . ALA A 1 356 ? 23.134 35.682 20.226 1.00 10.39 353 ALA A CA 1
ATOM 2731 C C . ALA A 1 356 ? 22.724 36.507 21.446 1.00 6.01 353 ALA A C 1
ATOM 2732 O O . ALA A 1 356 ? 21.570 36.930 21.556 1.00 7.55 353 ALA A O 1
ATOM 2734 N N . ARG A 1 357 ? 23.662 36.756 22.369 1.00 6.25 354 ARG A N 1
ATOM 2735 C CA . ARG A 1 357 ? 23.371 37.624 23.512 1.00 6.52 354 ARG A CA 1
ATOM 2736 C C . ARG A 1 357 ? 23.019 39.042 23.068 1.00 8.88 354 ARG A C 1
ATOM 2737 O O . ARG A 1 357 ? 22.143 39.687 23.665 1.00 6.98 354 ARG A O 1
ATOM 2745 N N . ILE A 1 358 ? 23.698 39.559 22.035 1.00 6.69 355 ILE A N 1
ATOM 2746 C CA . ILE A 1 358 ? 23.351 40.894 21.537 1.00 8.74 355 ILE A CA 1
ATOM 2747 C C . ILE A 1 358 ? 21.914 40.914 21.015 1.00 9.23 355 ILE A C 1
ATOM 2748 O O . ILE A 1 358 ? 21.152 41.847 21.287 1.00 8.03 355 ILE A O 1
ATOM 2753 N N . GLU A 1 359 ? 21.518 39.887 20.258 1.00 9.11 356 GLU A N 1
ATOM 2754 C CA . GLU A 1 359 ? 20.150 39.819 19.745 1.00 9.33 356 GLU A CA 1
ATOM 2755 C C . GLU A 1 359 ? 19.129 39.766 20.878 1.00 9.24 356 GLU A C 1
ATOM 2756 O O . GLU A 1 359 ? 18.158 40.538 20.892 1.00 6.58 356 GLU A O 1
ATOM 2762 N N . LEU A 1 360 ? 19.322 38.831 21.821 1.00 6.29 357 LEU A N 1
ATOM 2763 C CA . LEU A 1 360 ? 18.361 38.680 22.909 1.00 6.42 357 LEU A CA 1
ATOM 2764 C C . LEU A 1 360 ? 18.288 39.938 23.768 1.00 6.82 357 LEU A C 1
ATOM 2765 O O . LEU A 1 360 ? 17.196 40.352 24.179 1.00 7.84 357 LEU A O 1
ATOM 2770 N N . THR A 1 361 ? 19.433 40.568 24.037 1.00 7.00 358 THR A N 1
ATOM 2771 C CA . THR A 1 361 ? 19.431 41.785 24.847 1.00 9.61 358 THR A CA 1
ATOM 2772 C C . THR A 1 361 ? 18.645 42.899 24.159 1.00 10.63 358 THR A C 1
ATOM 2773 O O . THR A 1 361 ? 17.843 43.589 24.790 1.00 8.05 358 THR A O 1
ATOM 2777 N N . ALA A 1 362 ? 18.850 43.079 22.857 1.00 12.38 359 ALA A N 1
ATOM 2778 C CA . ALA A 1 362 ? 18.126 44.124 22.140 1.00 7.75 359 ALA A CA 1
ATOM 2779 C C . ALA A 1 362 ? 16.618 43.876 22.169 1.00 8.53 359 ALA A C 1
ATOM 2780 O O . ALA A 1 362 ? 15.830 44.820 22.319 1.00 8.51 359 ALA A O 1
ATOM 2782 N N . VAL A 1 363 ? 16.194 42.615 22.030 1.00 9.02 360 VAL A N 1
ATOM 2783 C CA . VAL A 1 363 ? 14.762 42.309 22.077 1.00 8.57 360 VAL A CA 1
ATOM 2784 C C . VAL A 1 363 ? 14.203 42.597 23.462 1.00 9.81 360 VAL A C 1
ATOM 2785 O O . VAL A 1 363 ? 13.171 43.261 23.611 1.00 8.93 360 VAL A O 1
ATOM 2789 N N . PHE A 1 364 ? 14.857 42.081 24.502 1.00 7.78 361 PHE A N 1
ATOM 2790 C CA . PHE A 1 364 ? 14.225 42.148 25.809 1.00 8.38 361 PHE A CA 1
ATOM 2791 C C . PHE A 1 364 ? 14.491 43.466 26.517 1.00 14.52 361 PHE A C 1
ATOM 2792 O O . PHE A 1 364 ? 13.832 43.750 27.526 1.00 12.01 361 PHE A O 1
ATOM 2800 N N . GLU A 1 365 ? 15.380 44.307 25.968 1.00 8.75 362 GLU A N 1
ATOM 2801 C CA . GLU A 1 365 ? 15.425 45.714 26.363 1.00 9.37 362 GLU A CA 1
ATOM 2802 C C . GLU A 1 365 ? 14.127 46.430 26.023 1.00 11.47 362 GLU A C 1
ATOM 2803 O O . GLU A 1 365 ? 13.745 47.383 26.705 1.00 10.37 362 GLU A O 1
ATOM 2809 N N . ARG A 1 366 ? 13.462 46.008 24.950 1.00 10.95 363 ARG A N 1
ATOM 2810 C CA . ARG A 1 366 ? 12.414 46.778 24.294 1.00 14.99 363 ARG A CA 1
ATOM 2811 C C . ARG A 1 366 ? 11.016 46.204 24.455 1.00 11.23 363 ARG A C 1
ATOM 2812 O O . ARG A 1 366 ? 10.057 46.971 24.565 1.00 11.65 363 ARG A O 1
ATOM 2820 N N . LEU A 1 367 ? 10.899 44.878 24.453 1.00 10.20 364 LEU A N 1
ATOM 2821 C CA . LEU A 1 367 ? 9.618 44.208 24.230 1.00 9.43 364 LEU A CA 1
ATOM 2822 C C . LEU A 1 367 ? 8.516 44.714 25.160 1.00 14.23 364 LEU A C 1
ATOM 2823 O O . LEU A 1 367 ? 7.476 45.207 24.701 1.00 13.72 364 LEU A O 1
ATOM 2828 N N . PHE A 1 368 ? 8.713 44.582 26.478 1.00 12.65 365 PHE A N 1
ATOM 2829 C CA . PHE A 1 368 ? 7.638 44.920 27.411 1.00 12.58 365 PHE A CA 1
ATOM 2830 C C . PHE A 1 368 ? 7.574 46.401 27.746 1.00 18.97 365 PHE A C 1
ATOM 2831 O O . PHE A 1 368 ? 6.601 46.839 28.370 1.00 18.50 365 PHE A O 1
ATOM 2839 N N . ARG A 1 369 ? 8.570 47.184 27.343 1.00 14.31 366 ARG A N 1
ATOM 2840 C CA . ARG A 1 369 ? 8.400 48.625 27.391 1.00 18.57 366 ARG A CA 1
ATOM 2841 C C . ARG A 1 369 ? 7.547 49.098 26.223 1.00 19.50 366 ARG A C 1
ATOM 2842 O O . ARG A 1 369 ? 6.685 49.969 26.383 1.00 19.77 366 ARG A O 1
ATOM 2850 N N . ARG A 1 370 ? 7.752 48.511 25.050 1.00 15.38 367 ARG A N 1
ATOM 2851 C CA . ARG A 1 370 ? 6.981 48.914 23.885 1.00 16.83 367 ARG A CA 1
ATOM 2852 C C . ARG A 1 370 ? 5.5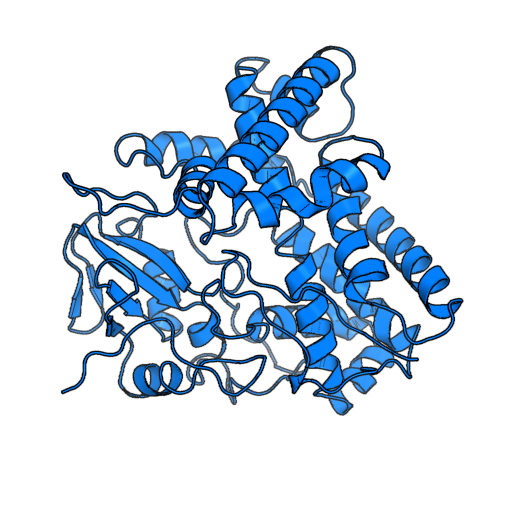66 48.344 23.925 1.00 18.65 367 ARG A C 1
ATOM 2853 O O . ARG A 1 370 ? 4.618 49.019 23.506 1.00 17.81 367 ARG A O 1
ATOM 2861 N N . LEU A 1 371 ? 5.395 47.135 24.463 1.00 13.72 368 LEU A N 1
ATOM 2862 C CA . LEU A 1 371 ? 4.097 46.457 24.514 1.00 16.63 368 LEU A CA 1
ATOM 2863 C C . LEU A 1 371 ? 3.809 46.010 25.942 1.00 17.07 368 LEU A C 1
ATOM 2864 O O . LEU A 1 371 ? 3.901 44.818 26.265 1.00 12.99 368 LEU A O 1
ATOM 2869 N N . PRO A 1 372 ? 3.451 46.946 26.826 1.00 18.16 369 PRO A N 1
ATOM 2870 C CA . PRO A 1 372 ? 3.332 46.584 28.247 1.00 19.96 369 PRO A CA 1
ATOM 2871 C C . PRO A 1 372 ? 2.183 45.640 28.546 1.00 18.87 369 PRO A C 1
ATOM 2872 O O . PRO A 1 372 ? 2.255 44.912 29.543 1.00 21.89 369 PRO A O 1
ATOM 2876 N N . ASP A 1 373 ? 1.124 45.633 27.735 1.00 15.13 370 ASP A N 1
ATOM 2877 C CA . ASP A 1 373 ? 0.004 44.720 27.941 1.00 15.17 370 ASP A CA 1
ATOM 2878 C C . ASP A 1 373 ? 0.138 43.408 27.164 1.00 17.09 370 ASP A C 1
ATOM 2879 O O . ASP A 1 373 ? -0.848 42.665 27.051 1.00 16.76 370 ASP A O 1
ATOM 2884 N N . LEU A 1 374 ? 1.314 43.114 26.620 1.00 12.67 371 LEU A N 1
ATOM 2885 C CA . LEU A 1 374 ? 1.507 41.879 25.865 1.00 12.03 371 LEU A CA 1
ATOM 2886 C C . LEU A 1 374 ? 1.187 40.662 26.730 1.00 17.63 371 LEU A C 1
ATOM 2887 O O . LEU A 1 374 ? 1.603 40.587 27.888 1.00 17.58 371 LEU A O 1
ATOM 2892 N N . ARG A 1 375 ? 0.445 39.707 26.165 1.00 12.56 372 ARG A N 1
ATOM 2893 C CA . ARG A 1 375 ? 0.113 38.475 26.872 1.00 12.67 372 ARG A CA 1
ATOM 2894 C C . ARG A 1 375 ? -0.312 37.426 25.854 1.00 14.45 372 ARG A C 1
ATOM 2895 O O . ARG A 1 375 ? -0.633 37.751 24.706 1.00 14.00 372 ARG A O 1
ATOM 2903 N N . LEU A 1 376 ? -0.302 36.161 26.277 1.00 11.93 373 LEU A N 1
ATOM 2904 C CA . LEU A 1 376 ? -0.735 35.094 25.379 1.00 11.66 373 LEU A CA 1
ATOM 2905 C C . LEU A 1 376 ? -2.218 35.245 25.055 1.00 17.94 373 LEU A C 1
ATOM 2906 O O . LEU A 1 376 ? -3.020 35.613 25.914 1.00 14.00 373 LEU A O 1
ATOM 2911 N N . ALA A 1 377 ? -2.582 34.951 23.805 1.00 14.07 374 ALA A N 1
ATOM 2912 C CA . ALA A 1 377 ? -3.975 34.943 23.376 1.00 17.63 374 ALA A CA 1
ATOM 2913 C C . ALA A 1 377 ? -4.592 33.545 23.404 1.00 18.88 374 ALA A C 1
ATOM 2914 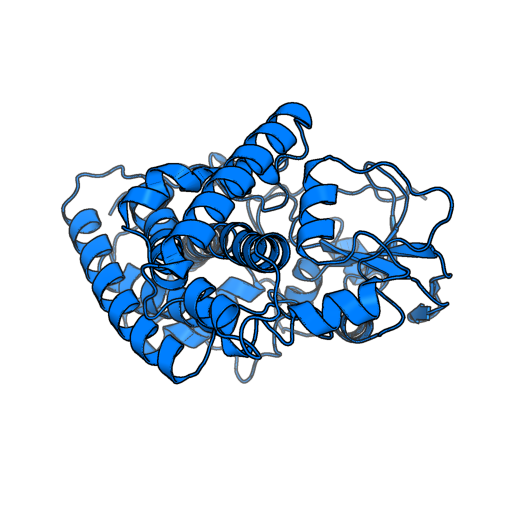O O . ALA A 1 377 ? -5.787 33.394 23.107 1.00 14.75 374 ALA A O 1
ATOM 2916 N N . VAL A 1 378 ? -3.804 32.532 23.749 1.00 13.90 375 VAL A N 1
ATOM 2917 C CA . VAL A 1 378 ? -4.248 31.147 23.890 1.00 15.10 375 VAL A CA 1
ATOM 2918 C C . VAL A 1 378 ? -3.692 30.621 25.206 1.00 14.88 375 VAL A C 1
ATOM 2919 O O . VAL A 1 378 ? -2.734 31.188 25.758 1.00 17.39 375 VAL A O 1
ATOM 2923 N N . PRO A 1 379 ? -4.262 29.533 25.735 1.00 14.81 376 PRO A N 1
ATOM 2924 C CA . PRO A 1 379 ? -3.660 28.897 26.915 1.00 13.99 376 PRO A CA 1
ATOM 2925 C C . PRO A 1 379 ? -2.254 28.384 26.620 1.00 12.45 376 PRO A C 1
ATOM 2926 O O . PRO A 1 379 ? -1.940 27.974 25.499 1.00 12.14 376 PRO A O 1
ATOM 2930 N N . GLU A 1 380 ? -1.407 28.400 27.655 1.00 12.26 377 GLU A N 1
ATOM 2931 C CA . GLU A 1 380 ? -0.055 27.852 27.529 1.00 15.56 377 GLU A CA 1
ATOM 2932 C C . GLU A 1 380 ? -0.076 26.412 27.047 1.00 18.02 377 GLU A C 1
ATOM 2933 O O . GLU A 1 380 ? 0.758 26.007 26.222 1.00 13.82 377 GLU A O 1
ATOM 2939 N N . GLU A 1 381 ? -1.022 25.617 27.555 1.00 13.41 378 GLU A N 1
ATOM 2940 C CA . GLU A 1 381 ? -1.060 24.193 27.240 1.00 20.55 378 GLU A CA 1
ATOM 2941 C C . GLU A 1 381 ? -1.414 23.926 25.790 1.00 24.02 378 GLU A C 1
ATOM 2942 O O . GLU A 1 381 ? -1.243 22.792 25.333 1.00 31.64 378 GLU A O 1
ATOM 2948 N N . SER A 1 382 ? -1.896 24.931 25.058 1.00 17.08 379 SER A N 1
ATOM 2949 C CA . SER A 1 382 ? -2.105 24.775 23.628 1.00 17.08 379 SER A CA 1
ATOM 2950 C C . SER A 1 382 ? -0.826 24.967 22.814 1.00 14.17 379 SER A C 1
ATOM 2951 O O . SER A 1 382 ? -0.829 24.685 21.611 1.00 17.07 379 SER A O 1
ATOM 2954 N N . LEU A 1 383 ? 0.259 25.449 23.422 1.00 15.05 380 LEU A N 1
ATOM 2955 C CA . LEU A 1 383 ? 1.505 25.648 22.685 1.00 14.61 380 LEU A CA 1
ATOM 2956 C C . LEU A 1 383 ? 2.242 24.316 22.562 1.00 24.01 380 LEU A C 1
ATOM 2957 O O . LEU A 1 383 ? 2.400 23.593 23.551 1.00 23.85 380 LEU A O 1
ATOM 2962 N N . ARG A 1 384 ? 2.687 23.991 21.344 1.00 16.52 381 ARG A N 1
ATOM 2963 C CA . ARG A 1 384 ? 3.157 22.649 21.010 1.00 21.29 381 ARG A CA 1
ATOM 2964 C C . ARG A 1 384 ? 4.657 22.682 20.727 1.00 15.61 381 ARG A C 1
ATOM 2965 O O . ARG A 1 384 ? 5.090 23.211 19.696 1.00 15.07 381 ARG A O 1
ATOM 2973 N N . TRP A 1 385 ? 5.445 22.123 21.641 1.00 12.54 382 TRP A N 1
ATOM 2974 C CA . TRP A 1 385 ? 6.886 21.996 21.429 1.00 10.53 382 TRP A CA 1
ATOM 2975 C C . TRP A 1 385 ? 7.134 20.871 20.433 1.00 16.99 382 TRP A C 1
ATOM 2976 O O . TRP A 1 385 ? 6.527 19.800 20.531 1.00 12.81 382 TRP A O 1
ATOM 2987 N N . GLN A 1 386 ? 8.017 21.111 19.465 1.00 11.29 383 GLN A N 1
ATOM 2988 C CA . GLN A 1 386 ? 8.128 20.214 18.311 1.00 13.73 383 GLN A CA 1
ATOM 2989 C C . GLN A 1 386 ? 9.252 19.212 18.570 1.00 13.94 383 GLN A C 1
ATOM 2990 O O . GLN A 1 386 ? 10.401 19.437 18.211 1.00 9.10 383 GLN A O 1
ATOM 2996 N N . GLU A 1 387 ? 8.885 18.066 19.161 1.00 12.24 384 GLU A N 1
ATOM 2997 C CA . GLU A 1 387 ? 9.865 17.105 19.663 1.00 13.27 384 GLU A CA 1
ATOM 2998 C C . GLU A 1 387 ? 10.715 16.485 18.553 1.00 14.24 384 GLU A C 1
ATOM 2999 O O . GLU A 1 387 ? 11.864 16.100 18.801 1.00 14.60 384 GLU A O 1
ATOM 3005 N N . HIS A 1 388 ? 10.173 16.355 17.341 1.00 13.09 385 HIS A N 1
ATOM 3006 C CA . HIS A 1 388 ? 10.879 15.671 16.258 1.00 15.72 385 HIS A CA 1
ATOM 3007 C C . HIS A 1 388 ? 12.025 16.487 15.665 1.00 16.17 385 HIS A C 1
ATOM 3008 O O . HIS A 1 388 ? 12.858 15.920 14.945 1.00 14.92 385 HIS A O 1
ATOM 3015 N N . ARG A 1 389 ? 12.095 17.786 15.933 1.00 13.68 386 ARG A N 1
ATOM 3016 C CA . ARG A 1 389 ? 13.192 18.618 15.447 1.00 9.81 386 ARG A CA 1
ATOM 3017 C C . ARG A 1 389 ? 14.311 18.660 16.480 1.00 10.36 386 ARG A C 1
ATOM 3018 O O . ARG A 1 389 ? 14.052 18.852 17.675 1.00 8.76 386 ARG A O 1
ATOM 3026 N N . ILE A 1 390 ? 15.560 18.484 16.021 1.00 8.59 387 ILE A N 1
ATOM 3027 C CA . ILE A 1 390 ? 16.693 18.519 16.953 1.00 10.78 387 ILE A CA 1
ATOM 3028 C C . ILE A 1 390 ? 16.675 19.814 17.754 1.00 11.42 387 ILE A C 1
ATOM 3029 O O . ILE A 1 390 ? 16.941 19.824 18.963 1.00 10.85 387 ILE A O 1
ATOM 3034 N N . THR A 1 391 ? 16.330 20.923 17.096 1.00 7.97 388 THR A N 1
ATOM 3035 C CA . THR A 1 391 ? 16.259 22.239 17.723 1.00 12.40 388 THR A CA 1
ATOM 3036 C C . THR A 1 391 ? 14.950 22.501 18.470 1.00 9.54 388 THR A C 1
ATOM 3037 O O . THR A 1 391 ? 14.826 23.565 19.086 1.00 11.49 388 THR A O 1
ATOM 3041 N N . GLY A 1 392 ? 13.976 21.589 18.426 1.00 9.56 389 GLY A N 1
ATOM 3042 C CA . GLY A 1 392 ? 12.740 21.787 19.182 1.00 8.84 389 GLY A CA 1
ATOM 3043 C C . GLY A 1 392 ? 11.953 22.994 18.694 1.00 13.73 389 GLY A C 1
ATOM 3044 O O . GLY A 1 392 ? 11.754 23.188 17.491 1.00 10.94 389 GLY A O 1
ATOM 3045 N N . GLY A 1 393 ? 11.473 23.804 19.639 1.00 12.11 390 GLY A N 1
ATOM 3046 C CA . GLY A 1 393 ? 10.799 25.050 19.329 1.00 9.49 390 GLY A CA 1
ATOM 3047 C C . GLY A 1 393 ? 9.282 24.914 19.243 1.00 7.91 390 GLY A C 1
ATOM 3048 O O . GLY A 1 393 ? 8.720 23.823 19.115 1.00 10.75 390 GLY A O 1
ATOM 3049 N N . PHE A 1 394 ? 8.614 26.059 19.346 1.00 8.80 391 PHE A N 1
ATOM 3050 C CA . PHE A 1 394 ? 7.179 26.171 19.121 1.00 11.01 391 PHE A CA 1
ATOM 3051 C C . PHE A 1 394 ? 6.923 26.669 17.702 1.00 12.88 391 PHE A C 1
ATOM 3052 O O . PHE A 1 394 ? 7.701 27.453 17.155 1.00 11.05 391 PHE A O 1
ATOM 3060 N N . ASP A 1 395 ? 5.811 26.235 17.114 1.00 10.48 392 ASP A N 1
ATOM 3061 C CA . ASP A 1 395 ? 5.517 26.644 15.746 1.00 14.49 392 ASP A CA 1
ATOM 3062 C C . ASP A 1 395 ? 4.806 27.991 15.667 1.00 14.51 392 ASP A C 1
ATOM 3063 O O . ASP A 1 395 ? 4.807 28.611 14.596 1.00 13.39 392 ASP A O 1
ATOM 3068 N N . GLU A 1 396 ? 4.221 28.459 16.768 1.00 9.79 393 GLU A N 1
ATOM 3069 C CA . GLU A 1 396 ? 3.491 29.721 16.802 1.00 12.68 393 GLU A CA 1
ATOM 3070 C C . GLU A 1 396 ? 3.320 30.142 18.259 1.00 18.02 393 GLU A C 1
ATOM 3071 O O . GLU A 1 396 ? 3.303 29.298 19.165 1.00 15.13 393 GLU A O 1
ATOM 3077 N N . ILE A 1 397 ? 3.220 31.452 18.473 1.00 11.60 394 ILE A N 1
ATOM 3078 C CA . ILE A 1 397 ? 2.979 32.032 19.797 1.00 13.35 394 ILE A CA 1
ATOM 3079 C C . ILE A 1 397 ? 1.918 33.123 19.649 1.00 12.74 394 ILE A C 1
ATOM 3080 O O . ILE A 1 397 ? 2.262 34.292 19.418 1.00 12.70 394 ILE A O 1
ATOM 3085 N N . PRO A 1 398 ? 0.629 32.797 19.763 1.00 11.68 395 PRO A N 1
ATOM 3086 C CA . PRO A 1 398 ? -0.421 33.822 19.597 1.00 10.95 395 PRO A CA 1
ATOM 3087 C C . PRO A 1 398 ? -0.461 34.767 20.791 1.00 13.58 395 PRO A C 1
ATOM 3088 O O . PRO A 1 398 ? -0.485 34.330 21.944 1.00 11.49 395 PRO A O 1
ATOM 3092 N N . VAL A 1 399 ? -0.490 36.069 20.511 1.00 12.51 396 VAL A N 1
ATOM 3093 C CA . VAL A 1 399 ? -0.467 37.078 21.560 1.00 11.40 396 VAL A CA 1
ATOM 3094 C C . VAL A 1 399 ? -1.522 38.144 21.286 1.00 15.49 396 VAL A C 1
ATOM 3095 O O . VAL A 1 399 ? -1.983 38.337 20.158 1.00 12.44 396 VAL A O 1
ATOM 3099 N N . THR A 1 400 ? -1.920 38.822 22.357 1.00 14.88 397 THR A N 1
ATOM 3100 C CA . THR A 1 400 ? -2.649 40.074 22.276 1.00 13.30 397 THR A CA 1
ATOM 3101 C C . THR A 1 400 ? -1.871 41.114 23.079 1.00 15.69 397 THR A C 1
ATOM 3102 O O . THR A 1 400 ? -0.906 40.788 23.778 1.00 13.05 397 THR A O 1
ATOM 3106 N N . PHE A 1 401 ? -2.268 42.378 22.962 1.00 13.77 398 PHE A N 1
ATOM 3107 C CA . PHE A 1 401 ? -1.489 43.472 23.572 1.00 13.74 398 PHE A CA 1
ATOM 3108 C C . PHE A 1 401 ? -2.296 44.768 23.574 1.00 22.58 398 PHE A C 1
ATOM 3109 O O . PHE A 1 401 ? -1.840 45.792 24.089 1.00 20.86 398 PHE A O 1
#

B-factor: mean 20.32, std 12.71, range [5.52, 85.45]